Protein AF-A0A0C2G7F3-F1 (afdb_monomer_lite)

Foldseek 3Di:
DPDPPQLCVLQPDPDWDWACVPPQDRVNTDTDGDDDDPVSVCVSVVVCVVVDDPVRVVVVDDDWDWDWDDDPDDDTDIDTDDPCNPVDDPVPDDDDDDPPDDPQADEQQDFDPPQADDDDDDDPDPLDDDDDADDDDDDDVQVVQLVQAQDWWWFDPRNTFIWHWAWKDAPQWIWGADPVSDIDTDGHDPVRVVVLVVLVCVQQSCCSNPVVDHPRDFRMKIFIFTFDAWDFDDDQQKTATDTDTHDSVPTDIGGPSRIGPDHNYPPVDDGDIGGLCRVQPFQDWDQDCDPVDPRHRFIWTFHDADSRNDTDTDTDDDDDDDCVVCVVCVVVVDFDKDFLCVLCVLLVHDSVLVVDLQAWDWDFDDDPDPDPCNSPDRDTDTNHPHQDYLVVRDHHPPAWDADPVGGIIGTPVVSVVVNVVCVVPVPVVVVCVVVVVPDD

Radius of gyration: 34.37 Å; chains: 1; bounding box: 75×76×86 Å

InterPro domains:
  IPR027073 5'-3' exoribonuclease [PTHR12341] (1-162)
  IPR040992 5'-3' exoribonuclease 1, D1 domain [PF18332] (96-239)
  IPR041106 Exoribonuclease Xrn1, D2/D3 domain [PF18334] (275-426)
  IPR041412 Xrn1, helical domain [PF17846] (1-73)
  IPR047007 5'-3' exoribonuclease 1, D1 domain superfamily [G3DSA:2.170.260.40] (113-268)

Sequence (440 aa):
MCNKESPIADFYPTDFRTDLNGKKNDWEAVVLIPFIDEARLLSAVQSKMNLLTPEENARNSIGEILLFNFKAKGEHVRSTLAVDAFHLNPQQVIWGLLPNVKLDVFFPGFPTMKHLPHSGELKQVNVKVFQQESKRPSMDILDLARDFIGKEVCIDWPILKMGLVDSFWAEGNKYTSQDSGEVTAVALDAEEQEVMKSMLYAQKERMLSRYAIDVKNANTIVFVRRYVGVTYFVEQGVLRPQKQWAGPQVAAPVLLPLLVTNVNVDGGVSLRDIPVSEAYPKHSKVFAMLPSWEGFGYPALVDMVDPEGRVRLTVSIWPSVDLSTVRSDYDALSLQWMNSFDAGRKIGVDGRLLSRITGTVFLIIERNASDEEASRTQEKINIGLSLKLSKRNQEVADYTRRLENGYWQYSMLCVQLLNSYRNKCVEQLNFSSDKFTSLP

Structure (mmCIF, N/CA/C/O backbone):
data_AF-A0A0C2G7F3-F1
#
_entry.id   AF-A0A0C2G7F3-F1
#
loop_
_atom_site.group_PDB
_atom_site.id
_atom_site.type_symbol
_atom_site.label_atom_id
_atom_site.label_alt_id
_atom_site.label_comp_id
_atom_site.label_asym_id
_atom_site.label_entity_id
_atom_site.label_seq_id
_atom_site.pdbx_PDB_ins_code
_atom_site.Cartn_x
_atom_site.Cartn_y
_atom_site.Cartn_z
_atom_site.occupancy
_atom_site.B_iso_or_equiv
_atom_site.auth_seq_id
_atom_site.auth_comp_id
_atom_site.auth_asym_id
_atom_site.auth_atom_id
_atom_site.pdbx_PDB_model_num
ATOM 1 N N . MET A 1 1 ? 22.316 1.024 -41.184 1.00 64.06 1 MET A N 1
ATOM 2 C CA . MET A 1 1 ? 21.077 1.730 -40.805 1.00 64.06 1 MET A CA 1
ATOM 3 C C . MET A 1 1 ? 20.894 2.991 -41.645 1.00 64.06 1 MET A C 1
ATOM 5 O O . MET A 1 1 ? 20.130 2.928 -42.586 1.00 64.06 1 MET A O 1
ATOM 9 N N . CYS A 1 2 ? 21.634 4.086 -41.414 1.00 81.25 2 CYS A N 1
ATOM 10 C CA . CYS A 1 2 ? 21.395 5.362 -42.123 1.00 81.25 2 CYS A CA 1
ATOM 11 C C . CYS A 1 2 ? 22.042 5.488 -43.518 1.00 81.25 2 CYS A C 1
ATOM 13 O O . CYS A 1 2 ? 21.786 6.459 -44.226 1.00 81.25 2 CYS A O 1
ATOM 15 N N . ASN A 1 3 ? 22.899 4.541 -43.917 1.00 86.44 3 ASN A N 1
ATOM 16 C CA . ASN A 1 3 ? 23.431 4.502 -45.279 1.00 86.44 3 ASN A CA 1
ATOM 17 C C . ASN A 1 3 ? 22.370 3.908 -46.221 1.00 86.44 3 ASN A C 1
ATOM 19 O O . ASN A 1 3 ? 22.001 2.745 -46.059 1.00 86.44 3 ASN A O 1
ATOM 23 N N . LYS A 1 4 ? 21.924 4.694 -47.209 1.00 85.44 4 LYS A N 1
ATOM 24 C CA . LYS A 1 4 ? 20.917 4.296 -48.206 1.00 85.44 4 LYS A CA 1
ATOM 25 C C . LYS A 1 4 ? 21.365 3.133 -49.099 1.00 85.44 4 LYS A C 1
ATOM 27 O O . LYS A 1 4 ? 20.517 2.415 -49.607 1.00 85.44 4 LYS A O 1
ATOM 32 N N . GLU A 1 5 ? 22.671 2.918 -49.249 1.00 88.56 5 GLU A N 1
ATOM 33 C CA . GLU A 1 5 ? 23.252 1.800 -50.013 1.00 88.56 5 GLU A CA 1
ATOM 34 C C . GLU A 1 5 ? 23.393 0.519 -49.176 1.00 88.56 5 GLU A C 1
ATOM 36 O O . GLU A 1 5 ? 23.934 -0.487 -49.633 1.00 88.56 5 GLU A O 1
ATOM 41 N N . SER A 1 6 ? 22.952 0.542 -47.914 1.00 89.38 6 SER A N 1
ATOM 42 C CA . SER A 1 6 ? 23.034 -0.629 -47.051 1.00 89.38 6 SER A CA 1
ATOM 43 C C . SER A 1 6 ? 22.156 -1.762 -47.602 1.00 89.38 6 SER A C 1
ATOM 45 O O . SER A 1 6 ? 20.989 -1.526 -47.910 1.00 89.38 6 SER A O 1
ATOM 47 N N . PRO A 1 7 ? 22.650 -3.015 -47.630 1.00 90.06 7 PRO A N 1
ATOM 48 C CA . PRO A 1 7 ? 21.886 -4.173 -48.112 1.00 90.06 7 PRO A CA 1
ATOM 49 C C . PRO A 1 7 ? 20.672 -4.530 -47.238 1.00 90.06 7 PRO A C 1
ATOM 51 O O . PRO A 1 7 ? 19.961 -5.480 -47.548 1.00 90.06 7 PRO A O 1
ATOM 54 N N . ILE A 1 8 ? 20.464 -3.800 -46.140 1.00 92.62 8 ILE A N 1
ATOM 55 C CA . ILE A 1 8 ? 19.363 -3.940 -45.181 1.00 92.62 8 ILE A CA 1
ATOM 56 C C . ILE A 1 8 ? 18.644 -2.599 -44.935 1.00 92.62 8 ILE A C 1
ATOM 58 O O . ILE A 1 8 ? 17.992 -2.431 -43.908 1.00 92.62 8 ILE A O 1
ATOM 62 N N . ALA A 1 9 ? 18.821 -1.600 -45.813 1.00 91.12 9 ALA A N 1
ATOM 63 C CA . ALA A 1 9 ? 18.211 -0.274 -45.655 1.00 91.12 9 ALA A CA 1
ATOM 64 C C . ALA A 1 9 ? 16.673 -0.322 -45.696 1.00 91.12 9 ALA A C 1
ATOM 66 O O . ALA A 1 9 ? 16.015 0.456 -45.010 1.00 91.12 9 ALA A O 1
ATOM 67 N N . ASP A 1 10 ? 16.112 -1.269 -46.450 1.00 91.25 10 ASP A N 1
ATOM 68 C CA . ASP A 1 10 ? 14.679 -1.549 -46.543 1.00 91.25 10 ASP A CA 1
ATOM 69 C C . ASP A 1 10 ? 14.047 -1.896 -45.188 1.00 91.25 10 ASP A C 1
ATOM 71 O O . ASP A 1 10 ? 12.883 -1.573 -44.971 1.00 91.25 10 ASP A O 1
ATOM 75 N N . PHE A 1 11 ? 14.808 -2.465 -44.246 1.00 92.81 11 PHE A N 1
ATOM 76 C CA . PHE A 1 11 ? 14.321 -2.769 -42.894 1.00 92.81 11 PHE A CA 1
ATOM 77 C C . PHE A 1 11 ? 14.128 -1.537 -41.998 1.00 92.81 11 PHE A C 1
ATOM 79 O O . PHE A 1 11 ? 13.503 -1.645 -40.945 1.00 92.81 11 PHE A O 1
ATOM 86 N N . TYR A 1 12 ? 14.640 -0.370 -42.401 1.00 92.44 12 TYR A N 1
ATOM 87 C CA . TYR A 1 12 ? 14.631 0.854 -41.595 1.00 92.44 12 TYR A CA 1
ATOM 88 C C . TYR A 1 12 ? 14.009 2.027 -42.368 1.00 92.44 12 TYR A C 1
ATOM 90 O O . TYR A 1 12 ? 14.703 3.005 -42.668 1.00 92.44 12 TYR A O 1
ATOM 98 N N . PRO A 1 13 ? 12.713 1.945 -42.726 1.00 91.00 13 PRO A N 1
ATOM 99 C CA . PRO A 1 13 ? 12.040 3.020 -43.443 1.00 91.00 13 PRO A CA 1
ATOM 100 C C . PRO A 1 13 ? 11.998 4.299 -42.593 1.00 91.00 13 PRO A C 1
ATOM 102 O O . PRO A 1 13 ? 11.738 4.250 -41.392 1.00 91.00 13 PRO A O 1
ATOM 105 N N . THR A 1 14 ? 12.255 5.452 -43.217 1.00 89.50 14 THR A N 1
ATOM 106 C CA . THR A 1 14 ? 12.167 6.764 -42.543 1.00 89.50 14 THR A CA 1
ATOM 107 C C . THR A 1 14 ? 10.724 7.107 -42.186 1.00 89.50 14 THR A C 1
ATOM 109 O O . THR A 1 14 ? 10.470 7.608 -41.096 1.00 89.50 14 THR A O 1
ATOM 112 N N . ASP A 1 15 ? 9.796 6.751 -43.075 1.00 90.94 15 ASP A N 1
ATOM 113 C CA . ASP A 1 15 ? 8.359 6.884 -42.885 1.00 90.94 15 ASP A CA 1
ATOM 114 C C . ASP A 1 15 ? 7.715 5.502 -42.999 1.00 90.94 15 ASP A C 1
ATOM 116 O O . ASP A 1 15 ? 7.958 4.764 -43.956 1.00 90.94 15 ASP A O 1
ATOM 120 N N . PHE A 1 16 ? 6.870 5.149 -42.037 1.00 91.44 16 PHE A N 1
ATOM 121 C CA . PHE A 1 16 ? 6.110 3.904 -42.041 1.00 91.44 16 PHE A CA 1
ATOM 122 C C . PHE A 1 16 ? 4.635 4.195 -41.800 1.00 91.44 16 PHE A C 1
ATOM 124 O O . PHE A 1 16 ? 4.259 5.219 -41.229 1.00 91.44 16 PHE A O 1
ATOM 131 N N . ARG A 1 17 ? 3.782 3.286 -42.266 1.00 90.12 17 ARG A N 1
ATOM 132 C CA . ARG A 1 17 ? 2.335 3.412 -42.093 1.00 90.12 17 ARG A CA 1
ATOM 133 C C . ARG A 1 17 ? 1.912 2.732 -40.800 1.00 90.12 17 ARG A C 1
ATOM 135 O O . ARG A 1 17 ? 2.462 1.698 -40.422 1.00 90.12 17 ARG A O 1
ATOM 142 N N . THR A 1 18 ? 0.908 3.299 -40.154 1.00 89.44 18 THR A N 1
ATOM 143 C CA . THR A 1 18 ? 0.235 2.702 -39.005 1.00 89.44 18 THR A CA 1
ATOM 144 C C . THR A 1 18 ? -1.226 2.468 -39.360 1.00 89.44 18 THR A C 1
ATOM 146 O O . THR A 1 18 ? -1.862 3.313 -39.990 1.00 89.44 18 THR A O 1
ATOM 149 N N . ASP A 1 19 ? -1.751 1.302 -38.997 1.00 90.69 19 ASP A N 1
ATOM 150 C CA . ASP A 1 19 ? -3.167 0.973 -39.149 1.00 90.69 19 ASP A CA 1
ATOM 151 C C . ASP A 1 19 ? -3.815 0.871 -37.770 1.00 90.69 19 ASP A C 1
ATOM 153 O O . ASP A 1 19 ? -3.465 0.016 -36.956 1.00 90.69 19 ASP A O 1
ATOM 157 N N . LEU A 1 20 ? -4.764 1.764 -37.498 1.00 85.06 20 LEU A N 1
ATOM 158 C CA . LEU A 1 20 ? -5.484 1.802 -36.232 1.00 85.06 20 LEU A CA 1
ATOM 159 C C . LEU A 1 20 ? -6.486 0.647 -36.100 1.00 85.06 20 LEU A C 1
ATOM 161 O O . LEU A 1 20 ? -6.826 0.303 -34.976 1.00 85.06 20 LEU A O 1
ATOM 165 N N . ASN A 1 21 ? -6.969 0.039 -37.193 1.00 86.56 21 ASN A N 1
ATOM 166 C CA . ASN A 1 21 ? -7.942 -1.066 -37.185 1.00 86.56 21 ASN A CA 1
ATOM 167 C C . ASN A 1 21 ? -9.078 -0.895 -36.141 1.00 86.56 21 ASN A C 1
ATOM 169 O O . ASN A 1 21 ? -9.363 -1.775 -35.323 1.00 86.56 21 ASN A O 1
ATOM 173 N N . GLY A 1 22 ? -9.678 0.301 -36.096 1.00 84.06 22 GLY A N 1
ATOM 174 C CA . GLY A 1 22 ? -10.751 0.651 -35.155 1.00 84.06 22 GLY A CA 1
ATOM 175 C C . GLY A 1 22 ? -10.317 0.901 -33.701 1.00 84.06 22 GLY A C 1
ATOM 176 O O . GLY A 1 22 ? -11.169 1.150 -32.846 1.00 84.06 22 GLY A O 1
ATOM 177 N N . LYS A 1 23 ? -9.017 0.853 -33.391 1.00 85.44 23 LYS A N 1
ATOM 178 C CA . LYS A 1 23 ? -8.445 1.308 -32.118 1.00 85.44 23 LYS A CA 1
ATOM 179 C C . LYS A 1 23 ? -8.354 2.824 -32.087 1.00 85.44 23 LYS A C 1
ATOM 181 O O . LYS A 1 23 ? -8.236 3.490 -33.110 1.00 85.44 23 LYS A O 1
ATOM 186 N N . LYS A 1 24 ? -8.449 3.370 -30.877 1.00 83.19 24 LYS A N 1
ATOM 187 C CA . LYS A 1 24 ? -8.492 4.817 -30.657 1.00 83.19 24 LYS A CA 1
ATOM 188 C C . LYS A 1 24 ? -7.109 5.413 -30.411 1.00 83.19 24 LYS A C 1
ATOM 190 O O . LYS A 1 24 ? -6.923 6.599 -30.656 1.00 83.19 24 LYS A O 1
ATOM 195 N N . ASN A 1 25 ? -6.181 4.622 -29.877 1.00 83.31 25 ASN A N 1
ATOM 196 C CA . ASN A 1 25 ? -4.872 5.112 -29.479 1.00 83.31 25 ASN A CA 1
ATOM 197 C C . ASN A 1 25 ? -3.792 4.628 -30.445 1.00 83.31 25 ASN A C 1
ATOM 199 O O . ASN A 1 25 ? -3.732 3.441 -30.763 1.00 83.31 25 ASN A O 1
ATOM 203 N N . ASP A 1 26 ? -2.885 5.523 -30.826 1.00 83.88 26 ASP A N 1
ATOM 204 C CA . ASP A 1 26 ? -1.835 5.234 -31.808 1.00 83.88 26 ASP A CA 1
ATOM 205 C C . ASP A 1 26 ? -0.860 4.131 -31.355 1.00 83.88 26 ASP A C 1
ATOM 207 O O . ASP A 1 26 ? -0.326 3.406 -32.186 1.00 83.88 26 ASP A O 1
ATOM 211 N N . TRP A 1 27 ? -0.660 3.932 -30.044 1.00 85.62 27 TRP A N 1
ATOM 212 C CA . TRP A 1 27 ? 0.185 2.844 -29.514 1.00 85.62 27 TRP A CA 1
ATOM 213 C C . TRP A 1 27 ? -0.453 1.451 -29.616 1.00 85.62 27 TRP A C 1
ATOM 215 O O . TRP A 1 27 ? 0.216 0.451 -29.371 1.00 85.62 27 TRP A O 1
ATOM 225 N N . GLU A 1 28 ? -1.745 1.376 -29.940 1.00 84.19 28 GLU A N 1
ATOM 226 C CA . GLU A 1 28 ? -2.440 0.123 -30.256 1.00 84.19 28 GLU A CA 1
ATOM 227 C C . GLU A 1 28 ? -2.462 -0.147 -31.766 1.00 84.19 28 GLU A C 1
ATOM 229 O O . GLU A 1 28 ? -2.932 -1.206 -32.186 1.00 84.19 28 GLU A O 1
ATOM 234 N N . ALA A 1 29 ? -1.994 0.808 -32.579 1.00 91.12 29 ALA A N 1
ATOM 235 C CA . ALA A 1 29 ? -1.976 0.675 -34.023 1.00 91.12 29 ALA A CA 1
ATOM 236 C C . ALA A 1 29 ? -0.980 -0.401 -34.461 1.00 91.12 29 ALA A C 1
ATOM 238 O O . ALA A 1 29 ? 0.102 -0.574 -33.893 1.00 91.12 29 ALA A O 1
ATOM 239 N N . VAL A 1 30 ? -1.332 -1.099 -35.533 1.00 91.12 30 VAL A N 1
ATOM 240 C CA . VAL A 1 30 ? -0.434 -2.033 -36.199 1.00 91.12 30 VAL A CA 1
ATOM 241 C C . VAL A 1 30 ? 0.609 -1.222 -36.959 1.00 91.12 30 VAL A C 1
ATOM 243 O O . VAL A 1 30 ? 0.286 -0.473 -37.881 1.00 91.12 30 VAL A O 1
ATOM 246 N N . VAL A 1 31 ? 1.871 -1.372 -36.564 1.00 93.50 31 VAL A N 1
ATOM 247 C CA . VAL A 1 31 ? 3.012 -0.735 -37.226 1.00 93.50 31 VAL A CA 1
ATOM 248 C C . VAL A 1 31 ? 3.412 -1.572 -38.439 1.00 93.50 31 VAL A C 1
ATOM 250 O O . VAL A 1 31 ? 3.870 -2.705 -38.298 1.00 93.50 31 VAL A O 1
ATOM 253 N N . LEU A 1 32 ? 3.232 -1.019 -39.640 1.00 92.06 32 LEU A N 1
ATOM 254 C CA . LEU A 1 32 ? 3.509 -1.707 -40.900 1.00 92.06 32 LEU A CA 1
ATOM 255 C C . LEU A 1 32 ? 4.964 -1.474 -41.322 1.00 92.06 32 LEU A C 1
ATOM 257 O O . LEU A 1 32 ? 5.264 -0.580 -42.115 1.00 92.06 32 LEU A O 1
ATOM 261 N N . ILE A 1 33 ? 5.860 -2.296 -40.781 1.00 94.56 33 ILE A N 1
ATOM 262 C CA . ILE A 1 33 ? 7.276 -2.363 -41.159 1.00 94.56 33 ILE A CA 1
ATOM 263 C C . ILE A 1 33 ? 7.610 -3.748 -41.731 1.00 94.56 33 ILE A C 1
ATOM 265 O O . ILE A 1 33 ? 6.962 -4.733 -41.368 1.00 94.56 33 ILE A O 1
ATOM 269 N N . PRO A 1 34 ? 8.594 -3.852 -42.638 1.00 93.31 34 PRO A N 1
ATOM 270 C CA . PRO A 1 34 ? 9.009 -5.144 -43.170 1.00 93.31 34 PRO A CA 1
ATOM 271 C C . PRO A 1 34 ? 9.646 -6.015 -42.080 1.00 93.31 34 PRO A C 1
ATOM 273 O O . PRO A 1 34 ? 10.384 -5.528 -41.223 1.00 93.31 34 PRO A O 1
ATOM 276 N N . PHE A 1 35 ? 9.389 -7.322 -42.140 1.00 95.25 35 PHE A N 1
ATOM 277 C CA . PHE A 1 35 ? 10.077 -8.290 -41.291 1.00 95.25 35 PHE A CA 1
ATOM 278 C C . PHE A 1 35 ? 11.531 -8.449 -41.741 1.00 95.25 35 PHE A C 1
ATOM 280 O O . PHE A 1 35 ? 11.819 -8.557 -42.934 1.00 95.25 35 PHE A O 1
ATOM 287 N N . ILE A 1 36 ? 12.441 -8.465 -40.770 1.00 95.50 36 ILE A N 1
ATOM 288 C CA . ILE A 1 36 ? 13.872 -8.624 -41.018 1.00 95.50 36 ILE A CA 1
ATOM 289 C C . ILE A 1 36 ? 14.164 -10.063 -41.444 1.00 95.50 36 ILE A C 1
ATOM 291 O O . ILE A 1 36 ? 13.786 -11.014 -40.763 1.00 95.50 36 ILE A O 1
ATOM 295 N N . ASP A 1 37 ? 14.903 -10.204 -42.540 1.00 96.00 37 ASP A N 1
ATOM 296 C CA . ASP A 1 37 ? 15.528 -11.464 -42.936 1.00 96.00 37 ASP A CA 1
ATOM 297 C C . ASP A 1 37 ? 16.830 -11.662 -42.142 1.00 96.00 37 ASP A C 1
ATOM 299 O O . ASP A 1 37 ? 17.764 -10.856 -42.237 1.00 96.00 37 ASP A O 1
ATOM 303 N N . GLU A 1 38 ? 16.878 -12.729 -41.342 1.00 96.50 38 GLU A N 1
ATOM 304 C CA . GLU A 1 38 ? 17.998 -13.041 -40.451 1.00 96.50 38 GLU A CA 1
ATOM 305 C C . GLU A 1 38 ? 19.320 -13.208 -41.212 1.00 96.50 38 GLU A C 1
ATOM 307 O O . GLU A 1 38 ? 20.334 -12.625 -40.824 1.00 96.50 38 GLU A O 1
ATOM 312 N N . ALA A 1 39 ? 19.321 -13.946 -42.325 1.00 96.12 39 ALA A N 1
ATOM 313 C CA . ALA A 1 39 ? 20.536 -14.220 -43.087 1.00 96.12 39 ALA A CA 1
ATOM 314 C C . ALA A 1 39 ? 21.101 -12.937 -43.716 1.00 96.12 39 ALA A C 1
ATOM 316 O O . ALA A 1 39 ? 22.313 -12.695 -43.663 1.00 96.12 39 ALA A O 1
ATOM 317 N N . ARG A 1 40 ? 20.225 -12.074 -44.257 1.00 95.12 40 ARG A N 1
ATOM 318 C CA . ARG A 1 40 ? 20.614 -10.755 -44.789 1.00 95.12 40 ARG A CA 1
ATOM 319 C C . ARG A 1 40 ? 21.189 -9.855 -43.697 1.00 95.12 40 ARG A C 1
ATOM 321 O O . ARG A 1 40 ? 22.207 -9.198 -43.926 1.00 95.12 40 ARG A O 1
ATOM 328 N N . LEU A 1 41 ? 20.568 -9.836 -42.516 1.00 94.81 41 LEU A N 1
ATOM 329 C CA . LEU A 1 41 ? 21.047 -9.047 -41.384 1.00 94.81 41 LEU A CA 1
ATOM 330 C C . LEU A 1 41 ? 22.421 -9.530 -40.908 1.00 94.81 41 LEU A C 1
ATOM 332 O O . LEU A 1 41 ? 23.345 -8.723 -40.812 1.00 94.81 41 LEU A O 1
ATOM 336 N N . LEU A 1 42 ? 22.574 -10.832 -40.654 1.00 94.81 42 LEU A N 1
ATOM 337 C CA . LEU A 1 42 ? 23.826 -11.414 -40.167 1.00 94.81 42 LEU A CA 1
ATOM 338 C C . LEU A 1 42 ? 24.978 -11.181 -41.149 1.00 94.81 42 LEU A C 1
ATOM 340 O O . LEU A 1 42 ? 26.058 -10.773 -40.728 1.00 94.81 42 LEU A O 1
ATOM 344 N N . SER A 1 43 ? 24.745 -11.349 -42.455 1.00 94.62 43 SER A N 1
ATOM 345 C CA . SER A 1 43 ? 25.753 -11.074 -43.487 1.00 94.62 43 SER A CA 1
ATOM 346 C C . SER A 1 43 ? 26.210 -9.608 -43.476 1.00 94.62 43 SER A C 1
ATOM 348 O O . SER A 1 43 ? 27.411 -9.318 -43.481 1.00 94.62 43 SER A O 1
ATOM 350 N N . ALA A 1 44 ? 25.261 -8.668 -43.389 1.00 92.69 44 ALA A N 1
ATOM 351 C CA . ALA A 1 44 ? 25.562 -7.242 -43.334 1.00 92.69 44 ALA A CA 1
ATOM 352 C C . ALA A 1 44 ? 26.333 -6.859 -42.058 1.00 92.69 44 ALA A C 1
ATOM 354 O O . ALA A 1 44 ? 27.307 -6.107 -42.136 1.00 92.69 44 ALA A O 1
ATOM 355 N N . VAL A 1 45 ? 25.937 -7.396 -40.900 1.00 91.69 45 VAL A N 1
ATOM 356 C CA . VAL A 1 45 ? 26.599 -7.150 -39.608 1.00 91.69 45 VAL A CA 1
ATOM 357 C C . VAL A 1 45 ? 28.008 -7.746 -39.588 1.00 91.69 45 VAL A C 1
ATOM 359 O O . VAL A 1 45 ? 28.951 -7.055 -39.203 1.00 91.69 45 VAL A O 1
ATOM 362 N N . GLN A 1 46 ? 28.188 -8.977 -40.079 1.00 92.38 46 GLN A N 1
ATOM 363 C CA . GLN A 1 46 ? 29.487 -9.658 -40.115 1.00 92.38 46 GLN A CA 1
ATOM 364 C C . GLN A 1 46 ? 30.548 -8.845 -40.869 1.00 92.38 46 GLN A C 1
ATOM 366 O O . GLN A 1 46 ? 31.700 -8.798 -40.442 1.00 92.38 46 GLN A O 1
ATOM 371 N N . SER A 1 47 ? 30.157 -8.131 -41.934 1.00 91.25 47 SER A N 1
ATOM 372 C CA . SER A 1 47 ? 31.057 -7.251 -42.700 1.00 91.25 47 SER A CA 1
ATOM 373 C C . SER A 1 47 ? 31.645 -6.080 -41.895 1.00 91.25 47 SER A C 1
ATOM 375 O O . SER A 1 47 ? 32.590 -5.437 -42.354 1.00 91.25 47 SER A O 1
ATOM 377 N N . LYS A 1 48 ? 31.071 -5.772 -40.723 1.00 90.00 48 LYS A N 1
ATOM 378 C CA . LYS A 1 48 ? 31.460 -4.658 -39.846 1.00 90.00 48 LYS A CA 1
ATOM 379 C C . LYS A 1 48 ? 31.914 -5.097 -38.452 1.00 90.00 48 LYS A C 1
ATOM 381 O O . LYS A 1 48 ? 32.420 -4.255 -37.717 1.00 90.00 48 LYS A O 1
ATOM 386 N N . MET A 1 49 ? 31.782 -6.377 -38.090 1.00 89.00 49 MET A N 1
ATOM 387 C CA . MET A 1 49 ? 32.158 -6.893 -36.760 1.00 89.00 49 MET A CA 1
ATOM 388 C C . MET A 1 49 ? 33.627 -6.616 -36.402 1.00 89.00 49 MET A C 1
ATOM 390 O O . MET A 1 49 ? 33.949 -6.353 -35.250 1.00 89.00 49 MET A O 1
ATOM 394 N N . ASN A 1 50 ? 34.525 -6.613 -37.390 1.00 91.69 50 ASN A N 1
ATOM 395 C CA . ASN A 1 50 ? 35.949 -6.318 -37.204 1.00 91.69 50 ASN A CA 1
ATOM 396 C C . ASN A 1 50 ? 36.254 -4.851 -36.848 1.00 91.69 50 ASN A C 1
ATOM 398 O O . ASN A 1 50 ? 37.394 -4.542 -36.513 1.00 91.69 50 ASN A O 1
ATOM 402 N N . LEU A 1 51 ? 35.270 -3.952 -36.946 1.00 93.94 51 LEU A N 1
ATOM 403 C CA . LEU A 1 51 ? 35.409 -2.539 -36.584 1.00 93.94 51 LEU A CA 1
ATOM 404 C C . LEU A 1 51 ? 35.063 -2.265 -35.114 1.00 93.94 51 LEU A C 1
ATOM 406 O O . LEU A 1 51 ? 35.250 -1.140 -34.657 1.00 93.94 51 LEU A O 1
ATOM 410 N N . LEU A 1 52 ? 34.545 -3.262 -34.391 1.00 94.06 52 LEU A N 1
ATOM 411 C CA . LEU A 1 52 ? 34.177 -3.123 -32.987 1.00 94.06 52 LEU A CA 1
ATOM 412 C C . LEU A 1 52 ? 35.420 -2.987 -32.106 1.00 94.06 52 LEU A C 1
ATOM 414 O O . LEU A 1 52 ? 36.407 -3.712 -32.261 1.00 94.06 52 LEU A O 1
ATOM 418 N N . THR A 1 53 ? 35.348 -2.089 -31.131 1.00 95.81 53 THR A N 1
ATOM 419 C CA . THR A 1 53 ? 36.373 -1.948 -30.095 1.00 95.81 53 THR A CA 1
ATOM 420 C C . THR A 1 53 ? 36.413 -3.180 -29.175 1.00 95.81 53 THR A C 1
ATOM 422 O O . THR A 1 53 ? 35.451 -3.954 -29.112 1.00 95.81 53 THR A O 1
ATOM 425 N N . PRO A 1 54 ? 37.507 -3.400 -28.420 1.00 94.38 54 PRO A N 1
ATOM 426 C CA . PRO A 1 54 ? 37.585 -4.509 -27.465 1.00 94.38 54 PRO A CA 1
ATOM 427 C C . PRO A 1 54 ? 36.473 -4.488 -26.404 1.00 94.38 54 PRO A C 1
ATOM 429 O O . PRO A 1 54 ? 35.947 -5.539 -26.047 1.00 94.38 54 PRO A O 1
ATOM 432 N N . GLU A 1 55 ? 36.078 -3.301 -25.934 1.00 94.62 55 GLU A N 1
ATOM 433 C CA . GLU A 1 55 ? 34.981 -3.132 -24.973 1.00 94.62 55 GLU A CA 1
ATOM 434 C C . GLU A 1 55 ? 33.622 -3.506 -25.586 1.00 94.62 55 GLU A C 1
ATOM 436 O O . GLU A 1 55 ? 32.840 -4.237 -24.977 1.00 94.62 55 GLU A O 1
ATOM 441 N N . GLU A 1 56 ? 33.346 -3.058 -26.814 1.00 94.56 56 GLU A N 1
ATOM 442 C CA . GLU A 1 56 ? 32.111 -3.405 -27.525 1.00 94.56 56 GLU A CA 1
ATOM 443 C C . GLU A 1 56 ? 32.015 -4.904 -27.800 1.00 94.56 56 GLU A C 1
ATOM 445 O O . GLU A 1 56 ? 30.949 -5.488 -27.612 1.00 94.56 56 GLU A O 1
ATOM 450 N N . ASN A 1 57 ? 33.129 -5.537 -28.177 1.00 91.94 57 ASN A N 1
ATOM 451 C CA . ASN A 1 57 ? 33.199 -6.987 -28.338 1.00 91.94 57 ASN A CA 1
ATOM 452 C C . ASN A 1 57 ? 32.932 -7.723 -27.018 1.00 91.94 57 ASN A C 1
ATOM 454 O O . ASN A 1 57 ? 32.195 -8.706 -27.013 1.00 91.94 57 ASN A O 1
ATOM 458 N N . ALA A 1 58 ? 33.470 -7.235 -25.896 1.00 91.06 58 ALA A N 1
ATOM 459 C CA . ALA A 1 58 ? 33.203 -7.816 -24.582 1.00 91.06 58 ALA A CA 1
ATOM 460 C C . ALA A 1 58 ? 31.717 -7.701 -24.192 1.00 91.06 58 ALA A C 1
ATOM 462 O O . ALA A 1 58 ? 31.134 -8.666 -23.701 1.00 91.06 58 ALA A O 1
ATOM 463 N N . ARG A 1 59 ? 31.074 -6.555 -24.459 1.00 91.94 59 ARG A N 1
ATOM 464 C CA . ARG A 1 59 ? 29.634 -6.352 -24.207 1.00 91.94 59 ARG A CA 1
ATOM 465 C C . ARG A 1 59 ? 28.738 -7.161 -25.150 1.00 91.94 59 ARG A C 1
ATOM 467 O O . ARG A 1 59 ? 27.632 -7.520 -24.764 1.00 91.94 59 ARG A O 1
ATOM 474 N N . ASN A 1 60 ? 29.203 -7.454 -26.362 1.00 92.25 60 ASN A N 1
ATOM 475 C CA . ASN A 1 60 ? 28.493 -8.259 -27.360 1.00 92.25 60 ASN A CA 1
ATOM 476 C C . ASN A 1 60 ? 28.667 -9.781 -27.149 1.00 92.25 60 ASN A C 1
ATOM 478 O O . ASN A 1 60 ? 28.553 -10.564 -28.090 1.00 92.25 60 ASN A O 1
ATOM 482 N N . SER A 1 61 ? 28.976 -10.207 -25.923 1.00 89.06 61 SER A N 1
ATOM 483 C CA . SER A 1 61 ? 29.114 -11.613 -25.543 1.00 89.06 61 SER A CA 1
ATOM 484 C C . SER A 1 61 ? 27.994 -12.040 -24.589 1.00 89.06 61 SER A C 1
ATOM 486 O O . SER A 1 61 ? 27.306 -11.210 -23.993 1.00 89.06 61 SER A O 1
ATOM 488 N N . ILE A 1 62 ? 27.780 -13.351 -24.462 1.00 87.81 62 ILE A N 1
ATOM 489 C CA . ILE A 1 62 ? 26.788 -13.898 -23.532 1.00 87.81 62 ILE A CA 1
ATOM 490 C C . ILE A 1 62 ? 27.313 -13.709 -22.105 1.00 87.81 62 ILE A C 1
ATOM 492 O O . ILE A 1 62 ? 28.402 -14.171 -21.771 1.00 87.81 62 ILE A O 1
ATOM 496 N N . GLY A 1 63 ? 26.532 -13.020 -21.274 1.00 85.00 63 GLY A N 1
ATOM 497 C CA . GLY A 1 63 ? 26.878 -12.764 -19.880 1.00 85.00 63 GLY A CA 1
ATOM 498 C C . GLY A 1 63 ? 26.710 -13.979 -18.963 1.00 85.00 63 GLY A C 1
ATOM 499 O O . GLY A 1 63 ? 26.099 -14.988 -19.309 1.00 85.00 63 GLY A O 1
ATOM 500 N N . GLU A 1 64 ? 27.234 -13.842 -17.749 1.00 86.88 64 GLU A N 1
ATOM 501 C CA . GLU A 1 64 ? 27.146 -14.845 -16.687 1.00 86.88 64 GLU A CA 1
ATOM 502 C C . GLU A 1 64 ? 25.884 -14.668 -15.828 1.00 86.88 64 GLU A C 1
ATOM 504 O O . GLU A 1 64 ? 25.481 -13.542 -15.524 1.00 86.88 64 GLU A O 1
ATOM 509 N N . ILE A 1 65 ? 25.305 -15.772 -15.344 1.00 88.12 65 ILE A N 1
ATOM 510 C CA . ILE A 1 65 ? 24.287 -15.728 -14.285 1.00 88.12 65 ILE A CA 1
ATOM 511 C C . ILE A 1 65 ? 25.006 -15.625 -12.937 1.00 88.12 65 ILE A C 1
ATOM 513 O O . ILE A 1 65 ? 25.851 -16.457 -12.611 1.00 88.12 65 ILE A O 1
ATOM 517 N N . LEU A 1 66 ? 24.666 -14.619 -12.130 1.00 88.19 66 LEU A N 1
ATOM 518 C CA . LEU A 1 66 ? 25.316 -14.370 -10.842 1.00 88.19 66 LEU A CA 1
ATOM 519 C C . LEU A 1 66 ? 24.416 -14.779 -9.674 1.00 88.19 66 LEU A C 1
ATOM 521 O O . LEU A 1 66 ? 23.276 -14.327 -9.574 1.00 88.19 66 LEU A O 1
ATOM 525 N N . LEU A 1 67 ? 24.953 -15.588 -8.758 1.00 86.69 67 LEU A N 1
ATOM 526 C CA . LEU A 1 67 ? 24.319 -15.929 -7.486 1.00 86.69 67 LEU A CA 1
ATOM 527 C C . LEU A 1 67 ? 24.999 -15.174 -6.344 1.00 86.69 67 LEU A C 1
ATOM 529 O O . LEU A 1 67 ? 26.211 -15.287 -6.137 1.00 86.69 67 LEU A O 1
ATOM 533 N N . PHE A 1 68 ? 24.193 -14.441 -5.579 1.00 87.38 68 PHE A N 1
ATOM 534 C CA . PHE A 1 68 ? 24.636 -13.681 -4.417 1.00 87.38 68 PHE A CA 1
ATOM 535 C C . PHE A 1 68 ? 24.195 -14.386 -3.141 1.00 87.38 68 PHE A C 1
ATOM 537 O O . PHE A 1 68 ? 23.003 -14.478 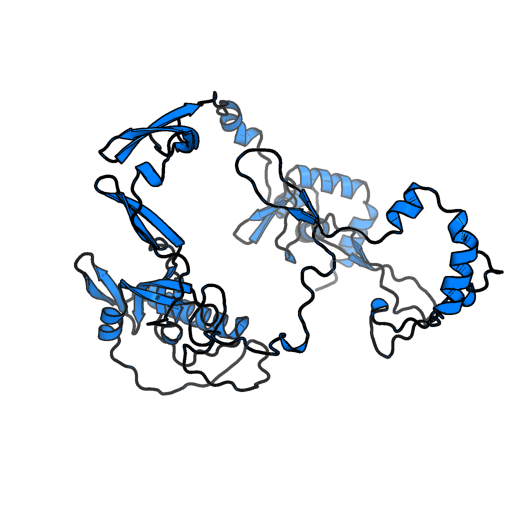-2.854 1.00 87.38 68 PHE A O 1
ATOM 544 N N . ASN A 1 69 ? 25.167 -14.855 -2.360 1.00 83.00 69 ASN A N 1
ATOM 545 C CA . ASN A 1 69 ? 24.908 -15.507 -1.082 1.00 83.00 69 ASN A CA 1
ATOM 546 C C . ASN A 1 69 ? 25.339 -14.607 0.075 1.00 83.00 69 ASN A C 1
ATOM 548 O O . ASN A 1 69 ? 26.472 -14.117 0.126 1.00 83.00 69 ASN A O 1
ATOM 552 N N . PHE A 1 70 ? 24.438 -14.414 1.036 1.00 84.06 70 PHE A N 1
ATOM 553 C CA . PHE A 1 70 ? 24.766 -13.704 2.264 1.00 84.06 70 PHE A CA 1
ATOM 554 C C . PHE A 1 70 ? 25.684 -14.562 3.146 1.00 84.06 70 PHE A C 1
ATOM 556 O O . PHE A 1 70 ? 25.369 -15.710 3.458 1.00 84.06 70 PHE A O 1
ATOM 563 N N . LYS A 1 71 ? 26.810 -13.987 3.583 1.00 83.12 71 LYS A N 1
ATOM 564 C CA . LYS A 1 71 ? 27.680 -14.553 4.618 1.00 83.12 71 LYS A CA 1
ATOM 565 C C . LYS A 1 71 ? 27.767 -13.566 5.776 1.00 83.12 71 LYS A C 1
ATOM 567 O O . LYS A 1 71 ? 28.084 -12.402 5.571 1.00 83.12 71 LYS A O 1
ATOM 572 N N . ALA A 1 72 ? 27.515 -14.043 6.994 1.00 73.81 72 ALA A N 1
ATOM 573 C CA . ALA A 1 72 ? 27.504 -13.201 8.193 1.00 73.81 72 ALA A CA 1
ATOM 574 C C . ALA A 1 72 ? 28.890 -12.639 8.574 1.00 73.81 72 ALA A C 1
ATOM 576 O O . ALA A 1 72 ? 28.973 -11.649 9.296 1.00 73.81 72 ALA A O 1
ATOM 577 N N . LYS A 1 73 ? 29.980 -13.273 8.116 1.00 72.50 73 LYS A N 1
ATOM 578 C CA . LYS A 1 73 ? 31.365 -12.812 8.294 1.00 72.50 73 LYS A CA 1
ATOM 579 C C . LYS A 1 73 ? 32.149 -13.025 6.996 1.00 72.50 73 LYS A C 1
ATOM 581 O O . LYS A 1 73 ? 32.129 -14.131 6.457 1.00 72.50 73 LYS A O 1
ATOM 586 N N . GLY A 1 74 ? 32.855 -11.989 6.543 1.00 70.38 74 GLY A N 1
ATOM 587 C CA . GLY A 1 74 ? 33.667 -11.991 5.319 1.00 70.38 74 GLY A CA 1
ATOM 588 C C . GLY A 1 74 ? 33.042 -11.196 4.169 1.00 70.38 74 GLY A C 1
ATOM 589 O O . GLY A 1 74 ? 31.951 -10.648 4.304 1.00 70.38 74 GLY A O 1
ATOM 590 N N . GLU A 1 75 ? 33.752 -11.124 3.044 1.00 71.62 75 GLU A N 1
ATOM 591 C CA . GLU A 1 75 ? 33.246 -10.482 1.828 1.00 71.62 75 GLU A CA 1
ATOM 592 C C . GLU A 1 75 ? 32.089 -11.288 1.223 1.00 71.62 75 GLU A C 1
ATOM 594 O O . GLU A 1 75 ? 32.057 -12.524 1.283 1.00 71.62 75 GLU A O 1
ATOM 599 N N . HIS A 1 76 ? 31.121 -10.580 0.635 1.00 70.38 76 HIS A N 1
ATOM 600 C CA . HIS A 1 76 ? 30.038 -11.204 -0.115 1.00 70.38 76 HIS A CA 1
ATOM 601 C C . HIS A 1 76 ? 30.623 -12.066 -1.235 1.00 70.38 76 HIS A C 1
ATOM 603 O O . HIS A 1 76 ? 31.315 -11.569 -2.121 1.00 70.38 76 HIS A O 1
ATOM 609 N N . VAL A 1 77 ? 30.333 -13.368 -1.205 1.00 74.75 77 VAL A N 1
ATOM 610 C CA . VAL A 1 77 ? 30.805 -14.277 -2.247 1.00 74.75 77 VAL A CA 1
ATOM 611 C C . VAL A 1 77 ? 29.854 -14.191 -3.429 1.00 74.75 77 VAL A C 1
ATOM 613 O O . VAL A 1 77 ? 28.717 -14.663 -3.362 1.00 74.75 77 VAL A O 1
ATOM 616 N N . ARG A 1 78 ? 30.345 -13.583 -4.509 1.00 81.38 78 ARG A N 1
ATOM 617 C CA . ARG A 1 78 ? 29.789 -13.721 -5.854 1.00 81.38 78 ARG A CA 1
ATOM 618 C C . ARG A 1 78 ? 30.231 -15.072 -6.406 1.00 81.38 78 ARG A C 1
ATOM 620 O O . ARG A 1 78 ? 31.428 -15.331 -6.499 1.00 81.38 78 ARG A O 1
ATOM 627 N N . SER A 1 79 ? 29.275 -15.904 -6.798 1.00 84.69 79 SER A N 1
ATOM 628 C CA . SER A 1 79 ? 29.541 -17.118 -7.574 1.00 84.69 79 SER A CA 1
ATOM 629 C C . SER A 1 79 ? 28.799 -17.068 -8.901 1.00 84.69 79 SER A C 1
ATOM 631 O O . SER A 1 79 ? 27.662 -16.596 -8.955 1.00 84.69 79 SER A O 1
ATOM 633 N N . THR A 1 80 ? 29.434 -17.575 -9.950 1.00 86.19 80 THR A N 1
ATOM 634 C CA . THR A 1 80 ? 28.824 -17.718 -11.273 1.00 86.19 80 THR A CA 1
ATOM 635 C C . THR A 1 80 ? 28.067 -19.042 -11.351 1.00 86.19 80 THR A C 1
ATOM 637 O O . THR A 1 80 ? 28.566 -20.076 -10.909 1.00 86.19 80 THR A O 1
ATOM 640 N N . LEU A 1 81 ? 26.854 -19.002 -11.896 1.00 85.75 81 LEU A N 1
ATOM 641 C CA . LEU A 1 81 ? 26.063 -20.176 -12.241 1.00 85.75 81 LEU A CA 1
ATOM 642 C C . LEU A 1 81 ? 26.194 -20.457 -13.737 1.00 85.75 81 LEU A C 1
ATOM 644 O O . LEU A 1 81 ? 26.249 -19.533 -14.551 1.00 85.75 81 LEU A O 1
ATOM 648 N N . ALA A 1 82 ? 26.215 -21.741 -14.091 1.00 84.56 82 ALA A N 1
ATOM 649 C CA . ALA A 1 82 ? 26.118 -22.153 -15.482 1.00 84.56 82 ALA A CA 1
ATOM 650 C C . ALA A 1 82 ? 24.756 -21.728 -16.060 1.00 84.56 82 ALA A C 1
ATOM 652 O O . ALA A 1 82 ? 23.746 -21.722 -15.353 1.00 84.56 82 ALA A O 1
ATOM 653 N N . VAL A 1 83 ? 24.725 -21.361 -17.342 1.00 79.81 83 VAL A N 1
ATOM 654 C CA . VAL A 1 83 ? 23.508 -20.868 -18.016 1.00 79.81 83 VAL A CA 1
ATOM 655 C C . VAL A 1 83 ? 22.397 -21.926 -18.016 1.00 79.81 83 VAL A C 1
ATOM 657 O O . VAL A 1 83 ? 21.219 -21.600 -17.922 1.00 79.81 83 VAL A O 1
ATOM 660 N N . ASP A 1 84 ? 22.779 -23.199 -18.049 1.00 83.50 84 ASP A N 1
ATOM 661 C CA . ASP A 1 84 ? 21.913 -24.373 -18.036 1.00 83.50 84 ASP A CA 1
ATOM 662 C C . ASP A 1 84 ? 21.636 -24.930 -16.629 1.00 83.50 84 ASP A C 1
ATOM 664 O O . ASP A 1 84 ? 20.985 -25.966 -16.502 1.00 83.50 84 ASP A O 1
ATOM 668 N N . ALA A 1 85 ? 22.057 -24.241 -15.560 1.00 81.94 85 ALA A N 1
ATOM 669 C CA . ALA A 1 85 ? 21.928 -24.726 -14.181 1.00 81.94 85 ALA A CA 1
ATOM 670 C C . ALA A 1 85 ? 20.479 -25.045 -13.754 1.00 81.94 85 ALA A C 1
ATOM 672 O O . ALA A 1 85 ? 20.272 -25.814 -12.816 1.00 81.94 85 ALA A O 1
ATOM 673 N N . PHE A 1 86 ? 19.481 -24.472 -14.436 1.00 80.06 86 PHE A N 1
ATOM 674 C CA . PHE A 1 86 ? 18.054 -24.707 -14.187 1.00 80.06 86 PHE A CA 1
ATOM 675 C C . PHE A 1 86 ? 17.323 -25.341 -15.379 1.00 80.06 86 PHE A C 1
ATOM 677 O O . PHE A 1 86 ? 16.091 -25.341 -15.414 1.00 80.06 86 PHE A O 1
ATOM 684 N N . HIS A 1 87 ? 18.045 -25.876 -16.368 1.00 84.44 87 HIS A N 1
ATOM 685 C CA . HIS A 1 87 ? 17.423 -26.620 -17.459 1.00 84.44 87 HIS A CA 1
ATOM 686 C C . HIS A 1 87 ? 16.866 -27.943 -16.930 1.00 84.44 87 HIS A C 1
ATOM 688 O O . HIS A 1 87 ? 17.584 -28.915 -16.707 1.00 84.44 87 HIS A O 1
ATOM 694 N N . LEU A 1 88 ? 15.553 -27.968 -16.723 1.00 82.81 88 LEU A N 1
ATOM 695 C CA . LEU A 1 88 ? 14.820 -29.175 -16.373 1.00 82.81 88 LEU A CA 1
ATOM 696 C C . LEU A 1 88 ? 14.495 -29.960 -17.643 1.00 82.81 88 LEU A C 1
ATOM 698 O O . LEU A 1 88 ? 14.156 -29.384 -18.678 1.00 82.81 88 LEU A O 1
ATOM 702 N N . ASN A 1 89 ? 14.547 -31.290 -17.559 1.00 87.38 89 ASN A N 1
ATOM 703 C CA . ASN A 1 89 ? 14.039 -32.131 -18.637 1.00 87.38 89 ASN A CA 1
ATOM 704 C C . ASN A 1 89 ? 12.524 -31.862 -18.783 1.00 87.38 89 ASN A C 1
ATOM 706 O O . ASN A 1 89 ? 11.815 -31.963 -17.779 1.00 87.38 89 ASN A O 1
ATOM 710 N N . PRO A 1 90 ? 11.994 -31.559 -19.985 1.00 85.94 90 PRO A N 1
ATOM 711 C CA . PRO A 1 90 ? 10.565 -31.299 -20.185 1.00 85.94 90 PRO A CA 1
ATOM 712 C C . PRO A 1 90 ? 9.637 -32.392 -19.636 1.00 85.94 90 PRO A C 1
ATOM 714 O O . PRO A 1 90 ? 8.515 -32.098 -19.236 1.00 85.94 90 PRO A O 1
ATOM 717 N N . GLN A 1 91 ? 10.107 -33.643 -19.566 1.00 87.31 91 GLN A N 1
ATOM 718 C CA . GLN A 1 91 ? 9.357 -34.765 -18.987 1.00 87.31 91 GLN A CA 1
ATOM 719 C C . GLN A 1 91 ? 9.214 -34.688 -17.456 1.00 87.31 91 GLN A C 1
ATOM 721 O O . GLN A 1 91 ? 8.319 -35.308 -16.892 1.00 87.31 91 GLN A O 1
ATOM 726 N N . GLN A 1 92 ? 10.093 -33.946 -16.779 1.00 85.69 92 GLN A N 1
ATOM 727 C CA . GLN A 1 92 ? 10.061 -33.724 -15.329 1.00 85.69 92 GLN A CA 1
ATOM 728 C C . GLN A 1 92 ? 9.198 -32.517 -14.942 1.00 85.69 92 GLN A C 1
ATOM 730 O O . GLN A 1 92 ? 8.911 -32.319 -13.761 1.00 85.69 92 GLN A O 1
ATOM 735 N N . VAL A 1 93 ? 8.785 -31.702 -15.917 1.00 86.75 93 VAL A N 1
ATOM 736 C CA . VAL A 1 93 ? 7.926 -30.544 -15.676 1.00 86.75 93 VAL A CA 1
ATOM 737 C C . VAL A 1 93 ? 6.503 -31.032 -15.427 1.00 86.75 93 VAL A C 1
ATOM 739 O O . VAL A 1 93 ? 5.856 -31.610 -16.300 1.00 86.75 93 VAL A O 1
ATOM 742 N N . ILE A 1 94 ? 6.005 -30.782 -14.220 1.00 84.44 94 ILE A N 1
ATOM 743 C CA . ILE A 1 94 ? 4.617 -31.062 -13.863 1.00 84.44 94 ILE A CA 1
ATOM 744 C C . ILE A 1 94 ? 3.762 -29.900 -14.366 1.00 84.44 94 ILE A C 1
ATOM 746 O O . ILE A 1 94 ? 3.864 -28.776 -13.876 1.00 84.44 94 ILE A O 1
ATOM 750 N N . TRP A 1 95 ? 2.909 -30.181 -15.344 1.00 84.75 95 TRP A N 1
ATOM 751 C CA . TRP A 1 95 ? 1.951 -29.217 -15.871 1.00 84.75 95 TRP A CA 1
ATOM 752 C C . TRP A 1 95 ? 0.690 -29.220 -15.002 1.00 84.75 95 TRP A C 1
ATOM 754 O O . TRP A 1 95 ? -0.022 -30.220 -14.933 1.00 84.75 95 TRP A O 1
ATOM 764 N N . GLY A 1 96 ? 0.408 -28.098 -14.336 1.00 87.06 96 GLY A N 1
ATOM 765 C CA . GLY A 1 96 ? -0.765 -27.935 -13.475 1.00 87.06 96 GLY A CA 1
ATOM 766 C C . GLY A 1 96 ? -0.428 -27.935 -11.984 1.00 87.06 96 GLY A C 1
ATOM 767 O O . GLY A 1 96 ? 0.594 -27.396 -11.565 1.00 87.06 96 GLY A O 1
ATOM 768 N N . LEU A 1 97 ? -1.328 -28.481 -11.164 1.00 87.94 97 LEU A N 1
ATOM 769 C CA . LEU A 1 97 ? -1.161 -28.511 -9.711 1.00 87.94 97 LEU A CA 1
ATOM 770 C C . LEU A 1 97 ? -0.103 -29.545 -9.313 1.00 87.94 97 LEU A C 1
ATOM 772 O O . LEU A 1 97 ? -0.181 -30.708 -9.705 1.00 87.94 97 LEU A O 1
ATOM 776 N N . LEU A 1 98 ? 0.860 -29.122 -8.495 1.00 87.88 98 LEU A N 1
ATOM 7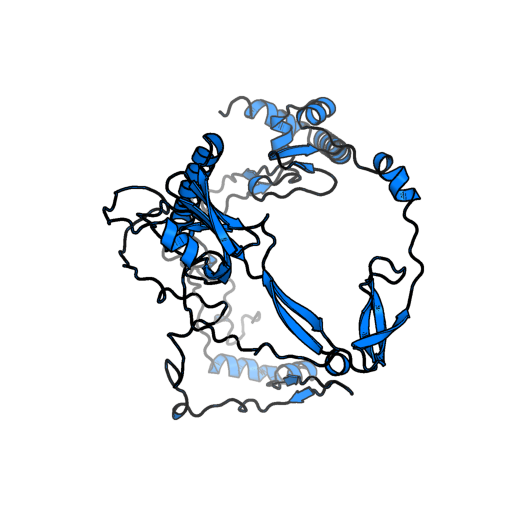77 C CA . LEU A 1 98 ? 1.868 -30.021 -7.943 1.00 87.88 98 LEU A CA 1
ATOM 778 C C . LEU A 1 98 ? 1.229 -31.044 -6.982 1.00 87.88 98 LEU A C 1
ATOM 780 O O . LEU A 1 98 ? 0.248 -30.729 -6.295 1.00 87.88 98 LEU A O 1
ATOM 784 N N . PRO A 1 99 ? 1.791 -32.261 -6.877 1.00 82.25 99 PRO A N 1
ATOM 785 C CA . PRO A 1 99 ? 1.378 -33.210 -5.853 1.00 82.25 99 PRO A CA 1
ATOM 786 C C . PRO A 1 99 ? 1.601 -32.593 -4.463 1.00 82.25 99 PRO A C 1
ATOM 788 O O . PRO A 1 99 ? 2.643 -31.993 -4.205 1.00 82.25 99 PRO A O 1
ATOM 791 N N . ASN A 1 100 ? 0.622 -32.751 -3.567 1.00 82.88 100 ASN A N 1
ATOM 792 C CA . ASN A 1 100 ? 0.580 -32.191 -2.203 1.00 82.88 100 ASN A CA 1
ATOM 793 C C . ASN A 1 100 ? 0.233 -30.695 -2.074 1.00 82.88 100 ASN A C 1
ATOM 795 O O . ASN A 1 100 ? 0.379 -30.132 -0.987 1.00 82.88 100 ASN A O 1
ATOM 799 N N . VAL A 1 101 ? -0.276 -30.041 -3.125 1.00 83.25 101 VAL A N 1
ATOM 800 C CA . VAL A 1 101 ? -0.857 -28.696 -2.968 1.00 83.25 101 VAL A CA 1
ATOM 801 C C . VAL A 1 101 ? -2.100 -28.772 -2.076 1.00 83.25 101 VAL A C 1
ATOM 803 O O . VAL A 1 101 ? -3.093 -29.420 -2.405 1.00 83.25 101 VAL A O 1
ATOM 806 N N . LYS A 1 102 ? -2.057 -28.076 -0.939 1.00 80.75 102 LYS A N 1
ATOM 807 C CA . LYS A 1 102 ? -3.163 -28.007 0.021 1.00 80.75 102 LYS A CA 1
ATOM 808 C C . LYS A 1 102 ? -4.172 -26.932 -0.403 1.00 80.75 102 LYS A C 1
ATOM 810 O O . LYS A 1 102 ? -4.067 -25.786 0.010 1.00 80.75 102 LYS A O 1
ATOM 815 N N . LEU A 1 103 ? -5.158 -27.281 -1.227 1.00 78.12 103 LEU A N 1
ATOM 816 C CA . LEU A 1 103 ? -6.163 -26.316 -1.712 1.00 78.12 103 LEU A CA 1
ATOM 817 C C . LEU A 1 103 ? -7.263 -25.967 -0.697 1.00 78.12 103 LEU A C 1
ATOM 819 O O . LEU A 1 103 ? -8.019 -25.021 -0.927 1.00 78.12 103 LEU A O 1
ATOM 823 N N . ASP A 1 104 ? -7.405 -26.759 0.365 1.00 72.56 104 ASP A N 1
ATOM 824 C CA . ASP A 1 104 ? -8.456 -26.605 1.386 1.00 72.56 104 ASP A CA 1
ATOM 825 C C . ASP A 1 104 ? -7.920 -26.047 2.711 1.00 72.56 104 ASP A C 1
ATOM 827 O O . ASP A 1 104 ? -8.672 -25.842 3.663 1.00 72.56 104 ASP A O 1
ATOM 831 N N . VAL A 1 105 ? -6.613 -25.782 2.767 1.00 78.19 105 VAL A N 1
ATOM 832 C CA . VAL A 1 105 ? -5.951 -25.152 3.908 1.00 78.19 105 VAL A CA 1
ATOM 833 C C . VAL A 1 105 ? -5.811 -23.666 3.626 1.00 78.19 105 VAL A C 1
ATOM 835 O O . VAL A 1 105 ? -5.439 -23.258 2.525 1.00 78.19 105 VAL A O 1
ATOM 838 N N . PHE A 1 106 ? -6.128 -22.848 4.624 1.00 76.62 106 PHE A N 1
ATOM 839 C CA . PHE A 1 106 ? -5.978 -21.410 4.501 1.00 76.62 106 PHE A CA 1
ATOM 840 C C . PHE A 1 106 ? -4.522 -21.015 4.742 1.00 76.62 106 PHE A C 1
ATOM 842 O O . PHE A 1 106 ? -3.960 -21.271 5.810 1.00 76.62 106 PHE A O 1
ATOM 849 N N . PHE A 1 107 ? -3.940 -20.335 3.758 1.00 79.38 107 PHE A N 1
ATOM 850 C CA . PHE A 1 107 ? -2.645 -19.683 3.888 1.00 79.38 107 PHE A CA 1
ATOM 851 C C . PHE A 1 107 ? -2.867 -18.185 4.114 1.00 79.38 107 PHE A C 1
ATOM 853 O O . PHE A 1 107 ? -3.469 -17.531 3.254 1.00 79.38 107 PHE A O 1
ATOM 860 N N . PRO A 1 108 ? -2.392 -17.613 5.236 1.00 78.88 108 PRO A N 1
ATOM 861 C CA . PRO A 1 108 ? -2.512 -16.184 5.494 1.00 78.88 108 PRO A CA 1
ATOM 862 C C . PRO A 1 108 ? -2.037 -15.338 4.307 1.00 78.88 108 PRO A C 1
ATOM 864 O O . PRO A 1 108 ? -0.924 -15.505 3.815 1.00 78.88 108 PRO A O 1
ATOM 867 N N . GLY A 1 109 ? -2.897 -14.427 3.847 1.00 76.81 109 GLY A N 1
ATOM 868 C CA . GLY A 1 109 ? -2.630 -13.550 2.702 1.00 76.81 109 GLY A CA 1
ATOM 869 C C . GLY A 1 109 ? -3.197 -14.036 1.364 1.00 76.81 109 GLY A C 1
ATOM 870 O O . GLY A 1 109 ? -3.335 -13.219 0.455 1.00 76.81 109 GLY A O 1
ATOM 871 N N . PHE A 1 110 ? -3.605 -15.303 1.249 1.00 82.75 110 PHE A N 1
ATOM 872 C CA . PHE A 1 110 ? -4.239 -15.832 0.040 1.00 82.75 110 PHE A CA 1
ATOM 873 C C . PHE A 1 110 ? -5.767 -15.870 0.194 1.00 82.75 110 PHE A C 1
ATOM 875 O O . PHE A 1 110 ? -6.270 -16.483 1.137 1.00 82.75 110 PHE A O 1
ATOM 882 N N . PRO A 1 111 ? -6.539 -15.223 -0.699 1.00 83.81 111 PRO A N 1
ATOM 883 C CA . PRO A 1 111 ? -7.993 -15.249 -0.618 1.00 83.81 111 PRO A CA 1
ATOM 884 C C . PRO A 1 111 ? -8.560 -16.638 -0.915 1.00 83.81 111 PRO A C 1
ATOM 886 O O . PRO A 1 111 ? -8.080 -17.344 -1.800 1.00 83.81 111 PRO A O 1
ATOM 889 N N . THR A 1 112 ? -9.645 -16.998 -0.233 1.00 81.38 112 THR A N 1
ATOM 890 C CA . THR A 1 112 ? -10.389 -18.236 -0.494 1.00 81.38 112 THR A CA 1
ATOM 891 C C . THR A 1 112 ? -11.875 -18.037 -0.231 1.00 81.38 112 THR A C 1
ATOM 893 O O . THR A 1 112 ? -12.288 -17.435 0.759 1.00 81.38 112 THR A O 1
ATOM 896 N N . MET A 1 113 ? -12.698 -18.568 -1.133 1.00 82.50 113 MET A N 1
ATOM 897 C CA . MET A 1 113 ? -14.156 -18.515 -1.018 1.00 82.50 113 MET A CA 1
ATOM 898 C C . MET A 1 113 ? -14.745 -19.768 -0.355 1.00 82.50 113 MET A C 1
ATOM 900 O O . MET A 1 113 ? -15.922 -19.780 -0.016 1.00 82.50 113 MET A O 1
ATOM 904 N N . LYS A 1 114 ? -13.941 -20.815 -0.126 1.00 81.00 114 LYS A N 1
ATOM 905 C CA . LYS A 1 114 ? -14.423 -22.154 0.260 1.00 81.00 114 LYS A CA 1
ATOM 906 C C . LYS A 1 114 ? -15.017 -22.249 1.667 1.00 81.00 114 LYS A C 1
ATOM 908 O O . LYS A 1 114 ? -15.812 -23.144 1.921 1.00 81.00 114 LYS A O 1
ATOM 913 N N . HIS A 1 115 ? -14.635 -21.356 2.580 1.00 78.25 115 HIS A N 1
ATOM 914 C CA . HIS A 1 115 ? -15.019 -21.474 3.991 1.00 78.25 115 HIS A CA 1
ATOM 915 C C . HIS A 1 115 ? -16.443 -21.004 4.311 1.00 78.25 115 HIS A C 1
ATOM 917 O O . HIS A 1 115 ? -16.915 -21.248 5.418 1.00 78.25 115 HIS A O 1
ATOM 923 N N . LEU A 1 116 ? -17.127 -20.342 3.371 1.00 80.38 116 LEU A N 1
ATOM 924 C CA . LEU A 1 116 ? -18.523 -19.941 3.533 1.00 80.38 116 LEU A CA 1
ATOM 925 C C . LEU A 1 116 ? -19.386 -20.576 2.438 1.00 80.38 116 LEU A C 1
ATOM 927 O O . LEU A 1 116 ? -18.997 -20.539 1.268 1.00 80.38 116 LEU A O 1
ATOM 931 N N . PRO A 1 117 ? -20.567 -21.124 2.773 1.00 76.88 117 PRO A N 1
ATOM 932 C CA . PRO A 1 117 ? -21.512 -21.593 1.770 1.00 76.88 117 PRO A CA 1
ATOM 933 C C . PRO A 1 117 ? -22.055 -20.395 0.981 1.00 76.88 117 PRO A C 1
ATOM 935 O O . PRO A 1 117 ? -22.671 -19.491 1.545 1.00 76.88 117 PRO A O 1
ATOM 938 N N . HIS A 1 118 ? -21.830 -20.387 -0.331 1.00 78.81 118 HIS A N 1
ATOM 939 C CA . HIS A 1 118 ? -22.236 -19.304 -1.224 1.00 78.81 118 HIS A CA 1
ATOM 940 C C . HIS A 1 118 ? -22.712 -19.857 -2.571 1.00 78.81 118 HIS A C 1
ATOM 942 O O . HIS A 1 118 ? -22.411 -20.990 -2.944 1.00 78.81 118 HIS A O 1
ATOM 948 N N . SER A 1 119 ? -23.462 -19.041 -3.306 1.00 76.94 119 SER A N 1
ATOM 949 C CA . SER A 1 119 ? -23.911 -19.318 -4.671 1.00 76.94 119 SER A CA 1
ATOM 950 C C . SER A 1 119 ? -23.471 -18.176 -5.581 1.00 76.94 119 SER A C 1
ATOM 952 O O . SER A 1 119 ? -23.628 -17.014 -5.207 1.00 76.94 119 SER A O 1
ATOM 954 N N . GLY A 1 120 ? -22.940 -18.494 -6.762 1.00 73.00 120 GLY A N 1
ATOM 955 C CA . GLY A 1 120 ? -22.584 -17.502 -7.777 1.00 73.00 120 GLY A CA 1
ATOM 956 C C . GLY A 1 120 ? -23.677 -17.371 -8.835 1.00 73.00 120 GLY A C 1
ATOM 957 O O . GLY A 1 120 ? -24.132 -18.375 -9.374 1.00 73.00 120 GLY A O 1
ATOM 958 N N . GLU A 1 121 ? -24.072 -16.142 -9.153 1.00 66.31 121 GLU A N 1
ATOM 959 C CA . GLU A 1 121 ? -24.968 -15.822 -10.267 1.00 66.31 121 GLU A CA 1
ATOM 960 C C . GLU A 1 121 ? -24.339 -14.686 -11.080 1.00 66.31 121 GLU A C 1
ATOM 962 O O . GLU A 1 121 ? -23.908 -13.677 -10.515 1.00 66.31 121 GLU A O 1
ATOM 967 N N . LEU A 1 122 ? -24.266 -14.840 -12.405 1.00 58.94 122 LEU A N 1
ATOM 968 C CA . LEU A 1 122 ? -23.804 -13.766 -13.278 1.00 58.94 122 LEU A CA 1
ATOM 969 C C . LEU A 1 122 ? -24.951 -12.775 -13.480 1.00 58.94 122 LEU A C 1
ATOM 971 O O . LEU A 1 122 ? -25.842 -12.991 -14.298 1.00 58.94 122 LEU A O 1
ATOM 975 N N . LYS A 1 123 ? -24.915 -11.675 -12.736 1.00 57.19 123 LYS A N 1
ATOM 976 C CA . LYS A 1 123 ? -25.879 -10.585 -12.856 1.00 57.19 123 LYS A CA 1
ATOM 977 C C . LYS A 1 123 ? -25.150 -9.313 -13.262 1.00 57.19 123 LYS A C 1
ATOM 979 O O . LYS A 1 123 ? -24.094 -8.999 -12.715 1.00 57.19 123 LYS A O 1
ATOM 984 N N . GLN A 1 124 ? -25.721 -8.562 -14.201 1.00 47.72 124 GLN A N 1
ATOM 985 C CA . GLN A 1 124 ? -25.213 -7.247 -14.586 1.00 47.72 124 GLN A CA 1
ATOM 986 C C . GLN A 1 124 ? -25.553 -6.237 -13.485 1.00 47.72 124 GLN A C 1
ATOM 988 O O . GLN A 1 124 ? -26.498 -5.457 -13.569 1.00 47.72 124 GLN A O 1
ATOM 993 N N . VAL A 1 125 ? -24.809 -6.318 -12.390 1.00 48.03 125 VAL A N 1
ATOM 994 C CA . VAL A 1 125 ? -24.887 -5.377 -11.284 1.00 48.03 125 VAL A CA 1
ATOM 995 C C . VAL A 1 125 ? -23.872 -4.285 -11.592 1.00 48.03 125 VAL A C 1
ATOM 997 O O . VAL A 1 125 ? -22.669 -4.494 -11.445 1.00 48.03 125 VAL A O 1
ATOM 1000 N N . ASN A 1 126 ? -24.346 -3.104 -12.008 1.00 46.50 126 ASN A N 1
ATOM 1001 C CA . ASN A 1 126 ? -23.578 -1.891 -11.738 1.00 46.50 126 ASN A CA 1
ATOM 1002 C C . ASN A 1 126 ? -23.420 -1.892 -10.235 1.00 46.50 126 ASN A C 1
ATOM 1004 O O . ASN A 1 126 ? -24.416 -1.898 -9.525 1.00 46.50 126 ASN A O 1
ATOM 1008 N N . VAL A 1 127 ? -22.200 -2.053 -9.762 1.00 50.38 127 VAL A N 1
ATOM 1009 C CA . VAL A 1 127 ? -21.903 -2.191 -8.350 1.00 50.38 127 VAL A CA 1
ATOM 1010 C C . VAL A 1 127 ? -22.639 -1.064 -7.585 1.00 50.38 127 VAL A C 1
ATOM 1012 O O . VAL A 1 127 ? -22.296 0.109 -7.729 1.00 50.38 127 VAL A O 1
ATOM 1015 N N . LYS A 1 128 ? -23.693 -1.507 -6.849 1.00 33.97 128 LYS A N 1
ATOM 1016 C CA . LYS A 1 128 ? -24.983 -0.889 -6.394 1.00 33.97 128 LYS A CA 1
ATOM 1017 C C . LYS A 1 128 ? -26.089 -0.724 -7.474 1.00 33.97 128 LYS A C 1
ATOM 1019 O O . LYS A 1 128 ? -25.958 0.123 -8.349 1.00 33.97 128 LYS A O 1
ATOM 1024 N N . VAL A 1 129 ? -27.242 -1.432 -7.421 1.00 33.94 129 VAL A N 1
ATOM 1025 C CA . VAL A 1 129 ? -28.416 -1.114 -6.554 1.00 33.94 129 VAL A CA 1
ATOM 1026 C C . VAL A 1 129 ? -29.611 -2.155 -6.674 1.00 33.94 129 VAL A C 1
ATOM 1028 O O . VAL A 1 129 ? -30.031 -2.444 -7.790 1.00 33.94 129 VAL A O 1
ATOM 1031 N N . PHE A 1 130 ? -30.191 -2.609 -5.526 1.00 44.47 130 PHE A N 1
ATOM 1032 C CA . PHE A 1 130 ? -31.547 -3.208 -5.187 1.00 44.47 130 PHE A CA 1
ATOM 1033 C C . PHE A 1 130 ? -32.027 -4.610 -5.687 1.00 44.47 130 PHE A C 1
ATOM 1035 O O . PHE A 1 130 ? -31.588 -5.081 -6.731 1.00 44.47 130 PHE A O 1
ATOM 1042 N N . GLN A 1 131 ? -32.988 -5.347 -5.069 1.00 44.47 131 GLN A N 1
ATOM 1043 C CA . GLN A 1 131 ? -33.636 -5.468 -3.724 1.00 44.47 131 GLN A CA 1
ATOM 1044 C C . GLN A 1 131 ? -34.401 -6.82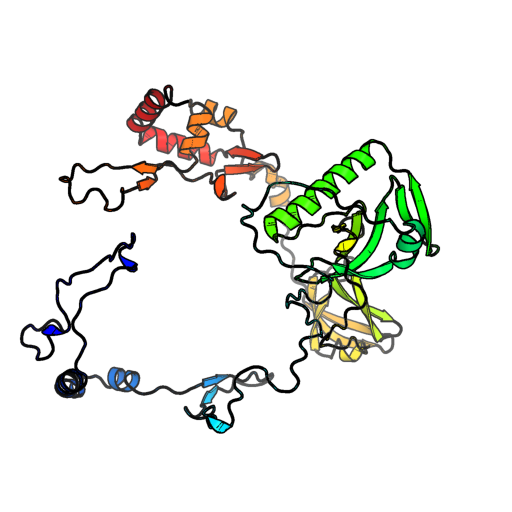3 -3.698 1.00 44.47 131 GLN A C 1
ATOM 1046 O O . GLN A 1 131 ? -35.108 -7.089 -4.666 1.00 44.47 131 GLN A O 1
ATOM 1051 N N . GLN A 1 132 ? -34.318 -7.634 -2.627 1.00 36.25 132 GLN A N 1
ATOM 1052 C CA . GLN A 1 132 ? -35.434 -8.454 -2.094 1.00 36.25 132 GLN A CA 1
ATOM 1053 C C . GLN A 1 132 ? -35.041 -9.237 -0.828 1.00 36.25 132 GLN A C 1
ATOM 1055 O O . GLN A 1 132 ? -33.909 -9.695 -0.676 1.00 36.25 132 GLN A O 1
ATOM 1060 N N . GLU A 1 133 ? -36.010 -9.382 0.074 1.00 28.97 133 GLU A N 1
ATOM 1061 C CA . GLU A 1 133 ? -35.867 -9.990 1.397 1.00 28.97 133 GLU A CA 1
ATOM 1062 C C . GLU A 1 133 ? -35.859 -11.522 1.347 1.00 28.97 133 GLU A C 1
ATOM 1064 O O . GLU A 1 133 ? -36.633 -12.149 0.623 1.00 28.97 133 GLU A O 1
ATOM 1069 N N . SER A 1 134 ? -35.017 -12.139 2.177 1.00 32.22 134 SER A N 1
ATOM 1070 C CA . SER A 1 134 ? -35.004 -13.585 2.398 1.00 32.22 134 SER A CA 1
ATOM 1071 C C . SER A 1 134 ? -35.557 -13.903 3.786 1.00 32.22 134 SER A C 1
ATOM 1073 O O . SER A 1 134 ? -35.158 -13.307 4.783 1.00 32.22 134 SER A O 1
ATOM 1075 N N . LYS A 1 135 ? -36.438 -14.900 3.870 1.00 28.75 135 LYS A N 1
ATOM 1076 C CA . LYS A 1 135 ? -37.028 -15.396 5.117 1.00 28.75 135 LYS A CA 1
ATOM 1077 C C . LYS A 1 135 ? -36.309 -16.682 5.525 1.00 28.75 135 LYS A C 1
ATOM 1079 O O . LYS A 1 135 ? -36.556 -17.736 4.945 1.00 28.75 135 LYS A O 1
ATOM 1084 N N . ARG A 1 136 ? -35.401 -16.600 6.501 1.00 30.81 136 ARG A N 1
ATOM 1085 C CA . ARG A 1 136 ? -34.883 -17.774 7.224 1.00 30.81 136 ARG A CA 1
ATOM 1086 C C . ARG A 1 136 ? -35.070 -17.557 8.728 1.00 30.81 136 ARG A C 1
ATOM 1088 O O . ARG A 1 136 ? -34.932 -16.416 9.162 1.00 30.81 136 ARG A O 1
ATOM 1095 N N . PRO A 1 137 ? -35.400 -18.611 9.490 1.00 29.59 137 PRO A N 1
ATOM 1096 C CA . PRO A 1 137 ? -35.623 -18.519 10.927 1.00 29.59 137 PRO A CA 1
ATOM 1097 C C . PRO A 1 137 ? -34.309 -18.236 11.668 1.00 29.59 137 PRO A C 1
ATOM 1099 O O . PRO A 1 137 ? -33.276 -18.833 11.363 1.00 29.59 137 PRO A O 1
ATOM 1102 N N . SER A 1 138 ? -34.363 -17.299 12.612 1.00 33.12 138 SER A N 1
ATOM 1103 C CA . SER A 1 138 ? -33.254 -16.898 13.481 1.00 33.12 138 SER A CA 1
ATOM 1104 C C . SER A 1 138 ? -33.041 -17.932 14.595 1.00 33.12 138 SER A C 1
ATOM 1106 O O . SER A 1 138 ? -34.014 -18.403 15.180 1.00 33.12 138 SER A O 1
ATOM 1108 N N . MET A 1 139 ? -31.782 -18.282 14.881 1.00 44.94 139 MET A N 1
ATOM 1109 C CA . MET A 1 139 ? -31.389 -18.960 16.128 1.00 44.94 139 MET A CA 1
ATOM 1110 C C . MET A 1 139 ? -31.355 -17.954 17.288 1.00 44.94 139 MET A C 1
ATOM 1112 O O . MET A 1 139 ? -31.208 -16.757 17.040 1.00 44.94 139 MET A O 1
ATOM 1116 N N . ASP A 1 140 ? -31.456 -18.445 18.526 1.00 56.88 140 ASP A N 1
ATOM 1117 C CA . ASP A 1 140 ? -31.348 -17.631 19.743 1.00 56.88 140 ASP A CA 1
ATOM 1118 C C . ASP A 1 140 ? -29.973 -16.938 19.818 1.00 56.88 140 ASP A C 1
ATOM 1120 O O . ASP A 1 140 ? -28.913 -17.570 19.774 1.00 56.88 140 ASP A O 1
ATOM 1124 N N . ILE A 1 141 ? -29.995 -15.608 19.863 1.00 64.50 141 ILE A N 1
ATOM 1125 C CA . ILE A 1 141 ? -28.817 -14.745 19.746 1.00 64.50 141 ILE A CA 1
ATOM 1126 C C . ILE A 1 141 ? -27.981 -14.748 21.027 1.00 64.50 141 ILE A C 1
ATOM 1128 O O . ILE A 1 141 ? -26.764 -14.548 20.967 1.00 64.50 141 ILE A O 1
ATOM 1132 N N . LEU A 1 142 ? -28.604 -14.996 22.181 1.00 67.69 142 LEU A N 1
ATOM 1133 C CA . LEU A 1 142 ? -27.912 -14.987 23.466 1.00 67.69 142 LEU A CA 1
ATOM 1134 C C . LEU A 1 142 ? -26.912 -16.145 23.571 1.00 67.69 142 LEU A C 1
ATOM 1136 O O . LEU A 1 142 ? -25.778 -15.948 24.013 1.00 67.69 142 LEU A O 1
ATOM 1140 N N . ASP A 1 143 ? -27.304 -17.333 23.117 1.00 69.12 143 ASP A N 1
ATOM 1141 C CA . ASP A 1 143 ? -26.424 -18.504 23.101 1.00 69.12 143 ASP A CA 1
ATOM 1142 C C . ASP A 1 143 ? -25.284 -18.327 22.097 1.00 69.12 143 ASP A C 1
ATOM 1144 O O . ASP A 1 143 ? -24.133 -18.646 22.390 1.00 69.12 143 ASP A O 1
ATOM 1148 N N . LEU A 1 144 ? -25.564 -17.683 20.961 1.00 72.38 144 LEU A N 1
ATOM 1149 C CA . LEU A 1 144 ? -24.537 -17.340 19.986 1.00 72.38 144 LEU A CA 1
ATOM 1150 C C . LEU A 1 144 ? -23.511 -16.340 20.544 1.00 72.38 144 LEU A C 1
ATOM 1152 O O . LEU A 1 144 ? -22.314 -16.473 20.293 1.00 72.38 144 LEU A O 1
ATOM 1156 N N . ALA A 1 145 ? -23.951 -15.345 21.318 1.00 73.00 145 ALA A N 1
ATOM 1157 C CA . ALA A 1 145 ? -23.046 -14.392 21.953 1.00 73.00 145 ALA A CA 1
ATOM 1158 C C . ALA A 1 145 ? -22.126 -15.086 22.973 1.00 73.00 145 ALA A C 1
ATOM 1160 O O . ALA A 1 145 ? -20.918 -14.847 22.963 1.00 73.00 145 ALA A O 1
ATOM 1161 N N . ARG A 1 146 ? -22.661 -16.000 23.796 1.00 76.81 146 ARG A N 1
ATOM 1162 C CA . ARG A 1 146 ? -21.858 -16.832 24.715 1.00 76.81 146 ARG A CA 1
ATOM 1163 C C . ARG A 1 146 ? -20.851 -17.701 23.976 1.00 76.81 146 ARG A C 1
ATOM 1165 O O . ARG A 1 146 ? -19.714 -17.838 24.418 1.00 76.81 146 ARG A O 1
ATOM 1172 N N . ASP A 1 147 ? -21.255 -18.251 22.839 1.00 78.31 147 ASP A N 1
ATOM 1173 C CA . ASP A 1 147 ? -20.399 -19.129 22.061 1.00 78.31 147 ASP A CA 1
ATOM 1174 C C . ASP A 1 147 ? -19.276 -18.398 21.339 1.00 78.31 147 ASP A C 1
ATOM 1176 O O . ASP A 1 147 ? -18.256 -19.022 21.073 1.00 78.31 147 ASP A O 1
ATOM 1180 N N . PHE A 1 148 ? -19.424 -17.126 20.979 1.00 80.50 148 PHE A N 1
ATOM 1181 C CA . PHE A 1 148 ? -18.433 -16.447 20.145 1.00 80.50 148 PHE A CA 1
ATOM 1182 C C . PHE A 1 148 ? -17.587 -15.410 20.882 1.00 80.50 148 PHE A C 1
ATOM 1184 O O . PHE A 1 148 ? -16.442 -15.214 20.472 1.00 80.50 148 PHE A O 1
ATOM 1191 N N . ILE A 1 149 ? -18.095 -14.737 21.924 1.00 83.94 149 ILE A N 1
ATOM 1192 C CA . ILE A 1 149 ? -17.307 -13.729 22.654 1.00 83.94 149 ILE A CA 1
ATOM 1193 C C . ILE A 1 149 ? -16.048 -14.385 23.233 1.00 83.94 149 ILE A C 1
ATOM 1195 O O . ILE A 1 149 ? -16.099 -15.455 23.832 1.00 83.94 149 ILE A O 1
ATOM 1199 N N . GLY A 1 150 ? -14.891 -13.760 23.005 1.00 82.25 150 GLY A N 1
ATOM 1200 C CA . GLY A 1 150 ? -13.599 -14.293 23.438 1.00 82.25 150 GLY A CA 1
ATOM 1201 C C . GLY A 1 150 ? -13.039 -15.429 22.572 1.00 82.25 150 GLY A C 1
ATOM 1202 O O . GLY A 1 150 ? -11.926 -15.879 22.840 1.00 82.25 150 GLY A O 1
ATOM 1203 N N . LYS A 1 151 ? -13.738 -15.872 21.514 1.00 85.00 151 LYS A N 1
ATOM 1204 C CA . LYS A 1 151 ? -13.195 -16.840 20.548 1.00 85.00 151 LYS A CA 1
ATOM 1205 C C . LYS A 1 151 ? -12.464 -16.159 19.396 1.00 85.00 151 LYS A C 1
ATOM 1207 O O . LYS A 1 151 ? -12.809 -15.063 18.945 1.00 85.00 151 LYS A O 1
ATOM 1212 N N . GLU A 1 152 ? -11.441 -16.851 18.904 1.00 86.69 152 GLU A N 1
ATOM 1213 C CA . GLU A 1 152 ? -10.715 -16.467 17.699 1.00 86.69 152 GLU A CA 1
ATOM 1214 C C . GLU A 1 152 ? -11.538 -16.813 16.453 1.00 86.69 152 GLU A C 1
ATOM 1216 O O . GLU A 1 152 ? -12.009 -17.939 16.281 1.00 86.69 152 GLU A O 1
ATOM 1221 N N . VAL A 1 153 ? -11.696 -15.836 15.568 1.00 87.81 153 VAL A N 1
ATOM 1222 C CA . VAL A 1 153 ? -12.456 -15.940 14.321 1.00 87.81 153 VAL A CA 1
ATOM 1223 C C . VAL A 1 153 ? -11.655 -15.354 13.164 1.00 87.81 153 VAL A C 1
ATOM 1225 O O . VAL A 1 153 ? -10.712 -14.586 13.352 1.00 87.81 153 VAL A O 1
ATOM 1228 N N . CYS A 1 154 ? -12.041 -15.691 11.941 1.00 84.75 154 CYS A N 1
ATOM 1229 C CA . CYS A 1 154 ? -11.538 -15.054 10.734 1.00 84.75 154 CYS A CA 1
ATOM 1230 C C . CYS A 1 154 ? -12.584 -14.084 10.166 1.00 84.75 154 CYS A C 1
ATOM 1232 O O . CYS A 1 154 ? -13.767 -14.410 10.072 1.00 84.75 154 CYS A O 1
ATOM 1234 N N . ILE A 1 155 ? -12.135 -12.890 9.779 1.00 88.56 155 ILE A N 1
ATOM 1235 C CA . ILE A 1 155 ? -12.949 -11.792 9.236 1.00 88.56 155 ILE A CA 1
ATOM 1236 C C . ILE A 1 155 ? -12.432 -11.345 7.863 1.00 88.56 155 ILE A C 1
ATOM 1238 O O . ILE A 1 155 ? -11.396 -11.822 7.417 1.00 88.56 155 ILE A O 1
ATOM 1242 N N . ASP A 1 156 ? -13.109 -10.391 7.214 1.00 85.44 156 ASP A N 1
ATOM 1243 C CA . ASP A 1 156 ? -12.733 -9.827 5.900 1.00 85.44 156 ASP A CA 1
ATOM 1244 C C . ASP A 1 156 ? -12.756 -10.859 4.737 1.00 85.44 156 ASP A C 1
ATOM 1246 O O . ASP A 1 156 ? -11.980 -10.758 3.784 1.00 85.44 156 ASP A O 1
ATOM 1250 N N . TRP A 1 157 ? -13.677 -11.836 4.768 1.00 84.75 157 TRP A N 1
ATOM 1251 C CA . TRP A 1 157 ? -13.888 -12.781 3.658 1.00 84.75 157 TRP A CA 1
ATOM 1252 C C . TRP A 1 157 ? -14.051 -12.051 2.304 1.00 84.75 157 TRP A C 1
ATOM 1254 O O . TRP A 1 157 ? -14.775 -11.052 2.242 1.00 84.75 157 TRP A O 1
ATOM 1264 N N . PRO A 1 158 ? -13.396 -12.514 1.216 1.00 82.50 158 PRO A N 1
ATOM 1265 C CA . PRO A 1 158 ? -12.628 -13.763 1.085 1.00 82.50 158 PRO A CA 1
ATOM 1266 C C . PRO A 1 158 ? -11.147 -13.669 1.491 1.00 82.50 158 PRO A C 1
ATOM 1268 O O . PRO A 1 158 ? -10.456 -14.687 1.503 1.00 82.50 158 PRO A O 1
ATOM 1271 N N . ILE A 1 159 ? -10.636 -12.478 1.822 1.00 85.94 159 ILE A N 1
ATOM 1272 C CA . ILE A 1 159 ? -9.251 -12.277 2.281 1.00 85.94 159 ILE A CA 1
ATOM 1273 C C . ILE A 1 159 ? -9.239 -12.390 3.805 1.00 85.94 159 ILE A C 1
ATOM 1275 O O . ILE A 1 159 ? -9.191 -11.388 4.522 1.00 85.94 159 ILE A O 1
ATOM 1279 N N . LEU A 1 160 ? -9.324 -13.629 4.289 1.00 86.44 160 LEU A N 1
ATOM 1280 C CA . LEU A 1 160 ? -9.490 -13.900 5.710 1.00 86.44 160 LEU A CA 1
ATOM 1281 C C . LEU A 1 160 ? -8.340 -13.330 6.549 1.00 86.44 160 LEU A C 1
ATOM 1283 O O . LEU A 1 160 ? -7.160 -13.457 6.219 1.00 86.44 160 LEU A O 1
ATOM 1287 N N . LYS A 1 161 ? -8.697 -12.700 7.664 1.00 87.44 161 LYS A N 1
ATOM 1288 C CA . LYS A 1 161 ? -7.768 -12.180 8.669 1.00 87.44 161 LYS A CA 1
ATOM 1289 C C . LYS A 1 161 ? -8.210 -12.623 10.046 1.00 87.44 161 LYS A C 1
ATOM 1291 O O . LYS A 1 161 ? -9.399 -12.591 10.343 1.00 87.44 161 LYS A O 1
ATOM 1296 N N . MET A 1 162 ? -7.255 -12.976 10.897 1.00 88.06 162 MET A N 1
ATOM 1297 C CA . MET A 1 162 ? -7.551 -13.347 12.278 1.00 88.06 162 MET A CA 1
ATOM 1298 C C . MET A 1 162 ? -8.092 -12.151 13.068 1.00 88.06 162 MET A C 1
ATOM 1300 O O . MET A 1 162 ? -7.623 -11.014 12.931 1.00 88.06 162 MET A O 1
ATOM 1304 N N . GLY A 1 163 ? -9.052 -12.429 13.936 1.00 89.12 163 GLY A N 1
ATOM 1305 C CA . GLY A 1 163 ? -9.625 -11.485 14.873 1.00 89.12 163 GLY A CA 1
ATOM 1306 C C . GLY A 1 163 ? -10.166 -12.190 16.112 1.00 89.12 163 GLY A C 1
ATOM 1307 O O . GLY A 1 163 ? -10.421 -13.390 16.098 1.00 89.12 163 GLY A O 1
ATOM 1308 N N . LEU A 1 164 ? -10.329 -11.433 17.186 1.00 90.25 164 LEU A N 1
ATOM 1309 C CA . LEU A 1 164 ? -10.908 -11.885 18.442 1.00 90.25 164 LEU A CA 1
ATOM 1310 C C . LEU A 1 164 ? -12.231 -11.162 18.654 1.00 90.25 164 LEU A C 1
ATOM 1312 O O . LEU A 1 164 ? -12.290 -9.934 18.546 1.00 90.25 164 LEU A O 1
ATOM 1316 N N . VAL A 1 165 ? -13.291 -11.912 18.928 1.00 89.31 165 VAL A N 1
ATOM 1317 C CA . VAL A 1 165 ? -14.615 -11.323 19.122 1.00 89.31 165 VAL A CA 1
ATOM 1318 C C . VAL A 1 165 ? -14.699 -10.638 20.481 1.00 89.31 165 VAL A C 1
ATOM 1320 O O . VAL A 1 165 ? -14.408 -11.247 21.509 1.00 89.31 165 VAL A O 1
ATOM 1323 N N . ASP A 1 166 ? -15.107 -9.372 20.469 1.00 88.88 166 ASP A N 1
ATOM 1324 C CA . ASP A 1 166 ? -15.166 -8.511 21.649 1.00 88.88 166 ASP A CA 1
ATOM 1325 C C . ASP A 1 166 ? -16.602 -8.338 22.159 1.00 88.88 166 ASP A C 1
ATOM 1327 O O . ASP A 1 166 ? -16.882 -8.562 23.334 1.00 88.88 166 ASP A O 1
ATOM 1331 N N . SER A 1 167 ? -17.531 -7.993 21.263 1.00 88.12 167 SER A N 1
ATOM 1332 C CA . SER A 1 167 ? -18.938 -7.761 21.610 1.00 88.12 167 SER A CA 1
ATOM 1333 C C . SER A 1 167 ? -19.889 -7.946 20.423 1.00 88.12 167 SER A C 1
ATOM 1335 O O . SER A 1 167 ? -19.469 -7.961 19.262 1.00 88.12 167 SER A O 1
ATOM 1337 N N . PHE A 1 168 ? -21.185 -8.082 20.720 1.00 87.25 168 PHE A N 1
ATOM 1338 C CA . PHE A 1 168 ? -22.262 -8.263 19.737 1.00 87.25 168 PHE A CA 1
ATOM 1339 C C . PHE A 1 168 ? -23.347 -7.220 19.908 1.00 87.25 168 PHE A C 1
ATOM 1341 O O . PHE A 1 168 ? -23.717 -6.898 21.031 1.00 87.25 168 PHE A O 1
ATOM 1348 N N . TRP A 1 169 ? -23.887 -6.725 18.801 1.00 88.00 169 TRP A N 1
ATOM 1349 C CA . TRP A 1 169 ? -25.080 -5.886 18.792 1.00 88.00 169 TRP A CA 1
ATOM 1350 C C . TRP A 1 169 ? -26.147 -6.577 17.949 1.00 88.00 169 TRP A C 1
ATOM 1352 O O . TRP A 1 169 ? -25.942 -6.828 16.754 1.00 88.00 169 TRP A O 1
ATOM 1362 N N . ALA A 1 170 ? -27.264 -6.929 18.580 1.00 84.50 170 ALA A N 1
ATOM 1363 C CA . ALA A 1 170 ? -28.337 -7.703 17.971 1.00 84.50 170 ALA A CA 1
ATOM 1364 C C . ALA A 1 170 ? -29.660 -7.510 18.719 1.00 84.50 170 ALA A C 1
ATOM 1366 O O . ALA A 1 170 ? -29.658 -7.346 19.932 1.00 84.50 170 ALA A O 1
ATOM 1367 N N . GLU A 1 171 ? -30.783 -7.535 17.994 1.00 78.81 171 GLU A N 1
ATOM 1368 C CA . GLU A 1 171 ? -32.140 -7.458 18.575 1.00 78.81 171 GLU A CA 1
ATOM 1369 C C . GLU A 1 171 ? -32.363 -6.283 19.548 1.00 78.81 171 GLU A C 1
ATOM 1371 O O . GLU A 1 171 ? -33.172 -6.359 20.464 1.00 78.81 171 GLU A O 1
ATOM 1376 N N . GLY A 1 172 ? -31.655 -5.167 19.344 1.00 77.12 172 GLY A N 1
ATOM 1377 C CA . GLY A 1 172 ? -31.760 -4.003 20.227 1.00 77.12 172 GLY A CA 1
ATOM 1378 C C . GLY A 1 172 ? -30.958 -4.126 21.526 1.00 77.12 172 GLY A C 1
ATOM 1379 O O . GLY A 1 172 ? -31.102 -3.267 22.384 1.00 77.12 172 GLY A O 1
ATOM 1380 N N . ASN A 1 173 ? -30.103 -5.142 21.664 1.00 84.31 173 ASN A N 1
ATOM 1381 C CA . ASN A 1 173 ? -29.223 -5.350 22.810 1.00 84.31 173 ASN A CA 1
ATOM 1382 C C . ASN A 1 173 ? -27.746 -5.379 22.393 1.00 84.31 173 ASN A C 1
ATOM 1384 O O . ASN A 1 173 ? -27.376 -5.846 21.311 1.00 84.31 173 ASN A O 1
ATOM 1388 N N . LYS A 1 174 ? -26.891 -4.925 23.305 1.00 86.31 174 LYS A N 1
ATOM 1389 C CA . LYS A 1 174 ? -25.443 -5.091 23.295 1.00 86.31 174 LYS A CA 1
ATOM 1390 C C . LYS A 1 174 ? -25.065 -6.227 24.236 1.00 86.31 174 LYS A C 1
ATOM 1392 O O . LYS A 1 174 ? -25.416 -6.201 25.412 1.00 86.31 174 LYS A O 1
ATOM 1397 N N . TYR A 1 175 ? -24.303 -7.184 23.726 1.00 85.31 175 TYR A N 1
ATOM 1398 C CA . TYR A 1 175 ? -23.759 -8.295 24.491 1.00 85.31 175 TYR A CA 1
ATOM 1399 C C . TYR A 1 175 ? -22.257 -8.107 24.678 1.00 85.31 175 TYR A C 1
ATOM 1401 O O . TYR A 1 175 ? -21.513 -7.968 23.701 1.00 85.31 175 TYR A O 1
ATOM 1409 N N . THR A 1 176 ? -21.813 -8.109 25.930 1.00 83.06 176 THR A N 1
ATOM 1410 C CA . THR A 1 176 ? -20.407 -7.940 26.327 1.00 83.06 176 THR A CA 1
ATOM 1411 C C . THR A 1 176 ? -20.041 -8.946 27.408 1.00 83.06 176 THR A C 1
ATOM 1413 O O . THR A 1 176 ? -20.871 -9.247 28.262 1.00 83.06 176 THR A O 1
ATOM 1416 N N . SER A 1 177 ? -18.800 -9.436 27.406 1.00 81.12 177 SER A N 1
ATOM 1417 C CA . SER A 1 177 ? -18.268 -10.195 28.545 1.00 81.12 177 SER A CA 1
ATOM 1418 C C . SER A 1 177 ? -17.779 -9.232 29.620 1.00 81.12 177 SER A C 1
ATOM 1420 O O . SER A 1 177 ? -17.034 -8.302 29.314 1.00 81.12 177 SER A O 1
ATOM 1422 N N . GLN A 1 178 ? -18.163 -9.471 30.872 1.00 72.38 178 GLN A N 1
ATOM 1423 C CA . GLN A 1 178 ? -17.497 -8.857 32.025 1.00 72.38 178 GLN A CA 1
ATOM 1424 C C . GLN A 1 178 ? -16.219 -9.638 32.385 1.00 72.38 178 GLN A C 1
ATOM 1426 O O . GLN A 1 178 ? -15.998 -10.738 31.872 1.00 72.38 178 GLN A O 1
ATOM 1431 N N . ASP A 1 179 ? -15.388 -9.090 33.279 1.00 60.25 179 ASP A N 1
ATOM 1432 C CA . ASP A 1 179 ? -14.124 -9.702 33.733 1.00 60.25 179 ASP A CA 1
ATOM 1433 C C . ASP A 1 179 ? -14.308 -11.096 34.376 1.00 60.25 179 ASP A C 1
ATOM 1435 O O . ASP A 1 179 ? -13.359 -11.871 34.472 1.00 60.25 179 ASP A O 1
ATOM 1439 N N . SER A 1 180 ? -15.535 -11.441 34.784 1.00 55.88 180 SER A N 1
ATOM 1440 C CA . SER A 1 180 ? -15.931 -12.755 35.310 1.00 55.88 180 SER A CA 1
ATOM 1441 C C . SER A 1 180 ? -16.157 -13.831 34.236 1.00 55.88 180 SER A C 1
ATOM 1443 O O . SER A 1 180 ? -16.384 -14.989 34.582 1.00 55.88 180 SER A O 1
ATOM 1445 N N . GLY A 1 181 ? -16.122 -13.473 32.945 1.00 62.53 181 GLY A N 1
ATOM 1446 C CA . GLY A 1 181 ? -16.447 -14.369 31.827 1.00 62.53 181 GLY A CA 1
ATOM 1447 C C . GLY A 1 181 ? -17.949 -14.553 31.579 1.00 62.53 181 GLY A C 1
ATOM 1448 O O . GLY A 1 181 ? -18.337 -15.323 30.702 1.00 62.53 181 GLY A O 1
ATOM 1449 N N . GLU A 1 182 ? -18.805 -13.854 32.330 1.00 71.31 182 GLU A N 1
ATOM 1450 C CA . GLU A 1 182 ? -20.254 -13.884 32.140 1.00 71.31 182 GLU A CA 1
ATOM 1451 C C . GLU A 1 182 ? -20.681 -12.855 31.080 1.00 71.31 182 GLU A C 1
ATOM 1453 O O . GLU A 1 182 ? -20.295 -11.681 31.125 1.00 71.31 182 GLU A O 1
ATOM 1458 N N . VAL A 1 183 ? -21.469 -13.307 30.099 1.00 77.12 183 VAL A N 1
ATOM 1459 C CA . VAL A 1 183 ? -21.992 -12.456 29.023 1.00 77.12 183 VAL A CA 1
ATOM 1460 C C . VAL A 1 183 ? -23.265 -11.772 29.495 1.00 77.12 183 VAL A C 1
ATOM 1462 O O . VAL A 1 183 ? -24.270 -12.431 29.763 1.00 77.12 183 VAL A O 1
ATOM 1465 N N . THR A 1 184 ? -23.235 -10.445 29.547 1.00 80.38 184 THR A N 1
ATOM 1466 C CA . THR A 1 184 ? -24.387 -9.618 29.909 1.00 80.38 184 THR A CA 1
ATOM 1467 C C . THR A 1 184 ? -25.018 -9.004 28.669 1.00 80.38 184 THR A C 1
ATOM 1469 O O . THR A 1 184 ? -24.322 -8.661 27.713 1.00 80.38 184 THR A O 1
ATOM 1472 N N . ALA A 1 185 ? -26.345 -8.879 28.687 1.00 82.38 185 ALA A N 1
ATOM 1473 C CA . ALA A 1 185 ? -27.118 -8.186 27.665 1.00 82.38 185 ALA A CA 1
ATOM 1474 C C . ALA A 1 185 ? -27.600 -6.846 28.229 1.00 82.38 185 ALA A C 1
ATOM 1476 O O . ALA A 1 185 ? -28.279 -6.809 29.256 1.00 82.38 185 ALA A O 1
ATOM 1477 N N . VAL A 1 186 ? -27.245 -5.754 27.561 1.00 85.06 186 VAL A N 1
ATOM 1478 C CA . VAL A 1 186 ? -27.673 -4.394 27.901 1.00 85.06 186 VAL A CA 1
ATOM 1479 C C . VAL A 1 186 ? -28.495 -3.855 26.738 1.00 85.06 186 VAL A C 1
ATOM 1481 O O . VAL A 1 186 ? -28.049 -3.928 25.596 1.00 85.06 186 VAL A O 1
ATOM 1484 N N . ALA A 1 187 ? -29.691 -3.333 27.007 1.00 84.88 187 ALA A N 1
ATOM 1485 C CA . ALA A 1 187 ? -30.528 -2.738 25.968 1.00 84.88 187 ALA A CA 1
ATOM 1486 C C . ALA A 1 187 ? -29.854 -1.493 25.374 1.00 84.88 187 ALA A C 1
ATOM 1488 O O . ALA A 1 187 ? -29.362 -0.646 26.117 1.00 84.88 187 ALA A O 1
ATOM 1489 N N . LEU A 1 188 ? -29.845 -1.401 24.044 1.00 84.19 188 LEU A N 1
ATOM 1490 C CA . LEU A 1 188 ? -29.338 -0.251 23.300 1.00 84.19 188 LEU A CA 1
ATOM 1491 C C . LEU A 1 188 ? -30.292 0.929 23.471 1.00 84.19 188 LEU A C 1
ATOM 1493 O O . LEU A 1 188 ? -31.514 0.769 23.332 1.00 84.19 188 LEU A O 1
ATOM 1497 N N . ASP A 1 189 ? -29.736 2.113 23.702 1.00 88.75 189 ASP A N 1
ATOM 1498 C CA . ASP A 1 189 ? -30.519 3.347 23.705 1.00 88.75 189 ASP A CA 1
ATOM 1499 C C . ASP A 1 189 ? -30.945 3.773 22.281 1.00 88.75 189 ASP A C 1
ATOM 1501 O O . ASP A 1 189 ? -30.602 3.146 21.274 1.00 88.75 189 ASP A O 1
ATOM 1505 N N . ALA A 1 190 ? -31.751 4.834 22.177 1.00 86.50 190 ALA A N 1
ATOM 1506 C CA . ALA A 1 190 ? -32.284 5.290 20.893 1.00 86.50 190 ALA A CA 1
ATOM 1507 C C . ALA A 1 190 ? -31.196 5.788 19.920 1.00 86.50 190 ALA A C 1
ATOM 1509 O O . ALA A 1 190 ? -31.343 5.623 18.707 1.00 86.50 190 ALA A O 1
ATOM 1510 N N . GLU A 1 191 ? -30.109 6.376 20.425 1.00 88.50 191 GLU A N 1
ATOM 1511 C CA . GLU A 1 191 ? -28.998 6.852 19.597 1.00 88.50 191 GLU A CA 1
ATOM 1512 C C . GLU A 1 191 ? -28.166 5.666 19.098 1.00 88.50 191 GLU A C 1
ATOM 1514 O O . GLU A 1 191 ? -27.886 5.553 17.903 1.00 88.50 191 GLU A O 1
ATOM 1519 N N . GLU A 1 192 ? -27.843 4.726 19.985 1.00 87.69 192 GLU A N 1
ATOM 1520 C CA . GLU A 1 192 ? -27.117 3.499 19.671 1.00 87.69 192 GLU A CA 1
ATOM 1521 C C . GLU A 1 192 ? -27.877 2.620 18.667 1.00 87.69 192 GLU A C 1
ATOM 1523 O O . GLU A 1 192 ? -27.268 2.028 17.772 1.00 87.69 192 GLU A O 1
ATOM 1528 N N . GLN A 1 193 ? -29.209 2.568 18.748 1.00 85.75 193 GLN A N 1
ATOM 1529 C CA . GLN A 1 193 ? -30.041 1.871 17.765 1.00 85.75 193 GLN A CA 1
ATOM 1530 C C . GLN A 1 193 ? -29.931 2.485 16.362 1.00 85.75 193 GLN A C 1
ATOM 1532 O O . GLN A 1 193 ? -29.835 1.750 15.372 1.00 85.75 193 GLN A O 1
ATOM 1537 N N . GLU A 1 194 ? -29.913 3.813 16.244 1.00 87.81 194 GLU A N 1
ATOM 1538 C CA . GLU A 1 194 ? -29.713 4.487 14.955 1.00 87.81 194 GLU A CA 1
ATOM 1539 C C . GLU A 1 194 ? -28.285 4.296 14.429 1.00 87.81 194 GLU A C 1
ATOM 1541 O O . GLU A 1 194 ? -28.083 4.010 13.242 1.00 87.81 194 GLU A O 1
ATOM 1546 N N . VAL A 1 195 ? -27.286 4.337 15.316 1.00 89.44 195 VAL A N 1
ATOM 1547 C CA . VAL A 1 195 ? -25.895 4.011 14.976 1.00 89.44 195 VAL A CA 1
ATOM 1548 C C . VAL A 1 195 ? -25.788 2.577 14.454 1.00 89.44 195 VAL A C 1
ATOM 1550 O O . VAL A 1 195 ? -25.170 2.351 13.412 1.00 89.44 195 VAL A O 1
ATOM 1553 N N . MET A 1 196 ? -26.441 1.611 15.103 1.00 87.25 196 MET A N 1
ATOM 1554 C CA . MET A 1 196 ? -26.466 0.213 14.670 1.00 87.25 196 MET A CA 1
ATOM 1555 C C . MET A 1 196 ? -27.056 0.065 13.263 1.00 87.25 196 MET A C 1
ATOM 1557 O O . MET A 1 196 ? -26.468 -0.614 12.415 1.00 87.25 196 MET A O 1
ATOM 1561 N N . LYS A 1 197 ? -28.195 0.716 12.985 1.00 86.81 197 LYS A N 1
ATOM 1562 C CA . LYS A 1 197 ? -28.826 0.705 11.654 1.00 86.81 197 LYS A CA 1
ATOM 1563 C C . LYS A 1 197 ? -27.898 1.294 10.593 1.00 86.81 197 LYS A C 1
ATOM 1565 O O . LYS A 1 197 ? -27.714 0.687 9.536 1.00 86.81 197 LYS A O 1
ATOM 1570 N N . SER A 1 198 ? -27.276 2.435 10.894 1.00 89.31 198 SER A N 1
ATOM 1571 C CA . SER A 1 198 ? -26.311 3.097 10.013 1.00 89.31 198 SER A CA 1
ATOM 1572 C C . SER A 1 198 ? -25.097 2.205 9.725 1.00 89.31 198 SER A C 1
ATOM 1574 O O . SER A 1 198 ? -24.717 2.016 8.568 1.00 89.31 198 SER A O 1
ATOM 1576 N N . MET A 1 199 ? -24.535 1.558 10.751 1.00 89.62 199 MET A N 1
ATOM 1577 C CA . MET A 1 199 ? -23.413 0.630 10.596 1.00 89.62 199 MET A CA 1
ATOM 1578 C C . MET A 1 199 ? -23.786 -0.615 9.781 1.00 89.62 199 MET A C 1
ATOM 1580 O O . MET A 1 199 ? -23.002 -1.039 8.927 1.00 89.62 199 MET A O 1
ATOM 1584 N N . LEU A 1 200 ? -24.973 -1.195 10.002 1.00 88.44 200 LEU A N 1
ATOM 1585 C CA . LEU A 1 200 ? -25.465 -2.347 9.239 1.00 88.44 200 LEU A CA 1
ATOM 1586 C C . LEU A 1 200 ? -25.583 -1.995 7.757 1.00 88.44 200 LEU A C 1
ATOM 1588 O O . LEU A 1 200 ? -25.117 -2.757 6.903 1.00 88.44 200 LEU A O 1
ATOM 1592 N N . TYR A 1 201 ? -26.171 -0.833 7.459 1.00 87.38 201 TYR A N 1
ATOM 1593 C CA . TYR A 1 201 ? -26.275 -0.326 6.098 1.00 87.38 201 TYR A CA 1
ATOM 1594 C C . TYR A 1 201 ? -24.884 -0.130 5.490 1.00 87.38 201 TYR A C 1
ATOM 1596 O O . TYR A 1 201 ? -24.592 -0.730 4.459 1.00 87.38 201 TYR A O 1
ATOM 1604 N N . ALA A 1 202 ? -23.988 0.594 6.167 1.00 88.12 202 ALA A N 1
ATOM 1605 C CA . ALA A 1 202 ? -22.642 0.879 5.676 1.00 88.12 202 ALA A CA 1
ATOM 1606 C C . ALA A 1 202 ? -21.816 -0.393 5.404 1.00 88.12 202 ALA A C 1
ATOM 1608 O O . ALA A 1 202 ? -21.111 -0.467 4.396 1.00 88.12 202 ALA A O 1
ATOM 1609 N N . GLN A 1 203 ? -21.899 -1.420 6.261 1.00 88.81 203 GLN A N 1
ATOM 1610 C CA . GLN A 1 203 ? -21.173 -2.676 6.036 1.00 88.81 203 GLN A CA 1
ATOM 1611 C C . GLN A 1 203 ? -21.756 -3.490 4.881 1.00 88.81 203 GLN A C 1
ATOM 1613 O O . GLN A 1 203 ? -20.989 -3.939 4.027 1.00 88.81 203 GLN A O 1
ATOM 1618 N N . LYS A 1 204 ? -23.086 -3.647 4.799 1.00 86.19 204 LYS A N 1
ATOM 1619 C CA . LYS A 1 204 ? -23.738 -4.309 3.651 1.00 86.19 204 LYS A CA 1
ATOM 1620 C C . LYS A 1 204 ? -23.392 -3.596 2.350 1.00 86.19 204 LYS A C 1
ATOM 1622 O O . LYS A 1 204 ? -23.017 -4.220 1.360 1.00 86.19 204 LYS A O 1
ATOM 1627 N N . GLU A 1 205 ? -23.452 -2.273 2.391 1.00 83.69 205 GLU A N 1
ATOM 1628 C CA . GLU A 1 205 ? -23.154 -1.400 1.276 1.00 83.69 205 GLU A CA 1
ATOM 1629 C C . GLU A 1 205 ? -21.700 -1.542 0.818 1.00 83.69 205 GLU A C 1
ATOM 1631 O O . GLU A 1 205 ? -21.456 -1.705 -0.374 1.00 83.69 205 GLU A O 1
ATOM 1636 N N . ARG A 1 206 ? -20.741 -1.561 1.751 1.00 84.75 206 ARG A N 1
ATOM 1637 C CA . ARG A 1 206 ? -19.317 -1.792 1.469 1.00 84.75 206 ARG A CA 1
ATOM 1638 C C . ARG A 1 206 ? -19.070 -3.162 0.838 1.00 84.75 206 ARG A C 1
ATOM 1640 O O . ARG A 1 206 ? -18.276 -3.263 -0.097 1.00 84.75 206 ARG A O 1
ATOM 1647 N N . MET A 1 207 ? -19.714 -4.212 1.350 1.00 83.38 207 MET A N 1
ATOM 1648 C CA . MET A 1 207 ? -19.566 -5.578 0.830 1.00 83.38 207 MET A CA 1
ATOM 1649 C C . MET A 1 207 ? -20.090 -5.693 -0.599 1.00 83.38 207 MET A C 1
ATOM 1651 O O . MET A 1 207 ? -19.384 -6.180 -1.485 1.00 83.38 207 MET A O 1
ATOM 1655 N N . LEU A 1 208 ? -21.267 -5.130 -0.854 1.00 78.81 208 LEU A N 1
ATOM 1656 C CA . LEU A 1 208 ? -21.853 -5.111 -2.184 1.00 78.81 208 LEU A CA 1
ATOM 1657 C C . LEU A 1 208 ? -21.053 -4.219 -3.143 1.00 78.81 208 LEU A C 1
ATOM 1659 O O . LEU A 1 208 ? -20.764 -4.624 -4.265 1.00 78.81 208 LEU A O 1
ATOM 1663 N N . SER A 1 209 ? -20.662 -3.017 -2.707 1.00 75.44 209 SER A N 1
ATOM 1664 C CA . SER A 1 209 ? -20.074 -1.999 -3.583 1.00 75.44 209 SER A CA 1
ATOM 1665 C C . SER A 1 209 ? -18.593 -2.190 -3.887 1.00 75.44 209 SER A C 1
ATOM 1667 O O . SER A 1 209 ? -18.048 -1.513 -4.751 1.00 75.44 209 SER A O 1
ATOM 1669 N N . ARG A 1 210 ? -17.891 -3.001 -3.100 1.00 77.75 210 ARG A N 1
ATOM 1670 C CA . ARG A 1 210 ? -16.449 -3.207 -3.270 1.00 77.75 210 ARG A CA 1
ATOM 1671 C C . ARG A 1 210 ? -16.112 -4.636 -3.650 1.00 77.75 210 ARG A C 1
ATOM 1673 O O . ARG A 1 210 ? -15.140 -4.842 -4.366 1.00 77.75 210 ARG A O 1
ATOM 1680 N N . TYR A 1 211 ? -16.903 -5.594 -3.173 1.00 77.75 211 TYR A N 1
ATOM 1681 C CA . TYR A 1 211 ? -16.620 -7.017 -3.332 1.00 77.75 211 TYR A CA 1
ATOM 1682 C C . TYR A 1 211 ? -17.716 -7.774 -4.089 1.00 77.75 211 TYR A C 1
ATOM 1684 O O . TYR A 1 211 ? -17.537 -8.958 -4.348 1.00 77.75 211 TYR A O 1
ATOM 1692 N N . ALA A 1 212 ? -18.824 -7.116 -4.457 1.00 75.44 212 ALA A N 1
ATOM 1693 C CA . ALA A 1 212 ? -19.992 -7.751 -5.073 1.00 75.44 212 ALA A CA 1
ATOM 1694 C C . ALA A 1 212 ? -20.576 -8.905 -4.229 1.00 75.44 212 ALA A C 1
ATOM 1696 O O . ALA A 1 212 ? -21.134 -9.861 -4.762 1.00 75.44 212 ALA A O 1
ATOM 1697 N N . ILE A 1 213 ? -20.462 -8.803 -2.900 1.00 81.44 213 ILE A N 1
ATOM 1698 C CA . ILE A 1 213 ? -20.982 -9.794 -1.953 1.00 81.44 213 ILE A CA 1
ATOM 1699 C C . ILE A 1 213 ? -22.295 -9.269 -1.382 1.00 81.44 213 ILE A C 1
ATOM 1701 O O . ILE A 1 213 ? -22.307 -8.287 -0.639 1.00 81.44 213 ILE A O 1
ATOM 1705 N N . ASP A 1 214 ? -23.396 -9.935 -1.718 1.00 77.81 214 ASP A N 1
ATOM 1706 C CA . ASP A 1 214 ? -24.716 -9.619 -1.177 1.00 77.81 214 ASP A CA 1
ATOM 1707 C C . ASP A 1 214 ? -24.993 -10.421 0.104 1.00 77.81 214 ASP A C 1
ATOM 1709 O O . ASP A 1 214 ? -25.177 -11.640 0.078 1.00 77.81 214 ASP A O 1
ATOM 1713 N N . VAL A 1 215 ? -25.035 -9.723 1.241 1.00 77.44 215 VAL A N 1
ATOM 1714 C CA . VAL A 1 215 ? -25.337 -10.311 2.553 1.00 77.44 215 VAL A CA 1
ATOM 1715 C C . VAL A 1 215 ? -26.792 -10.013 2.913 1.00 77.44 215 VAL A C 1
ATOM 1717 O O . VAL A 1 215 ? -27.092 -9.070 3.649 1.00 77.44 215 VAL A O 1
ATOM 1720 N N . LYS A 1 216 ? -27.699 -10.842 2.385 1.00 69.56 216 LYS A N 1
ATOM 1721 C CA . LYS A 1 216 ? -29.158 -10.641 2.462 1.00 69.56 216 LYS A CA 1
ATOM 1722 C C . LYS A 1 216 ? -29.673 -10.462 3.899 1.00 69.56 216 LYS A C 1
ATOM 1724 O O . LYS A 1 216 ? -30.298 -9.452 4.214 1.00 69.56 216 LYS A O 1
ATOM 1729 N N . ASN A 1 217 ? -29.343 -11.400 4.793 1.00 68.62 217 ASN A N 1
ATOM 1730 C CA . ASN A 1 217 ? -29.898 -11.474 6.152 1.00 68.62 217 ASN A CA 1
ATOM 1731 C C . ASN A 1 217 ? -28.829 -11.256 7.229 1.00 68.62 217 ASN A C 1
ATOM 1733 O O . ASN A 1 217 ? -28.496 -12.170 7.979 1.00 68.62 217 ASN A O 1
ATOM 1737 N N . ALA A 1 218 ? -28.281 -10.044 7.310 1.00 75.38 218 ALA A N 1
ATOM 1738 C CA . ALA A 1 218 ? -27.463 -9.642 8.453 1.00 75.38 218 ALA A CA 1
ATOM 1739 C C . ALA A 1 218 ? -28.181 -8.566 9.274 1.00 75.38 218 ALA A C 1
ATOM 1741 O O . ALA A 1 218 ? -28.282 -7.421 8.831 1.00 75.38 218 ALA A O 1
ATOM 1742 N N . ASN A 1 219 ? -28.666 -8.953 10.454 1.00 80.62 219 ASN A N 1
ATOM 1743 C CA . ASN A 1 219 ? -29.281 -8.055 11.442 1.00 80.62 219 ASN A CA 1
ATOM 1744 C C . ASN A 1 219 ? -28.400 -7.886 12.691 1.00 80.62 219 ASN A C 1
ATOM 1746 O O . ASN A 1 219 ? -28.766 -7.176 13.620 1.00 80.62 219 ASN A O 1
ATOM 1750 N N . THR A 1 220 ? -27.233 -8.531 12.691 1.00 84.06 220 THR A N 1
ATOM 1751 C CA . THR A 1 220 ? -26.300 -8.590 13.813 1.00 84.06 220 THR A CA 1
ATOM 1752 C C . THR A 1 220 ? -24.948 -8.052 13.379 1.00 84.06 220 THR A C 1
ATOM 1754 O O . THR A 1 220 ? -24.402 -8.478 12.352 1.00 84.06 220 THR A O 1
ATOM 1757 N N . ILE A 1 221 ? -24.405 -7.141 14.183 1.00 89.38 221 ILE A N 1
ATOM 1758 C CA . ILE A 1 221 ? -23.031 -6.657 14.063 1.00 89.38 221 ILE A CA 1
ATOM 1759 C C . ILE A 1 221 ? -22.200 -7.308 15.157 1.00 89.38 221 ILE A C 1
ATOM 1761 O O . ILE A 1 221 ? -22.598 -7.343 16.319 1.00 89.38 221 ILE A O 1
ATOM 1765 N N . VAL A 1 222 ? -21.027 -7.792 14.772 1.00 90.12 222 VAL A N 1
ATOM 1766 C CA . VAL A 1 222 ? -20.014 -8.307 15.684 1.00 90.12 222 VAL A CA 1
ATOM 1767 C C . VAL A 1 222 ? -18.820 -7.371 15.655 1.00 90.12 222 VAL A C 1
ATOM 1769 O O . VAL A 1 222 ? -18.301 -7.054 14.583 1.00 90.12 222 VAL A O 1
ATOM 1772 N N . PHE A 1 223 ? -18.378 -6.931 16.825 1.00 91.75 223 PHE A N 1
ATOM 1773 C CA . PHE A 1 223 ? -17.174 -6.129 16.975 1.00 91.75 223 PHE A CA 1
ATOM 1774 C C . PHE A 1 223 ? -15.988 -7.054 17.198 1.00 91.75 223 PHE A C 1
ATOM 1776 O O . PHE A 1 223 ? -15.951 -7.836 18.149 1.00 91.75 223 PHE A O 1
ATOM 1783 N N . VAL A 1 224 ? -15.020 -6.979 16.288 1.00 92.19 224 VAL A N 1
ATOM 1784 C CA . VAL A 1 224 ? -13.872 -7.885 16.270 1.00 92.19 224 VAL A CA 1
ATOM 1785 C C . VAL A 1 224 ? -12.574 -7.094 16.370 1.00 92.19 224 VAL A C 1
ATOM 1787 O O . VAL A 1 224 ? -12.310 -6.182 15.581 1.00 92.19 224 VAL A O 1
ATOM 1790 N N . ARG A 1 225 ? -11.724 -7.472 17.326 1.00 92.94 225 ARG A N 1
ATOM 1791 C CA . ARG A 1 225 ? -10.373 -6.930 17.496 1.00 92.94 225 ARG A CA 1
ATOM 1792 C C . ARG A 1 225 ? -9.429 -7.674 16.568 1.00 92.94 225 ARG A C 1
ATOM 1794 O O . ARG A 1 225 ? -9.209 -8.873 16.707 1.00 92.94 225 ARG A O 1
ATOM 1801 N N . ARG A 1 226 ? -8.886 -6.965 15.581 1.00 91.62 226 ARG A N 1
ATOM 1802 C CA . ARG A 1 226 ? -7.969 -7.545 14.591 1.00 91.62 226 ARG A CA 1
ATOM 1803 C C . ARG A 1 226 ? -6.689 -8.043 15.251 1.00 91.62 226 ARG A C 1
ATOM 1805 O O . ARG A 1 226 ? -6.183 -7.413 16.177 1.00 91.62 226 ARG A O 1
ATOM 1812 N N . TYR A 1 227 ? -6.155 -9.142 14.736 1.00 90.06 227 TYR A N 1
ATOM 1813 C CA . TYR A 1 227 ? -4.815 -9.595 15.084 1.00 90.06 227 TYR A CA 1
ATOM 1814 C C . TYR A 1 227 ? -3.770 -8.568 14.631 1.00 90.06 227 TYR A C 1
ATOM 1816 O O . TYR A 1 227 ? -3.788 -8.137 13.477 1.00 90.06 227 TYR A O 1
ATOM 1824 N N . VAL A 1 228 ? -2.874 -8.177 15.537 1.00 89.62 228 VAL A N 1
ATOM 1825 C CA . VAL A 1 228 ? -1.790 -7.217 15.266 1.00 89.62 228 VAL A CA 1
ATOM 1826 C C . VAL A 1 228 ? -0.469 -7.952 15.067 1.00 89.62 228 VAL A C 1
ATOM 1828 O O . VAL A 1 228 ? 0.291 -7.625 14.159 1.00 89.62 228 VAL A O 1
ATOM 1831 N N . GLY A 1 229 ? -0.207 -8.966 15.889 1.00 87.19 229 GLY A N 1
ATOM 1832 C CA . GLY A 1 229 ? 1.053 -9.693 15.875 1.00 87.19 229 GLY A CA 1
ATOM 1833 C C . GLY A 1 229 ? 1.217 -10.579 17.101 1.00 87.19 229 GLY A C 1
ATOM 1834 O O . GLY A 1 229 ? 0.250 -10.905 17.787 1.00 87.19 229 GLY A O 1
ATOM 1835 N N . VAL A 1 230 ? 2.459 -10.958 17.381 1.00 88.06 230 VAL A N 1
ATOM 1836 C CA . VAL A 1 230 ? 2.834 -11.723 18.573 1.00 88.06 230 VAL A CA 1
ATOM 1837 C C . VAL A 1 230 ? 3.676 -10.826 19.462 1.00 88.06 230 VAL A C 1
ATOM 1839 O O . VAL A 1 230 ? 4.650 -10.236 18.998 1.00 88.06 230 VAL A O 1
ATOM 1842 N N . THR A 1 231 ? 3.334 -10.765 20.740 1.00 88.81 231 THR A N 1
ATOM 1843 C CA . THR A 1 231 ? 4.169 -10.168 21.782 1.00 88.81 231 THR A CA 1
ATOM 1844 C C . THR A 1 231 ? 4.729 -11.268 22.659 1.00 88.81 231 THR A C 1
ATOM 1846 O O . THR A 1 231 ? 4.025 -12.227 22.962 1.00 88.81 231 THR A O 1
ATOM 1849 N N . TYR A 1 232 ? 5.974 -11.128 23.094 1.00 88.25 232 TYR A N 1
ATOM 1850 C CA . TYR A 1 232 ? 6.548 -12.027 24.086 1.00 88.25 232 TYR A CA 1
ATOM 1851 C C . TYR A 1 232 ? 6.512 -11.365 25.458 1.00 88.25 232 TYR A C 1
ATOM 1853 O O . TYR A 1 232 ? 6.892 -10.200 25.586 1.00 88.25 232 TYR A O 1
ATOM 1861 N N . PHE A 1 233 ? 6.084 -12.106 26.474 1.00 86.75 233 PHE A N 1
ATOM 1862 C CA . PHE A 1 233 ? 6.229 -11.700 27.868 1.00 86.75 233 PHE A CA 1
ATOM 1863 C C . PHE A 1 233 ? 7.293 -12.563 28.543 1.00 86.75 233 PHE A C 1
ATOM 1865 O O . PHE A 1 233 ? 7.483 -13.725 28.184 1.00 86.75 233 PHE A O 1
ATOM 1872 N N . VAL A 1 234 ? 8.023 -11.976 29.488 1.00 85.00 234 VAL A N 1
ATOM 1873 C CA . VAL A 1 234 ? 9.060 -12.688 30.240 1.00 85.00 234 VAL A CA 1
ATOM 1874 C C . VAL A 1 234 ? 8.420 -13.304 31.475 1.00 85.00 234 VAL A C 1
ATOM 1876 O O . VAL A 1 234 ? 7.904 -12.586 32.329 1.00 85.00 234 VAL A O 1
ATOM 1879 N N . GLU A 1 235 ? 8.500 -14.622 31.597 1.00 84.75 235 GLU A N 1
ATOM 1880 C CA . GLU A 1 235 ? 8.099 -15.361 32.789 1.00 84.75 235 GLU A CA 1
ATOM 1881 C C . GLU A 1 235 ? 9.232 -16.319 33.165 1.00 84.75 235 GLU A C 1
ATOM 1883 O O . GLU A 1 235 ? 9.649 -17.142 32.354 1.00 84.75 235 GLU A O 1
ATOM 1888 N N . GLN A 1 236 ? 9.786 -16.174 34.375 1.00 83.12 236 GLN A N 1
ATOM 1889 C CA . GLN A 1 236 ? 10.872 -17.029 34.886 1.00 83.12 236 GLN A CA 1
ATOM 1890 C C . GLN A 1 236 ? 12.081 -17.162 33.927 1.00 83.12 236 GLN A C 1
ATOM 1892 O O . GLN A 1 236 ? 12.654 -18.237 33.774 1.00 83.12 236 GLN A O 1
ATOM 1897 N N . GLY A 1 237 ? 12.472 -16.073 33.254 1.00 82.06 237 GLY A N 1
ATOM 1898 C CA . GLY A 1 237 ? 13.613 -16.070 32.325 1.00 82.06 237 GLY A CA 1
ATOM 1899 C C . GLY A 1 237 ? 13.341 -16.694 30.949 1.00 82.06 237 GLY A C 1
ATOM 1900 O O . GLY A 1 237 ? 14.276 -16.881 30.165 1.00 82.06 237 GLY A O 1
ATOM 1901 N N . VAL A 1 238 ? 12.076 -16.971 30.625 1.00 87.44 238 VAL A N 1
ATOM 1902 C CA . VAL A 1 238 ? 11.632 -17.488 29.326 1.00 87.44 238 VAL A CA 1
ATOM 1903 C C . VAL A 1 238 ? 10.661 -16.500 28.682 1.00 87.44 238 VAL A C 1
ATOM 1905 O O . VAL A 1 238 ? 9.742 -15.997 29.326 1.00 87.44 238 VAL A O 1
ATOM 1908 N N . LEU A 1 239 ? 10.873 -16.207 27.400 1.00 87.56 239 LEU A N 1
ATOM 1909 C CA . LEU A 1 239 ? 9.960 -15.432 26.571 1.00 87.56 239 LEU A CA 1
ATOM 1910 C C . LEU A 1 239 ? 8.846 -16.346 26.072 1.00 87.56 239 LEU A C 1
ATOM 1912 O O . LEU A 1 239 ? 9.084 -17.228 25.243 1.00 87.56 239 LEU A O 1
ATOM 1916 N N . ARG A 1 240 ? 7.629 -16.101 26.554 1.00 88.88 240 ARG A N 1
ATOM 1917 C CA . ARG A 1 240 ? 6.427 -16.826 26.145 1.00 88.88 240 ARG A CA 1
ATOM 1918 C C . ARG A 1 240 ? 5.640 -16.019 25.115 1.00 88.88 240 ARG A C 1
ATOM 1920 O O . ARG A 1 240 ? 5.339 -14.849 25.369 1.00 88.88 240 ARG A O 1
ATOM 1927 N N . PRO A 1 241 ? 5.324 -16.596 23.946 1.00 88.94 241 PRO A N 1
ATOM 1928 C CA . PRO A 1 241 ? 4.570 -15.905 22.913 1.00 88.94 241 PRO A CA 1
ATOM 1929 C C . PRO A 1 241 ? 3.097 -15.774 23.307 1.00 88.94 241 PRO A C 1
ATOM 1931 O O . PRO A 1 241 ? 2.438 -16.745 23.671 1.00 88.94 241 PRO A O 1
ATOM 1934 N N . GLN A 1 242 ? 2.549 -14.577 23.146 1.00 88.25 242 GLN A N 1
ATOM 1935 C CA . GLN A 1 242 ? 1.133 -14.282 23.307 1.00 88.25 242 GLN A CA 1
ATOM 1936 C C . GLN A 1 242 ? 0.634 -13.521 22.079 1.00 88.25 242 GLN A C 1
ATOM 1938 O O . GLN A 1 242 ? 1.273 -12.581 21.603 1.00 88.25 242 GLN A O 1
ATOM 1943 N N . LYS A 1 243 ? -0.523 -13.924 21.544 1.00 87.62 243 LYS A N 1
ATOM 1944 C CA . LYS A 1 243 ? -1.158 -13.203 20.437 1.00 87.62 243 LYS A CA 1
ATOM 1945 C C . LYS A 1 243 ? -1.598 -11.822 20.913 1.00 87.62 243 LYS A C 1
ATOM 1947 O O . LYS A 1 243 ? -2.319 -11.698 21.901 1.00 87.62 243 LYS A O 1
ATOM 1952 N N . GLN A 1 244 ? -1.190 -10.801 20.175 1.00 89.94 244 GLN A N 1
ATOM 1953 C CA . GLN A 1 244 ? -1.579 -9.424 20.407 1.00 89.94 244 GLN A CA 1
ATOM 1954 C C . GLN A 1 244 ? -2.746 -9.053 19.496 1.00 89.94 244 GLN A C 1
ATOM 1956 O O . GLN A 1 244 ? -2.691 -9.184 18.268 1.00 89.94 244 GLN A O 1
ATOM 1961 N N . TRP A 1 245 ? -3.795 -8.531 20.117 1.00 90.69 245 TRP A N 1
ATOM 1962 C CA . TRP A 1 245 ? -4.995 -8.045 19.451 1.00 90.69 245 TRP A CA 1
ATOM 1963 C C . TRP A 1 245 ? -5.037 -6.522 19.506 1.00 90.69 245 TRP A C 1
ATOM 1965 O O . TRP A 1 245 ? -4.466 -5.906 20.408 1.00 90.69 245 TRP A O 1
ATOM 1975 N N . ALA A 1 246 ? -5.740 -5.909 18.558 1.00 91.12 246 ALA A N 1
ATOM 1976 C CA . ALA A 1 246 ? -6.024 -4.483 18.603 1.00 91.12 246 ALA A CA 1
ATOM 1977 C C . ALA A 1 246 ? -6.732 -4.111 19.920 1.00 91.12 246 ALA A C 1
ATOM 1979 O O . ALA A 1 246 ? -7.423 -4.936 20.530 1.00 91.12 246 ALA A O 1
ATOM 1980 N N . GLY A 1 247 ? -6.560 -2.863 20.357 1.00 87.25 247 GLY A N 1
ATOM 1981 C CA . GLY A 1 247 ? -7.260 -2.349 21.533 1.00 87.25 247 GLY A CA 1
ATOM 1982 C C . GLY A 1 247 ? -8.785 -2.343 21.335 1.00 87.25 247 GLY A C 1
ATOM 1983 O O . GLY A 1 247 ? -9.248 -2.248 20.195 1.00 87.25 247 GLY A O 1
ATOM 1984 N N . PRO A 1 248 ? -9.577 -2.407 22.421 1.00 83.62 248 PRO A N 1
ATOM 1985 C CA . PRO A 1 248 ? -11.043 -2.459 22.350 1.00 83.62 248 PRO A CA 1
ATOM 1986 C C . PRO A 1 248 ? -11.663 -1.245 21.642 1.00 83.62 248 PRO A C 1
ATOM 1988 O O . PRO A 1 248 ? -12.649 -1.385 20.930 1.00 83.62 248 PRO A O 1
ATOM 1991 N N . GLN A 1 249 ? -11.016 -0.079 21.721 1.00 84.25 249 GLN A N 1
ATOM 1992 C CA . GLN A 1 249 ? -11.459 1.154 21.052 1.00 84.25 249 GLN A CA 1
ATOM 1993 C C . GLN A 1 249 ? -11.400 1.092 19.515 1.00 84.25 249 GLN A C 1
ATOM 1995 O O . GLN A 1 249 ? -11.983 1.931 18.836 1.00 84.25 249 GLN A O 1
ATOM 2000 N N . VAL A 1 250 ? -10.672 0.122 18.951 1.00 87.12 250 VAL A N 1
ATOM 2001 C CA . VAL A 1 250 ? -10.449 -0.024 17.501 1.00 87.12 250 VAL A CA 1
ATOM 2002 C C . VAL A 1 250 ? -11.109 -1.306 16.973 1.00 87.12 250 VAL A C 1
ATOM 2004 O O . VAL A 1 250 ? -10.729 -1.832 15.924 1.00 87.12 250 VAL A O 1
ATOM 2007 N N . ALA A 1 251 ? -12.084 -1.855 17.705 1.00 89.06 251 ALA A N 1
ATOM 2008 C CA . ALA A 1 251 ? -12.825 -3.026 17.261 1.00 89.06 251 ALA A CA 1
ATOM 2009 C C . ALA A 1 251 ? -13.585 -2.720 15.958 1.00 89.06 251 ALA A C 1
ATOM 2011 O O . ALA A 1 251 ? -14.295 -1.722 15.838 1.00 89.06 251 ALA A O 1
ATOM 2012 N N . ALA A 1 252 ? -13.414 -3.579 14.953 1.00 89.75 252 ALA A N 1
ATOM 2013 C CA . ALA A 1 252 ? -14.022 -3.386 13.645 1.00 89.75 252 ALA A CA 1
ATOM 2014 C C . ALA A 1 252 ? -15.424 -4.017 13.610 1.00 89.75 252 ALA A C 1
ATOM 2016 O O . ALA A 1 252 ? -15.556 -5.178 14.007 1.00 89.75 252 ALA A O 1
ATOM 2017 N N . PRO A 1 253 ? -16.450 -3.315 13.094 1.00 91.81 253 PRO A N 1
ATOM 2018 C CA . PRO A 1 253 ? -17.775 -3.895 12.912 1.00 91.81 253 PRO A CA 1
ATOM 2019 C C . PRO A 1 253 ? -17.780 -4.850 11.712 1.00 91.81 253 PRO A C 1
ATOM 2021 O O . PRO A 1 253 ? -17.404 -4.477 10.596 1.00 91.81 253 PRO A O 1
ATOM 2024 N N . VAL A 1 254 ? -18.230 -6.082 11.935 1.00 90.06 254 VAL A N 1
ATOM 2025 C CA . VAL A 1 254 ? -18.327 -7.148 10.932 1.00 90.06 254 VAL A CA 1
ATOM 2026 C C . VAL A 1 254 ? -19.726 -7.757 10.977 1.00 90.06 254 VAL A C 1
ATOM 2028 O O . VAL A 1 254 ? -20.317 -7.913 12.042 1.00 90.06 254 VAL A O 1
ATOM 2031 N N . LEU A 1 255 ? -20.281 -8.097 9.814 1.00 88.31 255 LEU A N 1
ATOM 2032 C CA . LEU A 1 255 ? -21.569 -8.787 9.744 1.00 88.31 255 LEU A CA 1
ATOM 2033 C C . LEU A 1 255 ? -21.389 -10.239 10.193 1.00 88.31 255 LEU A C 1
ATOM 2035 O O . LEU A 1 255 ? -20.532 -10.939 9.657 1.00 88.31 255 LEU A O 1
ATOM 2039 N N . LEU A 1 256 ? -22.232 -10.701 11.117 1.00 84.31 256 LEU A N 1
ATOM 2040 C CA . LEU A 1 256 ? -22.175 -12.062 11.660 1.00 84.31 256 LEU A CA 1
ATOM 2041 C C . LEU A 1 256 ? -22.068 -13.173 10.586 1.00 84.31 256 LEU A C 1
ATOM 2043 O O . LEU A 1 256 ? -21.209 -14.038 10.741 1.00 84.31 256 LEU A O 1
ATOM 2047 N N . PRO A 1 257 ? -22.826 -13.152 9.465 1.00 83.81 257 PRO A N 1
ATOM 2048 C CA . PRO A 1 257 ? -22.723 -14.192 8.433 1.00 83.81 257 PRO A CA 1
ATOM 2049 C C . PRO A 1 257 ? -21.371 -14.263 7.705 1.00 83.81 257 PRO A C 1
ATOM 2051 O O . PRO A 1 257 ? -21.127 -15.219 6.978 1.00 83.81 257 PRO A O 1
ATOM 2054 N N . LEU A 1 258 ? -20.519 -13.241 7.847 1.00 83.75 258 LEU A N 1
ATOM 2055 C CA . LEU A 1 258 ? -19.185 -13.188 7.243 1.00 83.75 258 LEU A CA 1
ATOM 2056 C C . LEU A 1 258 ? -18.078 -13.652 8.197 1.00 83.75 258 LEU A C 1
ATOM 2058 O O . LEU A 1 258 ? -16.910 -13.661 7.804 1.00 83.75 258 LEU A O 1
ATOM 2062 N N . LEU A 1 259 ? -18.419 -14.006 9.440 1.00 82.94 259 LEU A N 1
ATOM 2063 C CA . 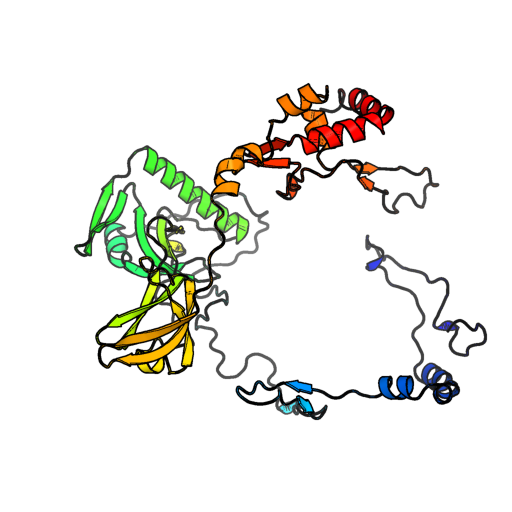LEU A 1 259 ? -17.468 -14.607 10.364 1.00 82.94 259 LEU A CA 1
ATOM 2064 C C . LEU A 1 259 ? -17.204 -16.052 9.965 1.00 82.94 259 LEU A C 1
ATOM 2066 O O . LEU A 1 259 ? -18.125 -16.850 9.803 1.00 82.94 259 LEU A O 1
ATOM 2070 N N . VAL A 1 260 ? -15.926 -16.389 9.849 1.00 80.81 260 VAL A N 1
ATOM 2071 C CA . VAL A 1 260 ? -15.481 -17.750 9.574 1.00 80.81 260 VAL A CA 1
ATOM 2072 C C . VAL A 1 260 ? -14.817 -18.307 10.825 1.00 80.81 260 VAL A C 1
ATOM 2074 O O . VAL A 1 260 ? -13.855 -17.735 11.335 1.00 80.81 260 VAL A O 1
ATOM 2077 N N . THR A 1 261 ? -15.322 -19.430 11.320 1.00 79.12 261 THR A N 1
ATOM 2078 C CA . THR A 1 261 ? -14.759 -20.162 12.461 1.00 79.12 261 THR A CA 1
ATOM 2079 C C . THR A 1 261 ? -13.992 -21.397 11.993 1.00 79.12 261 THR A C 1
ATOM 2081 O O . THR A 1 261 ? -14.166 -21.857 10.866 1.00 79.12 261 THR A O 1
ATOM 2084 N N . ASN A 1 262 ? -13.141 -21.944 12.868 1.00 66.69 262 ASN A N 1
ATOM 2085 C CA . ASN A 1 262 ? -12.484 -23.247 12.688 1.00 66.69 262 ASN A CA 1
ATOM 2086 C C . ASN A 1 262 ? -11.679 -23.390 11.382 1.00 66.69 262 ASN A C 1
ATOM 2088 O O . ASN A 1 262 ? -11.709 -24.429 10.722 1.00 66.69 262 ASN A O 1
ATOM 2092 N N . VAL A 1 263 ? -10.949 -22.343 10.996 1.00 68.25 263 VAL A N 1
ATOM 2093 C CA . VAL A 1 263 ? -10.059 -22.395 9.833 1.00 68.25 263 VAL A CA 1
ATOM 2094 C C . VAL A 1 263 ? -8.759 -23.096 10.223 1.00 68.25 263 VAL A C 1
ATOM 2096 O O . VAL A 1 263 ? -8.054 -22.640 11.121 1.00 68.25 263 VAL A O 1
ATOM 2099 N N . ASN A 1 264 ? -8.405 -24.171 9.516 1.00 64.94 264 ASN A N 1
ATOM 2100 C CA . ASN A 1 264 ? -7.071 -24.763 9.609 1.00 64.94 264 ASN A CA 1
ATOM 2101 C C . ASN A 1 264 ? -6.070 -23.819 8.933 1.00 64.94 264 ASN A C 1
ATOM 2103 O O . ASN A 1 264 ? -5.987 -23.768 7.704 1.00 64.94 264 ASN A O 1
ATOM 2107 N N . VAL A 1 265 ? -5.355 -23.039 9.744 1.00 66.94 265 VAL A N 1
ATOM 2108 C CA . VAL A 1 265 ? -4.338 -22.088 9.287 1.00 66.94 265 VAL A CA 1
ATOM 2109 C C . VAL A 1 265 ? -2.970 -22.762 9.316 1.00 66.94 265 VAL A C 1
ATOM 2111 O O . VAL A 1 265 ? -2.513 -23.178 10.380 1.00 66.94 265 VAL A O 1
ATOM 2114 N N . ASP A 1 266 ? -2.287 -22.828 8.171 1.00 63.81 266 ASP A N 1
ATOM 2115 C CA . ASP A 1 266 ? -0.872 -23.225 8.124 1.00 63.81 266 ASP A CA 1
ATOM 2116 C C . ASP A 1 266 ? -0.010 -21.998 8.467 1.00 63.81 266 ASP A C 1
ATOM 2118 O O . ASP A 1 266 ? 0.447 -21.241 7.606 1.00 63.81 266 ASP A O 1
ATOM 2122 N N . GLY A 1 267 ? 0.104 -21.712 9.764 1.00 58.16 267 GLY A N 1
ATOM 2123 C CA . GLY A 1 267 ? 0.968 -20.659 10.283 1.00 58.16 267 GLY A CA 1
ATOM 2124 C C . GLY A 1 267 ? 2.405 -21.159 10.306 1.00 58.16 267 GLY A C 1
ATOM 2125 O O . GLY A 1 267 ? 2.824 -21.740 11.298 1.00 58.16 267 GLY A O 1
ATOM 2126 N N . GLY A 1 268 ? 3.156 -20.952 9.221 1.00 58.31 268 GLY A N 1
ATOM 2127 C CA . GLY A 1 268 ? 4.477 -21.563 9.002 1.00 58.31 268 GLY A CA 1
ATOM 2128 C C . GLY A 1 268 ? 5.540 -21.379 10.102 1.00 58.31 268 GLY A C 1
ATOM 2129 O O . GLY A 1 268 ? 6.554 -22.070 10.069 1.00 58.31 268 GLY A O 1
ATOM 2130 N N . VAL A 1 269 ? 5.333 -20.495 11.086 1.00 58.62 269 VAL A N 1
ATOM 2131 C CA . VAL A 1 269 ? 6.203 -20.359 12.264 1.00 58.62 269 VAL A CA 1
ATOM 2132 C C . VAL A 1 269 ? 5.431 -20.782 13.509 1.00 58.62 269 VAL A C 1
ATOM 2134 O O . VAL A 1 269 ? 4.542 -20.066 13.972 1.00 58.62 269 VAL A O 1
ATOM 2137 N N . SER A 1 270 ? 5.799 -21.933 14.075 1.00 61.66 270 SER A N 1
ATOM 2138 C CA . SER A 1 270 ? 5.305 -22.343 15.389 1.00 61.66 270 SER A CA 1
ATOM 2139 C C . SER A 1 270 ? 5.758 -21.329 16.435 1.00 61.66 270 SER A C 1
ATOM 2141 O O . SER A 1 270 ? 6.953 -21.050 16.564 1.00 61.66 270 SER A O 1
ATOM 2143 N N . LEU A 1 271 ? 4.806 -20.795 17.198 1.00 75.69 271 LEU A N 1
ATOM 2144 C CA . LEU A 1 271 ? 5.104 -20.013 18.391 1.00 75.69 271 LEU A CA 1
ATOM 2145 C C . LEU A 1 271 ? 5.798 -20.950 19.384 1.00 75.69 271 LEU A C 1
ATOM 2147 O O . LEU A 1 271 ? 5.225 -21.972 19.760 1.00 75.69 271 LEU A O 1
ATOM 2151 N N . ARG A 1 272 ? 7.046 -20.646 19.744 1.00 83.62 272 ARG A N 1
ATOM 2152 C CA . ARG A 1 272 ? 7.820 -21.427 20.712 1.00 83.62 272 ARG A CA 1
ATOM 2153 C C . ARG A 1 272 ? 8.283 -20.541 21.852 1.00 83.62 272 ARG A C 1
ATOM 2155 O O . ARG A 1 272 ? 8.524 -19.352 21.653 1.00 83.62 272 ARG A O 1
ATOM 2162 N N . ASP A 1 273 ? 8.448 -21.158 23.007 1.00 86.94 273 ASP A N 1
ATOM 2163 C CA . ASP A 1 273 ? 9.098 -20.546 24.154 1.00 86.94 273 ASP A CA 1
ATOM 2164 C C . ASP A 1 273 ? 10.590 -20.363 23.845 1.00 86.94 273 ASP A C 1
ATOM 2166 O O . ASP A 1 273 ? 11.245 -21.277 23.335 1.00 86.94 273 ASP A O 1
ATOM 2170 N N . ILE A 1 274 ? 11.120 -19.170 24.121 1.00 88.25 274 ILE A N 1
ATOM 2171 C CA . ILE A 1 274 ? 12.516 -18.820 23.830 1.00 88.25 274 ILE A CA 1
ATOM 2172 C C . ILE A 1 274 ? 13.194 -18.392 25.136 1.00 88.25 274 ILE A C 1
ATOM 2174 O O . ILE A 1 274 ? 12.758 -17.419 25.751 1.00 88.25 274 ILE A O 1
ATOM 2178 N N . PRO A 1 275 ? 14.266 -19.060 25.589 1.00 89.81 275 PRO A N 1
ATOM 2179 C CA . PRO A 1 275 ? 15.052 -18.579 26.720 1.00 89.81 275 PRO A CA 1
ATOM 2180 C C . PRO A 1 275 ? 15.573 -17.158 26.465 1.00 89.81 275 PRO A C 1
ATOM 2182 O O . PRO A 1 275 ? 16.038 -16.854 25.364 1.00 89.81 275 PRO A O 1
ATOM 2185 N N . VAL A 1 276 ? 15.561 -16.285 27.478 1.00 89.25 276 VAL A N 1
ATOM 2186 C CA . VAL A 1 276 ? 16.048 -14.895 27.325 1.00 89.25 276 VAL A CA 1
ATOM 2187 C C . VAL A 1 276 ? 17.506 -14.863 26.836 1.00 89.25 276 VAL A C 1
ATOM 2189 O O . VAL A 1 276 ? 17.871 -13.999 26.043 1.00 89.25 276 VAL A O 1
ATOM 2192 N N . SER A 1 277 ? 18.325 -15.842 27.228 1.00 88.88 277 SER A N 1
ATOM 2193 C CA . SER A 1 277 ? 19.710 -16.001 26.763 1.00 88.88 277 SER A CA 1
ATOM 2194 C C . SER A 1 277 ? 19.844 -16.327 25.268 1.00 88.88 277 SER A C 1
ATOM 2196 O O . SER A 1 277 ? 20.841 -15.946 24.658 1.00 88.88 277 SER A O 1
ATOM 2198 N N . GLU A 1 278 ? 18.859 -17.007 24.671 1.00 89.94 278 GLU A N 1
ATOM 2199 C CA . GLU A 1 278 ? 18.814 -17.303 23.231 1.00 89.94 278 GLU A CA 1
ATOM 2200 C C . GLU A 1 278 ? 18.301 -16.096 22.438 1.00 89.94 278 GLU A C 1
ATOM 2202 O O . GLU A 1 278 ? 18.837 -15.782 21.377 1.00 89.94 278 GLU A O 1
ATOM 2207 N N . ALA A 1 279 ? 17.290 -15.395 22.960 1.00 88.31 279 ALA A N 1
ATOM 2208 C CA . ALA A 1 279 ? 16.728 -14.212 22.311 1.00 88.31 279 ALA A CA 1
ATOM 2209 C C . ALA A 1 279 ? 17.683 -13.009 22.320 1.00 88.31 279 ALA A C 1
ATOM 2211 O O . ALA A 1 279 ? 17.702 -12.227 21.369 1.00 88.31 279 ALA A O 1
ATOM 2212 N N . TYR A 1 280 ? 18.489 -12.879 23.376 1.00 91.50 280 TYR A N 1
ATOM 2213 C CA . TYR A 1 280 ? 19.447 -11.793 23.565 1.00 91.50 280 TYR A CA 1
ATOM 2214 C C . TYR A 1 280 ? 20.869 -12.349 23.708 1.00 91.50 280 TYR A C 1
ATOM 2216 O O . TYR A 1 280 ? 21.447 -12.319 24.799 1.00 91.50 280 TYR A O 1
ATOM 2224 N N . PRO A 1 281 ? 21.466 -12.869 22.620 1.00 91.69 281 PRO A N 1
ATOM 2225 C CA . PRO A 1 281 ? 22.818 -13.392 22.677 1.00 91.69 281 PRO A CA 1
ATOM 2226 C C . PRO A 1 281 ? 23.814 -12.258 22.931 1.00 91.69 281 PRO A C 1
ATOM 2228 O O . PRO A 1 281 ? 23.596 -11.102 22.548 1.00 91.69 281 PRO A O 1
ATOM 2231 N N . LYS A 1 282 ? 24.944 -12.595 23.556 1.00 91.75 282 LYS A N 1
ATOM 2232 C CA . LYS A 1 282 ? 26.017 -11.639 23.845 1.00 91.75 282 LYS A CA 1
ATOM 2233 C C . LYS A 1 282 ? 26.457 -10.904 22.571 1.00 91.75 282 LYS A C 1
ATOM 2235 O O . LYS A 1 282 ? 26.651 -11.522 21.527 1.00 91.75 282 LYS A O 1
ATOM 2240 N N . HIS A 1 283 ? 26.634 -9.590 22.678 1.00 91.12 283 HIS A N 1
ATOM 2241 C CA . HIS A 1 283 ? 26.961 -8.654 21.597 1.00 91.12 283 HIS A CA 1
ATOM 2242 C C . HIS A 1 283 ? 25.877 -8.467 20.523 1.00 91.12 283 HIS A C 1
ATOM 2244 O O . HIS A 1 283 ? 26.147 -7.858 19.484 1.00 91.12 283 HIS A O 1
ATOM 2250 N N . SER A 1 284 ? 24.646 -8.937 20.753 1.00 92.81 284 SER A N 1
ATOM 2251 C CA . SER A 1 284 ? 23.513 -8.547 19.910 1.00 92.81 284 SER A CA 1
ATOM 2252 C C . SER A 1 284 ? 23.182 -7.064 20.078 1.00 92.81 284 SER A C 1
ATOM 2254 O O . SER A 1 284 ? 23.371 -6.480 21.148 1.00 92.81 284 SER A O 1
ATOM 2256 N N . LYS A 1 285 ? 22.710 -6.451 18.988 1.00 93.12 285 LYS A N 1
ATOM 2257 C CA . LYS A 1 285 ? 22.263 -5.056 18.955 1.00 93.12 285 LYS A CA 1
ATOM 2258 C C . LYS A 1 285 ? 20.793 -5.000 19.350 1.00 93.12 285 LYS A C 1
ATOM 2260 O O . LYS A 1 285 ? 19.969 -5.648 18.710 1.00 93.12 285 LYS A O 1
ATOM 2265 N N . VAL A 1 286 ? 20.476 -4.211 20.366 1.00 93.38 286 VAL A N 1
ATOM 2266 C CA . VAL A 1 286 ? 19.116 -4.009 20.878 1.00 93.38 286 VAL A CA 1
ATOM 2267 C C . VAL A 1 286 ? 18.842 -2.519 21.070 1.00 93.38 286 VAL A C 1
ATOM 2269 O O . VAL A 1 286 ? 19.752 -1.702 20.962 1.00 93.38 286 VAL A O 1
ATOM 2272 N N . PHE A 1 287 ? 17.595 -2.158 21.356 1.00 93.81 287 PHE A N 1
ATOM 2273 C CA . PHE A 1 287 ? 17.221 -0.802 21.757 1.00 93.81 287 PHE A CA 1
ATOM 2274 C C . PHE A 1 287 ? 16.747 -0.815 23.205 1.00 93.81 287 PHE A C 1
ATOM 2276 O O . PHE A 1 287 ? 15.985 -1.699 23.604 1.00 93.81 287 PHE A O 1
ATOM 2283 N N . ALA A 1 288 ? 17.192 0.157 23.995 1.00 91.44 288 ALA A N 1
ATOM 2284 C CA . ALA A 1 288 ? 16.703 0.322 25.355 1.00 91.44 288 ALA A CA 1
ATOM 2285 C C . ALA A 1 288 ? 15.301 0.947 25.323 1.00 91.44 288 ALA A C 1
ATOM 2287 O O . ALA A 1 288 ? 15.116 2.055 24.836 1.00 91.44 288 ALA A O 1
ATOM 2288 N N . MET A 1 289 ? 14.303 0.233 25.845 1.00 90.25 289 MET A N 1
ATOM 2289 C CA . MET A 1 289 ? 12.889 0.637 25.769 1.00 90.25 289 MET A CA 1
ATOM 2290 C C . MET A 1 289 ? 12.287 0.998 27.132 1.00 90.25 289 MET A C 1
ATOM 2292 O O . MET A 1 289 ? 11.069 1.086 27.249 1.00 90.25 289 MET A O 1
ATOM 2296 N N . LEU A 1 290 ? 13.111 1.210 28.165 1.00 88.81 290 LEU A N 1
ATOM 2297 C CA . LEU A 1 290 ? 12.643 1.611 29.494 1.00 88.81 290 LEU A CA 1
ATOM 2298 C C . LEU A 1 290 ? 12.302 3.116 29.505 1.00 88.81 290 LEU A C 1
ATOM 2300 O O . LEU A 1 290 ? 13.234 3.918 29.476 1.00 88.81 290 LEU A O 1
ATOM 2304 N N . PRO A 1 291 ? 11.018 3.529 29.566 1.00 89.31 291 PRO A N 1
ATOM 2305 C CA . PRO A 1 291 ? 10.633 4.931 29.347 1.00 89.31 291 PRO A CA 1
ATOM 2306 C C . PRO A 1 291 ? 11.116 5.891 30.436 1.00 89.31 291 PRO A C 1
ATOM 2308 O O . PRO A 1 291 ? 11.270 7.081 30.192 1.00 89.31 291 PRO A O 1
ATOM 2311 N N . SER A 1 292 ? 11.339 5.382 31.649 1.00 89.06 292 SER A N 1
ATOM 2312 C CA . SER A 1 292 ? 11.799 6.165 32.797 1.00 89.06 292 SER A CA 1
ATOM 2313 C C . SER A 1 292 ? 13.309 6.409 32.810 1.00 89.06 292 SER A C 1
ATOM 2315 O O . SER A 1 292 ? 13.802 7.069 33.720 1.00 89.06 292 SER A O 1
ATOM 2317 N N . TRP A 1 293 ? 14.058 5.828 31.870 1.00 88.25 293 TRP A N 1
ATOM 2318 C CA . TRP A 1 293 ? 15.514 5.900 31.839 1.00 88.25 293 TRP A CA 1
ATOM 2319 C C . TRP A 1 293 ? 15.998 6.776 30.682 1.00 88.25 293 TRP A C 1
ATOM 2321 O O . TRP A 1 293 ? 15.454 6.718 29.583 1.00 88.25 293 TRP A O 1
ATOM 2331 N N . GLU A 1 294 ? 17.052 7.561 30.914 1.00 84.75 294 GLU A N 1
ATOM 2332 C CA . GLU A 1 294 ? 17.583 8.546 29.954 1.00 84.75 294 GLU A CA 1
ATOM 2333 C C . GLU A 1 294 ? 18.016 7.930 28.614 1.00 84.75 294 GLU A C 1
ATOM 2335 O O . GLU A 1 294 ? 18.011 8.599 27.584 1.00 84.75 294 GLU A O 1
ATOM 2340 N N . GLY A 1 295 ? 18.353 6.638 28.607 1.00 84.75 295 GLY A N 1
ATOM 2341 C CA . GLY A 1 295 ? 18.709 5.899 27.400 1.00 84.75 295 GLY A CA 1
ATOM 2342 C C . GLY A 1 295 ? 17.522 5.339 26.604 1.00 84.75 295 GLY A C 1
ATOM 2343 O O . GLY A 1 295 ? 17.747 4.502 25.731 1.00 84.75 295 GLY A O 1
ATOM 2344 N N . PHE A 1 296 ? 16.275 5.746 26.863 1.00 90.81 296 PHE A N 1
ATOM 2345 C CA . PHE A 1 296 ? 15.118 5.312 26.069 1.00 90.81 296 PHE A CA 1
ATOM 2346 C C . PHE A 1 296 ? 15.301 5.612 24.569 1.00 90.81 296 PHE A C 1
ATOM 2348 O O . PHE A 1 296 ? 15.595 6.736 24.171 1.00 90.81 296 PHE A O 1
ATOM 2355 N N . GLY A 1 297 ? 15.120 4.595 23.727 1.00 90.38 297 GLY A N 1
ATOM 2356 C CA . GLY A 1 297 ? 15.289 4.674 22.276 1.00 90.38 297 GLY A CA 1
ATOM 2357 C C . GLY A 1 297 ? 16.740 4.600 21.788 1.00 90.38 297 GLY A C 1
ATOM 2358 O O . GLY A 1 297 ? 16.955 4.557 20.576 1.00 90.38 297 GLY A O 1
ATOM 2359 N N . TYR A 1 298 ? 17.738 4.541 22.679 1.00 91.69 298 TYR A N 1
ATOM 2360 C CA . TYR A 1 298 ? 19.140 4.431 22.270 1.00 91.69 298 TYR A CA 1
ATOM 2361 C C . TYR A 1 298 ? 19.526 2.993 21.896 1.00 91.69 298 TYR A C 1
ATOM 2363 O O . TYR A 1 298 ? 19.054 2.033 22.521 1.00 91.69 298 TYR A O 1
ATOM 2371 N N . PRO A 1 299 ? 20.410 2.823 20.892 1.00 93.25 299 PRO A N 1
ATOM 2372 C CA . PRO A 1 299 ? 20.983 1.528 20.572 1.00 93.25 299 PRO A CA 1
ATOM 2373 C C . PRO A 1 299 ? 21.924 1.064 21.690 1.00 93.25 299 PRO A C 1
ATOM 2375 O O . PRO A 1 299 ? 22.682 1.841 22.276 1.00 93.25 299 PRO A O 1
ATOM 2378 N N . ALA A 1 300 ? 21.894 -0.234 21.950 1.00 93.25 300 ALA A N 1
ATOM 2379 C CA . ALA A 1 300 ? 22.645 -0.886 23.002 1.00 93.25 300 ALA A CA 1
ATOM 2380 C C . ALA A 1 300 ? 23.197 -2.237 22.538 1.00 93.25 300 ALA A C 1
ATOM 2382 O O . ALA A 1 300 ? 22.692 -2.852 21.594 1.00 93.25 300 ALA A O 1
ATOM 2383 N N . LEU A 1 301 ? 24.233 -2.703 23.226 1.00 94.25 301 LEU A N 1
ATOM 2384 C CA . LEU A 1 301 ? 24.806 -4.031 23.062 1.00 94.25 301 LEU A CA 1
ATOM 2385 C C . LEU A 1 301 ? 24.521 -4.878 24.295 1.00 94.25 301 LEU A C 1
ATOM 2387 O O . LEU A 1 301 ? 24.642 -4.401 25.421 1.00 94.25 301 LEU A O 1
ATOM 2391 N N . VAL A 1 302 ? 24.158 -6.140 24.078 1.00 93.94 302 VAL A N 1
ATOM 2392 C CA . VAL A 1 302 ? 23.952 -7.094 25.172 1.00 93.94 302 VAL A CA 1
ATOM 2393 C C . VAL A 1 302 ? 25.296 -7.565 25.720 1.00 93.94 302 VAL A C 1
ATOM 2395 O O . VAL A 1 302 ? 26.085 -8.173 24.994 1.00 93.94 302 VAL A O 1
ATOM 2398 N N . ASP A 1 303 ? 25.539 -7.349 27.010 1.00 92.50 303 ASP A N 1
ATOM 2399 C CA . ASP A 1 303 ? 26.765 -7.800 27.677 1.00 92.50 303 ASP A CA 1
ATOM 2400 C C . ASP A 1 303 ? 26.600 -9.185 28.297 1.00 92.50 303 ASP A C 1
ATOM 2402 O O . ASP A 1 303 ? 27.457 -10.061 28.141 1.00 92.50 303 ASP A O 1
ATOM 2406 N N . MET A 1 304 ? 25.497 -9.374 29.024 1.00 91.00 304 MET A N 1
ATOM 2407 C CA . MET A 1 304 ? 25.198 -10.587 29.778 1.00 91.00 304 MET A CA 1
ATOM 2408 C C . MET A 1 304 ? 23.694 -10.707 30.027 1.00 91.00 304 MET A C 1
ATOM 2410 O O . MET A 1 304 ? 22.995 -9.702 30.149 1.00 91.00 304 MET A O 1
ATOM 2414 N N . VAL A 1 305 ? 23.218 -11.944 30.147 1.00 89.06 305 VAL A N 1
ATOM 2415 C CA . VAL A 1 305 ? 21.880 -12.268 30.645 1.00 89.06 305 VAL A CA 1
ATOM 2416 C C . VAL A 1 305 ? 22.044 -12.986 31.982 1.00 89.06 305 VAL A C 1
ATOM 2418 O O . VAL A 1 305 ? 22.725 -14.009 32.050 1.00 89.06 305 VAL A O 1
ATOM 2421 N N . ASP A 1 306 ? 21.454 -12.432 33.036 1.00 85.12 306 ASP A N 1
ATOM 2422 C CA . ASP A 1 306 ? 21.437 -13.031 34.369 1.00 85.12 306 ASP A CA 1
ATOM 2423 C C . ASP A 1 306 ? 20.469 -14.240 34.402 1.00 85.12 306 ASP A C 1
ATOM 2425 O O . ASP A 1 306 ? 19.493 -14.258 33.644 1.00 85.12 306 ASP A O 1
ATOM 2429 N N . PRO A 1 307 ? 20.666 -15.232 35.297 1.00 77.06 307 PRO A N 1
ATOM 2430 C CA . PRO A 1 307 ? 19.819 -16.435 35.382 1.00 77.06 307 PRO A CA 1
ATOM 2431 C C . PRO A 1 307 ? 18.327 -16.159 35.617 1.00 77.06 307 PRO A C 1
ATOM 2433 O O . PRO A 1 307 ? 17.476 -16.977 35.290 1.00 77.06 307 PRO A O 1
ATOM 2436 N N . GLU A 1 308 ? 18.007 -14.991 36.168 1.00 78.25 308 GLU A N 1
ATOM 2437 C CA . GLU A 1 308 ? 16.645 -14.526 36.447 1.00 78.25 308 GLU A CA 1
ATOM 2438 C C . GLU A 1 308 ? 15.976 -13.864 35.224 1.00 78.25 308 GLU A C 1
ATOM 2440 O O . GLU A 1 308 ? 14.858 -13.362 35.323 1.00 78.25 308 GLU A O 1
ATOM 2445 N N . GLY A 1 309 ? 16.656 -13.818 34.071 1.00 79.81 309 GLY A N 1
ATOM 2446 C CA . GLY A 1 309 ? 16.146 -13.219 32.834 1.00 79.81 309 GLY A CA 1
ATOM 2447 C C . GLY A 1 309 ? 16.386 -11.714 32.699 1.00 79.81 309 GLY A C 1
ATOM 2448 O O . GLY A 1 309 ? 15.800 -11.079 31.823 1.00 79.81 309 GLY A O 1
ATOM 2449 N N . ARG A 1 310 ? 17.238 -11.121 33.544 1.00 87.50 310 ARG A N 1
ATOM 2450 C CA . ARG A 1 310 ? 17.627 -9.706 33.432 1.00 87.50 310 ARG A CA 1
ATOM 2451 C C . ARG A 1 310 ? 18.767 -9.555 32.426 1.00 87.50 310 ARG A C 1
ATOM 2453 O O . ARG A 1 310 ? 19.776 -10.242 32.528 1.00 87.50 310 ARG A O 1
ATOM 2460 N N . VAL A 1 311 ? 18.618 -8.653 31.458 1.00 89.50 311 VAL A N 1
ATOM 2461 C CA . VAL A 1 311 ? 19.628 -8.402 30.417 1.00 89.50 311 VAL A CA 1
ATOM 2462 C C . VAL A 1 311 ? 20.429 -7.154 30.779 1.00 89.50 311 VAL A C 1
ATOM 2464 O O . VAL A 1 311 ? 19.857 -6.081 30.964 1.00 89.50 311 VAL A O 1
ATOM 2467 N N . ARG A 1 312 ? 21.754 -7.282 30.869 1.00 91.06 312 ARG A N 1
ATOM 2468 C CA . ARG A 1 312 ? 22.674 -6.154 31.054 1.00 91.06 312 ARG A CA 1
ATOM 2469 C C . ARG A 1 312 ? 23.106 -5.612 29.704 1.00 91.06 312 ARG A C 1
ATOM 2471 O O . ARG A 1 312 ? 23.478 -6.378 28.812 1.00 91.06 312 ARG A O 1
ATOM 2478 N N . LEU A 1 313 ? 23.048 -4.292 29.581 1.00 92.69 313 LEU A N 1
ATOM 2479 C CA . LEU A 1 313 ? 23.255 -3.575 28.334 1.00 92.69 313 LEU A CA 1
ATOM 2480 C C . LEU A 1 313 ? 24.374 -2.546 28.484 1.00 92.69 313 LEU A C 1
ATOM 2482 O O . LEU A 1 313 ? 24.360 -1.755 29.426 1.00 92.69 313 LEU A O 1
ATOM 2486 N N . THR A 1 314 ? 25.258 -2.484 27.494 1.00 92.19 314 THR A N 1
ATOM 2487 C CA . THR A 1 314 ? 26.130 -1.332 27.265 1.00 92.19 314 THR A CA 1
ATOM 2488 C C . THR A 1 314 ? 25.443 -0.414 26.263 1.00 92.19 314 THR A C 1
ATOM 2490 O O . THR A 1 314 ? 25.193 -0.803 25.121 1.00 92.19 314 THR A O 1
ATOM 2493 N N . VAL A 1 315 ? 25.113 0.807 26.686 1.00 91.19 315 VAL A N 1
ATOM 2494 C CA . VAL A 1 315 ? 24.337 1.768 25.889 1.00 91.19 315 VAL A CA 1
ATOM 2495 C C . VAL A 1 315 ? 25.214 2.949 25.502 1.00 91.19 315 VAL A C 1
ATOM 2497 O O . VAL A 1 315 ? 25.922 3.506 26.337 1.00 91.19 315 VAL A O 1
ATOM 2500 N N . SER A 1 316 ? 25.160 3.343 24.233 1.00 87.38 316 SER A N 1
ATOM 2501 C CA . SER A 1 316 ? 25.861 4.528 23.737 1.00 87.38 316 SER A CA 1
ATOM 2502 C C . SER A 1 316 ? 24.890 5.704 23.683 1.00 87.38 316 SER A C 1
ATOM 2504 O O . SER A 1 316 ? 24.103 5.815 22.743 1.00 87.38 316 SER A O 1
ATOM 2506 N N . ILE A 1 317 ? 24.935 6.558 24.707 1.00 86.38 317 ILE A N 1
ATOM 2507 C CA . ILE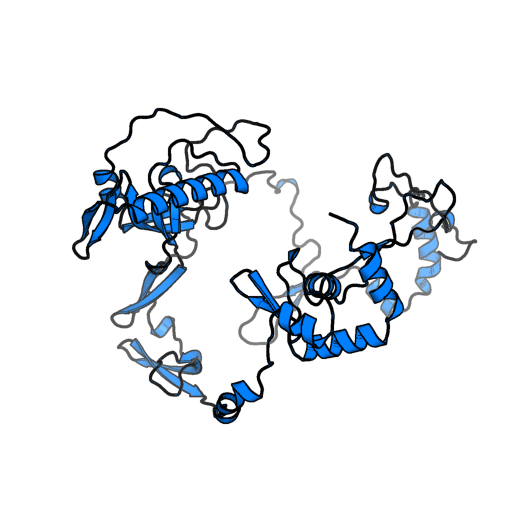 A 1 317 ? 24.108 7.766 24.805 1.00 86.38 317 ILE A CA 1
ATOM 2508 C C . ILE A 1 317 ? 24.818 8.913 24.083 1.00 86.38 317 ILE A C 1
ATOM 2510 O O . ILE A 1 317 ? 26.017 9.126 24.259 1.00 86.38 317 ILE A O 1
ATOM 2514 N N . TRP A 1 318 ? 24.063 9.651 23.277 1.00 83.31 318 TRP A N 1
ATOM 2515 C CA . TRP A 1 318 ? 24.531 10.831 22.556 1.00 83.31 318 TRP A CA 1
ATOM 2516 C C . TRP A 1 318 ? 23.858 12.064 23.168 1.00 83.31 318 TRP A C 1
ATOM 2518 O O . TRP A 1 318 ? 22.723 11.959 23.630 1.00 83.31 318 TRP A O 1
ATOM 2528 N N . PRO A 1 319 ? 24.512 13.233 23.198 1.00 81.75 319 PRO A N 1
ATOM 2529 C CA . PRO A 1 319 ? 23.866 14.446 23.681 1.00 81.75 319 PRO A CA 1
ATOM 2530 C C . PRO A 1 319 ? 22.664 14.793 22.791 1.00 81.75 319 PRO A C 1
ATOM 2532 O O . PRO A 1 319 ? 22.790 14.900 21.570 1.00 81.75 319 PRO A O 1
ATOM 2535 N N . SER A 1 320 ? 21.491 14.967 23.402 1.00 80.94 320 SER A N 1
ATOM 2536 C CA . SER A 1 320 ? 20.295 15.442 22.707 1.00 80.94 320 SER A CA 1
ATOM 2537 C C . SER A 1 320 ? 20.407 16.938 22.420 1.00 80.94 320 SER A C 1
ATOM 2539 O O . SER A 1 320 ? 20.831 17.706 23.282 1.00 80.94 320 SER A O 1
ATOM 2541 N N . VAL A 1 321 ? 19.979 17.363 21.232 1.00 85.25 321 VAL A N 1
ATOM 2542 C CA . VAL A 1 321 ? 19.858 18.787 20.899 1.00 85.25 321 VAL A CA 1
ATOM 2543 C C . VAL A 1 321 ? 18.664 19.369 21.651 1.00 85.25 321 VAL A C 1
ATOM 2545 O O . VAL A 1 321 ? 17.553 18.852 21.532 1.00 85.25 321 VAL A O 1
ATOM 2548 N N . ASP A 1 322 ? 18.883 20.446 22.405 1.00 83.94 322 ASP A N 1
ATOM 2549 C CA . ASP A 1 322 ? 17.786 21.185 23.022 1.00 83.94 322 ASP A CA 1
ATOM 2550 C C . ASP A 1 322 ? 17.027 21.993 21.957 1.00 83.94 322 ASP A C 1
ATOM 2552 O O . ASP A 1 322 ? 17.576 22.895 21.325 1.00 83.94 322 ASP A O 1
ATOM 2556 N N . LEU A 1 323 ? 15.756 21.647 21.751 1.00 87.19 323 LEU A N 1
ATOM 2557 C CA . LEU A 1 323 ? 14.841 22.324 20.827 1.00 87.19 323 LEU A CA 1
ATOM 2558 C C . LEU A 1 323 ? 13.856 23.251 21.564 1.00 87.19 323 LEU A C 1
ATOM 2560 O O . LEU A 1 323 ? 12.874 23.699 20.969 1.00 87.19 323 LEU A O 1
ATOM 2564 N N . SER A 1 324 ? 14.083 23.537 22.852 1.00 88.69 324 SER A N 1
ATOM 2565 C CA . SER A 1 324 ? 13.227 24.402 23.675 1.00 88.69 324 SER A CA 1
ATOM 2566 C C . SER A 1 324 ? 13.060 25.811 23.093 1.00 88.69 324 SER A C 1
ATOM 2568 O O . SER A 1 324 ? 11.951 26.350 23.104 1.00 88.69 324 SER A O 1
ATOM 2570 N N . THR A 1 325 ? 14.124 26.377 22.516 1.00 85.88 325 THR A N 1
ATOM 2571 C CA . THR A 1 325 ? 14.123 27.694 21.857 1.00 85.88 325 THR A CA 1
ATOM 2572 C C . THR A 1 325 ? 13.221 27.697 20.625 1.00 85.88 325 THR A C 1
ATOM 2574 O O . THR A 1 325 ? 12.286 28.486 20.546 1.00 85.88 325 THR A O 1
ATOM 2577 N N . VAL A 1 326 ? 13.408 26.729 19.721 1.00 86.56 326 VAL A N 1
ATOM 2578 C CA . VAL A 1 326 ? 12.573 26.551 18.519 1.00 86.56 326 VAL A CA 1
ATOM 2579 C C . VAL A 1 326 ? 11.112 26.298 18.889 1.00 86.56 326 VAL A C 1
ATOM 2581 O O . VAL A 1 326 ? 10.209 26.782 18.213 1.00 86.56 326 VAL A O 1
ATOM 2584 N N . ARG A 1 327 ? 10.860 25.556 19.974 1.00 86.00 327 ARG A N 1
ATOM 2585 C CA . ARG A 1 327 ? 9.505 25.305 20.474 1.00 86.00 327 ARG A CA 1
ATOM 2586 C C . ARG A 1 327 ? 8.853 26.564 21.047 1.00 86.00 327 ARG A C 1
ATOM 2588 O O . ARG A 1 327 ? 7.659 26.748 20.841 1.00 86.00 327 ARG A O 1
ATOM 2595 N N . SER A 1 328 ? 9.612 27.404 21.749 1.00 87.25 328 SER A N 1
ATOM 2596 C CA . SER A 1 328 ? 9.112 28.672 22.303 1.00 87.25 328 SER A CA 1
ATOM 2597 C C . SER A 1 328 ? 8.769 29.667 21.194 1.00 87.25 328 SER A C 1
ATOM 2599 O O . SER A 1 328 ? 7.741 30.334 21.266 1.00 87.25 328 SER A O 1
ATOM 2601 N N . ASP A 1 329 ? 9.569 29.686 20.128 1.00 86.19 329 ASP A N 1
ATOM 2602 C CA . ASP A 1 329 ? 9.355 30.552 18.966 1.00 86.19 329 ASP A CA 1
ATOM 2603 C C . ASP A 1 329 ? 8.471 29.908 17.885 1.00 86.19 329 ASP A C 1
ATOM 2605 O O . ASP A 1 329 ? 8.281 30.490 16.816 1.00 86.19 329 ASP A O 1
ATOM 2609 N N . TYR A 1 330 ? 7.913 28.716 18.134 1.00 84.25 330 TYR A N 1
ATOM 2610 C CA . TYR A 1 330 ? 7.187 27.942 17.124 1.00 84.25 330 TYR A CA 1
ATOM 2611 C C . TYR A 1 330 ? 6.050 28.746 16.499 1.00 84.25 330 TYR A C 1
ATOM 2613 O O . TYR A 1 330 ? 5.954 28.806 15.278 1.00 84.25 330 TYR A O 1
ATOM 2621 N N . ASP A 1 331 ? 5.232 29.416 17.313 1.00 81.25 331 ASP A N 1
ATOM 2622 C CA . ASP A 1 331 ? 4.095 30.193 16.814 1.00 81.25 331 ASP A CA 1
ATOM 2623 C C . ASP A 1 331 ? 4.548 31.386 15.958 1.00 81.25 331 ASP A C 1
ATOM 2625 O O . ASP A 1 331 ? 3.915 31.690 14.946 1.00 81.25 331 ASP A O 1
ATOM 2629 N N . ALA A 1 332 ? 5.674 32.018 16.309 1.00 80.88 332 ALA A N 1
ATOM 2630 C CA . ALA A 1 332 ? 6.251 33.135 15.559 1.00 80.88 332 ALA A CA 1
ATOM 2631 C C . ALA A 1 332 ? 6.908 32.688 14.240 1.00 80.88 332 ALA A C 1
ATOM 2633 O O . ALA A 1 332 ? 6.857 33.414 13.248 1.00 80.88 332 ALA A O 1
ATOM 2634 N N . LEU A 1 333 ? 7.505 31.494 14.225 1.00 78.31 333 LEU A N 1
ATOM 2635 C CA . LEU A 1 333 ? 8.102 30.868 13.042 1.00 78.31 333 LEU A CA 1
ATOM 2636 C C . LEU A 1 333 ? 7.059 30.161 12.161 1.00 78.31 333 LEU A C 1
ATOM 2638 O O . LEU A 1 333 ? 7.320 29.889 10.988 1.00 78.31 333 LEU A O 1
ATOM 2642 N N . SER A 1 334 ? 5.886 29.845 12.715 1.00 84.50 334 SER A N 1
ATOM 2643 C CA . SER A 1 334 ? 4.830 29.129 12.012 1.00 84.50 334 SER A CA 1
ATOM 2644 C C . SER A 1 334 ? 4.188 29.990 10.927 1.00 84.50 334 SER A C 1
ATOM 2646 O O . SER A 1 334 ? 3.994 31.202 11.056 1.00 84.50 334 SER A O 1
ATOM 2648 N N . LEU A 1 335 ? 3.815 29.343 9.824 1.00 85.62 335 LEU A N 1
ATOM 2649 C CA . LEU A 1 335 ? 3.078 30.016 8.767 1.00 85.62 335 LEU A CA 1
ATOM 2650 C C . LEU A 1 335 ? 1.676 30.379 9.249 1.00 85.62 335 LEU A C 1
ATOM 2652 O O . LEU A 1 335 ? 0.911 29.531 9.706 1.00 85.62 335 LEU A O 1
ATOM 2656 N N . GLN A 1 336 ? 1.313 31.643 9.055 1.00 86.69 336 GLN A N 1
ATOM 2657 C CA . GLN A 1 336 ? -0.050 32.100 9.274 1.00 86.69 336 GLN A CA 1
ATOM 2658 C C . GLN A 1 336 ? -0.962 31.614 8.148 1.00 86.69 336 GLN A C 1
ATOM 2660 O O . GLN A 1 336 ? -0.739 31.908 6.968 1.00 86.69 336 GLN A O 1
ATOM 2665 N N . TRP A 1 337 ? -2.021 30.914 8.541 1.00 90.81 337 TRP A N 1
ATOM 2666 C CA . TRP A 1 337 ? -3.035 30.360 7.653 1.00 90.81 337 TRP A CA 1
ATOM 2667 C C . TRP A 1 337 ? -4.293 31.223 7.668 1.00 90.81 337 TRP A C 1
ATOM 2669 O O . TRP A 1 337 ? -4.725 31.694 8.717 1.00 90.81 337 TRP A O 1
ATOM 2679 N N . MET A 1 338 ? -4.914 31.402 6.507 1.00 90.62 338 MET A N 1
ATOM 2680 C CA . MET A 1 338 ? -6.168 32.137 6.363 1.00 90.62 338 MET A CA 1
ATOM 2681 C C . MET A 1 338 ? -7.173 31.344 5.527 1.00 90.62 338 MET A C 1
ATOM 2683 O O . MET A 1 338 ? -6.791 30.503 4.713 1.00 90.62 338 MET A O 1
ATOM 2687 N N . ASN A 1 339 ? -8.467 31.584 5.726 1.00 90.56 339 ASN A N 1
ATOM 2688 C CA . ASN A 1 339 ? -9.506 30.935 4.925 1.00 90.56 339 ASN A CA 1
ATOM 2689 C C . ASN A 1 339 ? -9.571 31.541 3.502 1.00 90.56 339 ASN A C 1
ATOM 2691 O O . ASN A 1 339 ? -8.931 32.549 3.195 1.00 90.56 339 ASN A O 1
ATOM 2695 N N . SER A 1 340 ? -10.363 30.933 2.614 1.00 86.00 340 SER A N 1
ATOM 2696 C CA . SER A 1 340 ? -10.537 31.418 1.235 1.00 86.00 340 SER A CA 1
ATOM 2697 C C . SER A 1 340 ? -11.098 32.838 1.137 1.00 86.00 340 SER A C 1
ATOM 2699 O O . SER A 1 340 ? -10.803 33.536 0.171 1.00 86.00 340 SER A O 1
ATOM 2701 N N . PHE A 1 341 ? -11.918 33.257 2.101 1.00 86.06 341 PHE A N 1
ATOM 2702 C CA . PHE A 1 341 ? -12.541 34.578 2.104 1.00 86.06 341 PHE A CA 1
ATOM 2703 C C . PHE A 1 341 ? -11.517 35.668 2.445 1.00 86.06 341 PHE A C 1
ATOM 2705 O O . PHE A 1 341 ? -11.378 36.639 1.705 1.00 86.06 341 PHE A O 1
ATOM 2712 N N . ASP A 1 342 ? -10.729 35.462 3.497 1.00 88.12 342 ASP A N 1
ATOM 2713 C CA . ASP A 1 342 ? -9.685 36.389 3.936 1.00 88.12 342 ASP A CA 1
ATOM 2714 C C . ASP A 1 342 ? -8.542 36.479 2.917 1.00 88.12 342 ASP A C 1
ATOM 2716 O O . ASP A 1 342 ? -8.067 37.577 2.611 1.00 88.12 342 ASP A O 1
ATOM 2720 N N . ALA A 1 343 ? -8.147 35.346 2.321 1.00 86.56 343 ALA A N 1
ATOM 2721 C CA . ALA A 1 343 ? -7.185 35.321 1.219 1.00 86.56 343 ALA A CA 1
ATOM 2722 C C . ALA A 1 343 ? -7.708 36.093 -0.002 1.00 86.56 343 ALA A C 1
ATOM 2724 O O . ALA A 1 343 ? -6.988 36.919 -0.567 1.00 86.56 343 ALA A O 1
ATOM 2725 N N . GLY A 1 344 ? -8.973 35.870 -0.378 1.00 84.94 344 GLY A N 1
ATOM 2726 C CA . GLY A 1 344 ? -9.630 36.587 -1.471 1.00 84.94 344 GLY A CA 1
ATOM 2727 C C . GLY A 1 344 ? -9.676 38.095 -1.225 1.00 84.94 344 GLY A C 1
ATOM 2728 O O . GLY A 1 344 ? -9.294 38.876 -2.096 1.00 84.94 344 GLY A O 1
ATOM 2729 N N . ARG A 1 345 ? -10.019 38.518 0.000 1.00 87.06 345 ARG A N 1
ATOM 2730 C CA . ARG A 1 345 ? -10.044 39.931 0.404 1.00 87.06 345 ARG A CA 1
ATOM 2731 C C . ARG A 1 345 ? -8.670 40.597 0.309 1.00 87.06 345 ARG A C 1
ATOM 2733 O O . ARG A 1 345 ? -8.593 41.734 -0.146 1.00 87.06 345 ARG A O 1
ATOM 2740 N N . LYS A 1 346 ? -7.590 39.910 0.698 1.00 84.88 346 LYS A N 1
ATOM 2741 C CA . LYS A 1 346 ? -6.216 40.443 0.596 1.00 84.88 346 LYS A CA 1
ATOM 2742 C C . LYS A 1 346 ? -5.736 40.616 -0.845 1.00 84.88 346 LYS A C 1
ATOM 2744 O O . LYS A 1 346 ? -4.946 41.515 -1.113 1.00 84.88 346 LYS A O 1
ATOM 2749 N N . ILE A 1 347 ? -6.193 39.757 -1.752 1.00 83.12 347 ILE A N 1
ATOM 2750 C CA . ILE A 1 347 ? -5.816 39.792 -3.173 1.00 83.12 347 ILE A CA 1
ATOM 2751 C C . ILE A 1 347 ? -6.782 40.679 -3.974 1.00 83.12 347 ILE A C 1
ATOM 2753 O O . ILE A 1 347 ? -6.443 41.120 -5.068 1.00 83.12 347 ILE A O 1
ATOM 2757 N N . GLY A 1 348 ? -7.972 40.974 -3.441 1.00 81.31 348 GLY A N 1
ATOM 2758 C CA . GLY A 1 348 ? -9.040 41.688 -4.144 1.00 81.31 348 GLY A CA 1
ATOM 2759 C C . GLY A 1 348 ? -9.736 40.822 -5.198 1.00 81.31 348 GLY A C 1
ATOM 2760 O O . GLY A 1 348 ? -10.072 41.321 -6.267 1.00 81.31 348 GLY A O 1
ATOM 2761 N N . VAL A 1 349 ? -9.891 39.522 -4.927 1.00 81.00 349 VAL A N 1
ATOM 2762 C CA . VAL A 1 349 ? -10.461 38.517 -5.841 1.00 81.00 349 VAL A CA 1
ATOM 2763 C C . VAL A 1 349 ? -11.533 37.696 -5.118 1.00 81.00 349 VAL A C 1
ATOM 2765 O O . VAL A 1 349 ? -11.392 37.394 -3.934 1.00 81.00 349 VAL A O 1
ATOM 2768 N N . ASP A 1 350 ? -12.596 37.306 -5.830 1.00 82.75 350 ASP A N 1
ATOM 2769 C CA . ASP A 1 350 ? -13.639 36.431 -5.284 1.00 82.75 350 ASP A CA 1
ATOM 2770 C C . ASP A 1 350 ? -13.091 35.055 -4.853 1.00 82.75 350 ASP A C 1
ATOM 2772 O O . ASP A 1 350 ? -12.222 34.463 -5.504 1.00 82.75 350 ASP A O 1
ATOM 2776 N N . GLY A 1 351 ? -13.648 34.503 -3.772 1.00 78.31 351 GLY A N 1
ATOM 2777 C CA . GLY A 1 351 ? -13.217 33.226 -3.202 1.00 78.31 351 GLY A CA 1
ATOM 2778 C C . GLY A 1 351 ? -13.355 32.037 -4.165 1.00 78.31 351 GLY A C 1
ATOM 2779 O O . GLY A 1 351 ? -12.561 31.092 -4.091 1.00 78.31 351 GLY A O 1
ATOM 2780 N N . ARG A 1 352 ? -14.310 32.071 -5.109 1.00 81.56 352 ARG A N 1
ATOM 2781 C CA . ARG A 1 352 ? -14.457 31.016 -6.129 1.00 81.56 352 ARG A CA 1
ATOM 2782 C C . ARG A 1 352 ? -13.347 31.093 -7.169 1.00 81.56 352 ARG A C 1
ATOM 2784 O O . ARG A 1 352 ? -12.790 30.055 -7.533 1.00 81.56 352 ARG A O 1
ATOM 2791 N N . LEU A 1 353 ? -13.001 32.303 -7.612 1.00 81.25 353 LEU A N 1
ATOM 2792 C CA . LEU A 1 353 ? -11.907 32.518 -8.558 1.00 81.25 353 LEU A CA 1
ATOM 2793 C C . LEU A 1 353 ? -10.567 32.121 -7.924 1.00 81.25 353 LEU A C 1
ATOM 2795 O O . LEU A 1 353 ? -9.800 31.378 -8.536 1.00 81.25 353 LEU A O 1
ATOM 2799 N N . LEU A 1 354 ? -10.350 32.485 -6.655 1.00 84.62 354 LEU A N 1
ATOM 2800 C CA . LEU A 1 354 ? -9.205 32.032 -5.864 1.00 84.62 354 LEU A CA 1
ATOM 2801 C C . LEU A 1 354 ? -9.103 30.499 -5.840 1.00 84.62 354 LEU A C 1
ATOM 2803 O O . LEU A 1 354 ? -8.049 29.947 -6.154 1.00 84.62 354 LEU A O 1
ATOM 2807 N N . SER A 1 355 ? -10.194 29.793 -5.520 1.00 83.69 355 SER A N 1
ATOM 2808 C CA . SER A 1 355 ? -10.184 28.325 -5.466 1.00 83.69 355 SER A CA 1
ATOM 2809 C C . SER A 1 355 ? -9.965 27.660 -6.831 1.00 83.69 355 SER A C 1
ATOM 2811 O O . SER A 1 355 ? -9.564 26.495 -6.859 1.00 83.69 355 SER A O 1
ATOM 2813 N N . ARG A 1 356 ? -10.264 28.338 -7.947 1.00 83.38 356 ARG A N 1
ATOM 2814 C CA . ARG A 1 356 ? -10.000 27.825 -9.300 1.00 83.38 356 ARG A CA 1
ATOM 2815 C C . ARG A 1 356 ? -8.555 28.070 -9.723 1.00 83.38 356 ARG A C 1
ATOM 2817 O O . ARG A 1 356 ? -7.904 27.122 -10.143 1.00 83.38 356 ARG A O 1
ATOM 2824 N N . ILE A 1 357 ? -8.034 29.285 -9.539 1.00 86.81 357 ILE A N 1
ATOM 2825 C CA . ILE A 1 357 ? -6.648 29.649 -9.896 1.00 86.81 357 ILE A CA 1
ATOM 2826 C C . ILE A 1 357 ? -5.640 28.843 -9.079 1.00 86.81 357 ILE A C 1
ATOM 2828 O O . ILE A 1 357 ? -4.645 28.366 -9.616 1.00 86.81 357 ILE A O 1
ATOM 2832 N N . THR A 1 358 ? -5.906 28.659 -7.785 1.00 87.62 358 THR A N 1
ATOM 2833 C CA . THR A 1 358 ? -5.075 27.810 -6.918 1.00 87.62 358 THR A CA 1
ATOM 2834 C C . THR A 1 358 ? -5.214 26.322 -7.243 1.00 87.62 358 THR A C 1
ATOM 2836 O O . THR A 1 358 ? -4.398 25.530 -6.788 1.00 87.62 358 THR A O 1
ATOM 2839 N N . GLY A 1 359 ? -6.212 25.930 -8.040 1.00 87.81 359 GLY A N 1
ATOM 2840 C CA . GLY A 1 359 ? -6.414 24.571 -8.525 1.00 87.81 359 GLY A CA 1
ATOM 2841 C C . GLY A 1 359 ? -5.740 24.291 -9.869 1.00 87.81 359 GLY A C 1
ATOM 2842 O O . GLY A 1 359 ? -4.725 24.887 -10.223 1.00 87.81 359 GLY A O 1
ATOM 2843 N N . THR A 1 360 ? -6.322 23.361 -10.628 1.00 85.88 360 THR A N 1
ATOM 2844 C CA . THR A 1 360 ? -5.916 23.052 -12.008 1.00 85.88 360 THR A CA 1
ATOM 2845 C C . THR A 1 360 ? -6.933 23.645 -12.972 1.00 85.88 360 THR A C 1
ATOM 2847 O O . THR A 1 360 ? -8.136 23.416 -12.832 1.00 85.88 360 THR A O 1
ATOM 2850 N N . VAL A 1 361 ? -6.451 24.413 -13.946 1.00 85.19 361 VAL A N 1
ATOM 2851 C CA . VAL A 1 361 ? -7.284 25.052 -14.969 1.00 85.19 361 VAL A CA 1
ATOM 2852 C C . VAL A 1 361 ? -6.654 24.734 -16.310 1.00 85.19 361 VAL A C 1
ATOM 2854 O O . VAL A 1 361 ? -5.551 25.187 -16.592 1.00 85.19 361 VAL A O 1
ATOM 2857 N N . PHE A 1 362 ? -7.332 23.929 -17.122 1.00 83.50 362 PHE A N 1
ATOM 2858 C CA . PHE A 1 362 ? -6.842 23.558 -18.445 1.00 83.50 362 PHE A CA 1
ATOM 2859 C C . PHE A 1 362 ? -7.403 24.510 -19.494 1.00 83.50 362 PHE A C 1
ATOM 2861 O O . PHE A 1 362 ? -8.619 24.641 -19.625 1.00 83.50 362 PHE A O 1
ATOM 2868 N N . LEU A 1 363 ? -6.511 25.139 -20.246 1.00 82.44 363 LEU A N 1
ATOM 2869 C CA . LEU A 1 363 ? -6.828 25.881 -21.452 1.00 82.44 363 LEU A CA 1
ATOM 2870 C C . LEU A 1 363 ? -6.685 24.918 -22.634 1.00 82.44 363 LEU A C 1
ATOM 2872 O O . LEU A 1 363 ? -5.655 24.258 -22.779 1.00 82.44 363 LEU A O 1
ATOM 2876 N N . ILE A 1 364 ? -7.748 24.789 -23.425 1.00 79.94 364 ILE A N 1
ATOM 2877 C CA . ILE A 1 364 ? -7.751 23.992 -24.653 1.00 79.94 364 ILE A CA 1
ATOM 2878 C C . ILE A 1 364 ? -7.421 24.947 -25.793 1.00 79.94 364 ILE A C 1
ATOM 2880 O O . ILE A 1 364 ? -8.176 25.885 -26.040 1.00 79.94 364 ILE A O 1
ATOM 2884 N N . ILE A 1 365 ? -6.285 24.732 -26.454 1.00 74.75 365 ILE A N 1
ATOM 2885 C CA . ILE A 1 365 ? -5.925 25.504 -27.643 1.00 74.75 365 ILE A CA 1
ATOM 2886 C C . ILE A 1 365 ? -6.511 24.783 -28.855 1.00 74.75 365 ILE A C 1
ATOM 2888 O O . ILE A 1 365 ? -5.988 23.760 -29.296 1.00 74.75 365 ILE A O 1
ATOM 2892 N N . GLU A 1 366 ? -7.611 25.311 -29.383 1.00 66.00 366 GLU A N 1
ATOM 2893 C CA . GLU A 1 366 ? -8.148 24.885 -30.675 1.00 66.00 366 GLU A CA 1
ATOM 2894 C C . GLU A 1 366 ? -7.275 25.494 -31.777 1.00 66.00 366 GLU A C 1
ATOM 2896 O O . GLU A 1 366 ? -7.273 26.706 -31.998 1.00 66.00 366 GLU A O 1
ATOM 2901 N N . ARG A 1 367 ? -6.471 24.662 -32.443 1.00 61.22 367 ARG A N 1
ATOM 2902 C CA . ARG A 1 367 ? -5.797 25.069 -33.678 1.00 61.22 367 ARG A CA 1
ATOM 2903 C C . ARG A 1 367 ? -6.781 24.852 -34.824 1.00 61.22 367 ARG A C 1
ATOM 2905 O O . ARG A 1 367 ? -7.251 23.733 -35.004 1.00 61.22 367 ARG A O 1
ATOM 2912 N N . ASN A 1 368 ? -7.054 25.895 -35.609 1.00 51.59 368 ASN A N 1
ATOM 2913 C CA . ASN A 1 368 ? -7.749 25.770 -36.893 1.00 51.59 368 ASN A CA 1
ATOM 2914 C C . ASN A 1 368 ? -6.824 25.045 -37.885 1.00 51.59 368 ASN A C 1
ATOM 2916 O O . ASN A 1 368 ? -6.147 25.682 -38.689 1.00 51.59 368 ASN A O 1
ATOM 2920 N N . ALA A 1 369 ? -6.737 23.723 -37.779 1.00 48.34 369 ALA A N 1
ATOM 2921 C CA . ALA A 1 369 ? -6.195 22.867 -38.822 1.00 48.34 369 ALA A CA 1
ATOM 2922 C C . ALA A 1 369 ? -7.373 22.296 -39.620 1.00 48.34 369 ALA A C 1
ATOM 2924 O O . ALA A 1 369 ? -8.388 21.921 -39.039 1.00 48.34 369 ALA A O 1
ATOM 2925 N N . SER A 1 370 ? -7.234 22.280 -40.945 1.00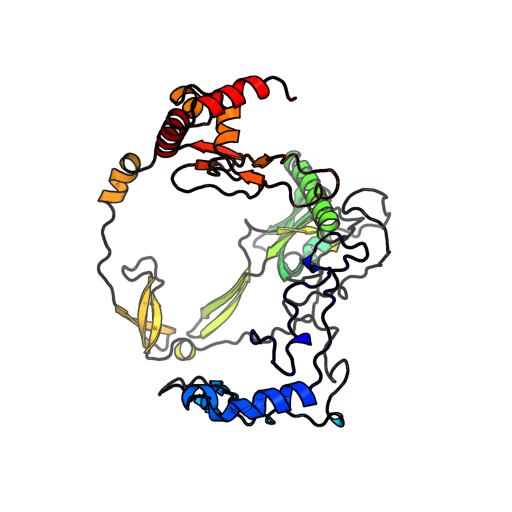 50.56 370 SER A N 1
ATOM 2926 C CA . SER A 1 370 ? -8.179 21.706 -41.907 1.00 50.56 370 SER A CA 1
ATOM 2927 C C . SER A 1 370 ? -8.707 20.330 -41.475 1.00 50.56 370 SER A C 1
ATOM 2929 O O . SER A 1 370 ? -7.961 19.533 -40.905 1.00 50.56 370 SER A O 1
ATOM 2931 N N . ASP A 1 371 ? -9.979 20.082 -41.795 1.00 51.91 371 ASP A N 1
ATOM 2932 C CA . ASP A 1 371 ? -10.929 19.085 -41.260 1.00 51.91 371 ASP A CA 1
ATOM 2933 C C . ASP A 1 371 ? -10.535 17.583 -41.230 1.00 51.91 371 ASP A C 1
ATOM 2935 O O . ASP A 1 371 ? -11.392 16.737 -40.991 1.00 51.91 371 ASP A O 1
ATOM 2939 N N . GLU A 1 372 ? -9.265 17.200 -41.380 1.00 51.34 372 GLU A N 1
ATOM 2940 C CA . GLU A 1 372 ? -8.827 15.791 -41.303 1.00 51.34 372 GLU A CA 1
ATOM 2941 C C . GLU A 1 372 ? -7.863 15.479 -40.140 1.00 51.34 372 GLU A C 1
ATOM 2943 O O . GLU A 1 372 ? -7.640 14.312 -39.819 1.00 51.34 372 GLU A O 1
ATOM 2948 N N . GLU A 1 373 ? -7.344 16.485 -39.423 1.00 48.59 373 GLU A N 1
ATOM 2949 C CA . GLU A 1 373 ? -6.424 16.280 -38.282 1.00 48.59 373 GLU A CA 1
ATOM 2950 C C . GLU A 1 373 ? -7.039 16.605 -36.907 1.00 48.59 373 GLU A C 1
ATOM 2952 O O . GLU A 1 373 ? -6.375 16.480 -35.876 1.00 48.59 373 GLU A O 1
ATOM 2957 N N . ALA A 1 374 ? -8.329 16.956 -36.863 1.00 45.44 374 ALA A N 1
ATOM 2958 C CA . ALA A 1 374 ? -9.035 17.446 -35.672 1.00 45.44 374 ALA A CA 1
ATOM 2959 C C . ALA A 1 374 ? -9.173 16.431 -34.515 1.00 45.44 374 ALA A C 1
ATOM 2961 O O . ALA A 1 374 ? -9.582 16.800 -33.413 1.00 45.44 374 ALA A O 1
ATOM 2962 N N . SER A 1 375 ? -8.811 15.159 -34.721 1.00 47.19 375 SER A N 1
ATOM 2963 C CA . SER A 1 375 ? -8.785 14.158 -33.645 1.00 47.19 375 SER A CA 1
ATOM 2964 C C . SER A 1 375 ? -7.420 14.038 -32.950 1.00 47.19 375 SER A C 1
ATOM 2966 O O . SER A 1 375 ? -7.299 13.290 -31.974 1.00 47.19 375 SER A O 1
ATOM 2968 N N . ARG A 1 376 ? -6.393 14.770 -33.411 1.00 53.81 376 ARG A N 1
ATOM 2969 C CA . ARG A 1 376 ? -5.068 14.794 -32.780 1.00 53.81 376 ARG A CA 1
ATOM 2970 C C . ARG A 1 376 ? -5.116 15.673 -31.537 1.00 53.81 376 ARG A C 1
ATOM 2972 O O . ARG A 1 376 ? -5.187 16.890 -31.630 1.00 53.81 376 ARG A O 1
ATOM 2979 N N . THR A 1 377 ? -5.127 15.014 -30.378 1.00 51.97 377 THR A N 1
ATOM 2980 C CA . THR A 1 377 ? -4.797 15.546 -29.044 1.00 51.97 377 THR A CA 1
ATOM 2981 C C . THR A 1 377 ? -4.999 17.053 -28.887 1.00 51.97 377 THR A C 1
ATOM 2983 O O . THR A 1 377 ? -4.064 17.827 -29.079 1.00 51.97 377 THR A O 1
ATOM 2986 N N . GLN A 1 378 ? -6.205 17.462 -28.476 1.00 59.59 378 GLN A N 1
ATOM 2987 C CA . GLN A 1 378 ? -6.439 18.801 -27.932 1.00 59.59 378 GLN A CA 1
ATOM 2988 C C . GLN A 1 378 ? -5.337 19.123 -26.915 1.00 59.59 378 GLN A C 1
ATOM 2990 O O . GLN A 1 378 ? -5.272 18.502 -25.848 1.00 59.59 378 GLN A O 1
ATOM 2995 N N . GLU A 1 379 ? -4.450 20.051 -27.264 1.00 65.75 379 GLU A N 1
ATOM 2996 C CA . GLU A 1 379 ? -3.325 20.435 -26.422 1.00 65.75 379 GLU A CA 1
ATOM 2997 C C . GLU A 1 379 ? -3.896 21.172 -25.205 1.00 65.75 379 GLU A C 1
ATOM 2999 O O . GLU A 1 379 ? -4.404 22.292 -25.298 1.00 65.75 379 GLU A O 1
ATOM 3004 N N . LYS A 1 380 ? -3.910 20.479 -24.061 1.00 78.12 380 LYS A N 1
ATOM 3005 C CA . LYS A 1 380 ? -4.410 21.006 -22.790 1.00 78.12 380 LYS A CA 1
ATOM 3006 C C . LYS A 1 380 ? -3.245 21.597 -22.021 1.00 78.12 380 LYS A C 1
ATOM 3008 O O . LYS A 1 380 ? -2.443 20.858 -21.455 1.00 78.12 380 LYS A O 1
ATOM 3013 N N . ILE A 1 381 ? -3.190 22.919 -21.941 1.00 83.81 381 ILE A N 1
ATOM 3014 C CA . ILE A 1 381 ? -2.183 23.617 -21.143 1.00 83.81 381 ILE A CA 1
ATOM 3015 C C . ILE A 1 381 ? -2.783 23.945 -19.782 1.00 83.81 381 ILE A C 1
ATOM 3017 O O . ILE A 1 381 ? -3.815 24.607 -19.689 1.00 83.81 381 ILE A O 1
ATOM 3021 N N . ASN A 1 382 ? -2.156 23.469 -18.707 1.00 86.56 382 ASN A N 1
ATOM 3022 C CA . ASN A 1 382 ? -2.566 23.844 -17.359 1.00 86.56 382 ASN A CA 1
ATOM 3023 C C . ASN A 1 382 ? -2.044 25.247 -17.029 1.00 86.56 382 ASN A C 1
ATOM 3025 O O . ASN A 1 382 ? -0.838 25.450 -16.922 1.00 86.56 382 ASN A O 1
ATOM 3029 N N . ILE A 1 383 ? -2.960 26.192 -16.846 1.00 84.94 383 ILE A N 1
ATOM 3030 C CA . ILE A 1 383 ? -2.683 27.577 -16.446 1.00 84.94 383 ILE A CA 1
ATOM 3031 C C . ILE A 1 383 ? -2.993 27.836 -14.962 1.00 84.94 383 ILE A C 1
ATOM 3033 O O . ILE A 1 383 ? -2.767 28.939 -14.470 1.00 84.94 383 ILE A O 1
ATOM 3037 N N . GLY A 1 384 ? -3.518 26.837 -14.243 1.00 85.75 384 GLY A N 1
ATOM 3038 C CA . GLY A 1 384 ? -3.746 26.917 -12.801 1.00 85.75 384 GLY A CA 1
ATOM 3039 C C . GLY A 1 384 ? -2.457 26.698 -12.010 1.00 85.75 384 GLY A C 1
ATOM 3040 O O . GLY A 1 384 ? -1.629 25.856 -12.365 1.00 85.75 384 GLY A O 1
ATOM 3041 N N . LEU A 1 385 ? -2.308 27.404 -10.888 1.00 87.44 385 LEU A N 1
ATOM 3042 C CA . LEU A 1 385 ? -1.123 27.329 -10.027 1.00 87.44 385 LEU A CA 1
ATOM 3043 C C . LEU A 1 385 ? -0.948 25.962 -9.350 1.00 87.44 385 LEU A C 1
ATOM 3045 O O . LEU A 1 385 ? 0.109 25.693 -8.792 1.00 87.44 385 LEU A O 1
ATOM 3049 N N . SER A 1 386 ? -1.964 25.091 -9.407 1.00 90.12 386 SER A N 1
ATOM 3050 C CA . SER A 1 386 ? -1.909 23.696 -8.944 1.00 90.12 386 SER A CA 1
ATOM 3051 C C . SER A 1 386 ? -1.475 23.537 -7.485 1.00 90.12 386 SER A C 1
ATOM 3053 O O . SER A 1 386 ? -0.948 22.500 -7.095 1.00 90.12 386 SER A O 1
ATOM 3055 N N . LEU A 1 387 ? -1.742 24.556 -6.668 1.00 88.94 387 LEU A N 1
ATOM 3056 C CA . LEU A 1 387 ? -1.455 24.573 -5.238 1.00 88.94 387 LEU A CA 1
ATOM 3057 C C . LEU A 1 387 ? -2.427 23.668 -4.467 1.00 88.94 387 LEU A C 1
ATOM 3059 O O . LEU A 1 387 ? -2.072 23.112 -3.437 1.00 88.94 387 LEU A O 1
ATOM 3063 N N . LYS A 1 388 ? -3.636 23.477 -5.007 1.00 88.94 388 LYS A N 1
ATOM 3064 C CA . LYS A 1 388 ? -4.729 22.683 -4.447 1.00 88.94 388 LYS A CA 1
ATOM 3065 C C . LYS A 1 388 ? -5.210 21.632 -5.449 1.00 88.94 388 LYS A C 1
ATOM 3067 O O . LYS A 1 388 ? -5.715 21.952 -6.524 1.00 88.94 388 LYS A O 1
ATOM 3072 N N . LEU A 1 389 ? -5.169 20.358 -5.066 1.00 86.62 389 LEU A N 1
ATOM 3073 C CA . LEU A 1 389 ? -5.606 19.235 -5.903 1.00 86.62 389 LEU A CA 1
ATOM 3074 C C . LEU A 1 389 ? -6.726 18.444 -5.210 1.00 86.62 389 LEU A C 1
ATOM 3076 O O . LEU A 1 389 ? -6.551 17.290 -4.818 1.00 86.62 389 LEU A O 1
ATOM 3080 N N . SER A 1 390 ? -7.920 19.044 -5.097 1.00 83.44 390 SER A N 1
ATOM 3081 C CA . SER A 1 390 ? -9.060 18.472 -4.352 1.00 83.44 390 SER A CA 1
ATOM 3082 C C . SER A 1 390 ? -9.430 17.043 -4.757 1.00 83.44 390 SER A C 1
ATOM 3084 O O . SER A 1 390 ? -9.712 16.220 -3.891 1.00 83.44 390 SER A O 1
ATOM 3086 N N . LYS A 1 391 ? -9.417 16.737 -6.065 1.00 81.69 391 LYS A N 1
ATOM 3087 C CA . LYS A 1 391 ? -9.765 15.402 -6.590 1.00 81.69 391 LYS A CA 1
ATOM 3088 C C . LYS A 1 391 ? -8.750 14.327 -6.197 1.00 81.69 391 LYS A C 1
ATOM 3090 O O . LYS A 1 391 ? -9.123 13.170 -6.069 1.00 81.69 391 LYS A O 1
ATOM 3095 N N . ARG A 1 392 ? -7.482 14.709 -6.024 1.00 82.75 392 ARG A N 1
ATOM 3096 C CA . ARG A 1 392 ? -6.394 13.811 -5.607 1.00 82.75 392 ARG A CA 1
ATOM 3097 C C . ARG A 1 392 ? -6.144 13.853 -4.101 1.00 82.75 392 ARG A C 1
ATOM 3099 O O . ARG A 1 392 ? -5.273 13.142 -3.626 1.00 82.75 392 ARG A O 1
ATOM 3106 N N . ASN A 1 393 ? -6.896 14.678 -3.369 1.00 83.69 393 ASN A N 1
ATOM 3107 C CA . ASN A 1 393 ? -6.680 14.962 -1.955 1.00 83.69 393 ASN A CA 1
ATOM 3108 C C . ASN A 1 393 ? -5.226 15.365 -1.636 1.00 83.69 393 ASN A C 1
ATOM 3110 O O . ASN A 1 393 ? -4.637 14.868 -0.684 1.00 83.69 393 ASN A O 1
ATOM 3114 N N . GLN A 1 394 ? -4.647 16.232 -2.472 1.00 87.56 394 GLN A N 1
ATOM 3115 C CA . GLN A 1 394 ? -3.262 16.692 -2.352 1.00 87.56 394 GLN A CA 1
ATOM 3116 C C . GLN A 1 394 ? -3.205 18.211 -2.171 1.00 87.56 394 GLN A C 1
ATOM 3118 O O . GLN A 1 394 ? -3.989 18.949 -2.779 1.00 87.56 394 GLN A O 1
ATOM 3123 N N . GLU A 1 395 ? -2.251 18.654 -1.361 1.00 91.69 395 GLU A N 1
ATOM 3124 C CA . GLU A 1 395 ? -1.932 20.053 -1.083 1.00 91.69 395 GLU A CA 1
ATOM 3125 C C . GLU A 1 395 ? -0.452 20.320 -1.364 1.00 91.69 395 GLU A C 1
ATOM 3127 O O . GLU A 1 395 ? 0.373 19.405 -1.315 1.00 91.69 395 GLU A O 1
ATOM 3132 N N . VAL A 1 396 ? -0.119 21.570 -1.676 1.00 92.00 396 VAL A N 1
ATOM 3133 C CA . VAL A 1 396 ? 1.271 22.015 -1.799 1.00 92.00 396 VAL A CA 1
ATOM 3134 C C . VAL A 1 396 ? 1.716 22.642 -0.481 1.00 92.00 396 VAL A C 1
ATOM 3136 O O . VAL A 1 396 ? 1.121 23.633 -0.038 1.00 92.00 396 VAL A O 1
ATOM 3139 N N . ALA A 1 397 ? 2.766 22.055 0.109 1.00 89.12 397 ALA A N 1
ATOM 3140 C CA . ALA A 1 397 ? 3.373 22.479 1.371 1.00 89.12 397 ALA A CA 1
ATOM 3141 C C . ALA A 1 397 ? 3.666 23.980 1.372 1.00 89.12 397 ALA A C 1
ATOM 3143 O O . ALA A 1 397 ? 4.006 24.542 0.338 1.00 89.12 397 ALA A O 1
ATOM 3144 N N . ASP A 1 398 ? 3.503 24.625 2.522 1.00 90.44 398 ASP A N 1
ATOM 3145 C CA . ASP A 1 398 ? 3.696 26.063 2.738 1.00 90.44 398 ASP A CA 1
ATOM 3146 C C . ASP A 1 398 ? 2.753 27.006 1.975 1.00 90.44 398 ASP A C 1
ATOM 3148 O O . ASP A 1 398 ? 2.749 28.200 2.266 1.00 90.44 398 ASP A O 1
ATOM 3152 N N . TYR A 1 399 ? 1.914 26.520 1.051 1.00 90.62 399 TYR A N 1
ATOM 3153 C CA . TYR A 1 399 ? 0.996 27.344 0.251 1.00 90.62 399 TYR A CA 1
ATOM 3154 C C . TYR A 1 399 ? -0.471 27.098 0.596 1.00 90.62 399 TYR A C 1
ATOM 3156 O O . TYR A 1 399 ? -1.213 28.046 0.868 1.00 90.62 399 TYR A O 1
ATOM 3164 N N . THR A 1 400 ? -0.904 25.838 0.594 1.00 92.38 400 THR A N 1
ATOM 3165 C CA . THR A 1 400 ? -2.293 25.476 0.905 1.00 92.38 400 THR A CA 1
ATOM 3166 C C . THR A 1 400 ? -2.341 24.342 1.908 1.00 92.38 400 THR A C 1
ATOM 3168 O O . THR A 1 400 ? -1.427 23.528 1.971 1.00 92.38 400 THR A O 1
ATOM 3171 N N . ARG A 1 401 ? -3.426 24.300 2.677 1.00 90.75 401 ARG A N 1
ATOM 3172 C CA . ARG A 1 401 ? -3.679 23.261 3.667 1.00 90.75 401 ARG A CA 1
ATOM 3173 C C . ARG A 1 401 ? -5.144 22.858 3.640 1.00 90.75 401 ARG A C 1
ATOM 3175 O O . ARG A 1 401 ? -6.020 23.725 3.644 1.00 90.75 401 ARG A O 1
ATOM 3182 N N . ARG A 1 402 ? -5.430 21.562 3.633 1.00 88.88 402 ARG A N 1
ATOM 3183 C CA . ARG A 1 402 ? -6.778 21.009 3.751 1.00 88.88 402 ARG A CA 1
ATOM 3184 C C . ARG A 1 402 ? -7.036 20.593 5.196 1.00 88.88 402 ARG A C 1
ATOM 3186 O O . ARG A 1 402 ? -6.282 19.828 5.785 1.00 88.88 402 ARG A O 1
ATOM 3193 N N . LEU A 1 403 ? -8.127 21.092 5.763 1.00 87.69 403 LEU A N 1
ATOM 3194 C CA . LEU A 1 403 ? -8.599 20.707 7.090 1.00 87.69 403 LEU A CA 1
ATOM 3195 C C . LEU A 1 403 ? -9.437 19.421 7.023 1.00 87.69 403 LEU A C 1
ATOM 3197 O O . LEU A 1 403 ? -10.005 19.090 5.980 1.00 87.69 403 LEU A O 1
ATOM 3201 N N . GLU A 1 404 ? -9.569 18.725 8.154 1.00 82.19 404 GLU A N 1
ATOM 3202 C CA . GLU A 1 404 ? -10.357 17.483 8.271 1.00 82.19 404 GLU A CA 1
ATOM 3203 C C . GLU A 1 404 ? -11.837 17.680 7.911 1.00 82.19 404 GLU A C 1
ATOM 3205 O O . GLU A 1 404 ? -12.462 16.813 7.306 1.00 82.19 404 GLU A O 1
ATOM 3210 N N . ASN A 1 405 ? -12.378 18.868 8.186 1.00 82.94 405 ASN A N 1
ATOM 3211 C CA . ASN A 1 405 ? -13.733 19.275 7.801 1.00 82.94 405 ASN A CA 1
ATOM 3212 C C . ASN A 1 405 ? -13.892 19.573 6.290 1.00 82.94 405 ASN A C 1
ATOM 3214 O O . ASN A 1 405 ? -14.970 19.954 5.842 1.00 82.94 405 ASN A O 1
ATOM 3218 N N . GLY A 1 406 ? -12.828 19.422 5.496 1.00 80.44 406 GLY A N 1
ATOM 3219 C CA . GLY A 1 406 ? -12.832 19.589 4.044 1.00 80.44 406 GLY A CA 1
ATOM 3220 C C . GLY A 1 406 ? -12.580 21.013 3.541 1.00 80.44 406 GLY A C 1
ATOM 3221 O O . GLY A 1 406 ? -12.443 21.193 2.325 1.00 80.44 406 GLY A O 1
ATOM 3222 N N . TYR A 1 407 ? -12.476 22.008 4.428 1.00 87.00 407 TYR A N 1
ATOM 3223 C CA . TYR A 1 407 ? -12.155 23.386 4.049 1.00 87.00 407 TYR A CA 1
ATOM 3224 C C . TYR A 1 407 ? -10.666 23.572 3.730 1.00 87.00 407 TYR A C 1
ATOM 3226 O O . TYR A 1 407 ? -9.808 22.818 4.186 1.00 87.00 407 TYR A O 1
ATOM 3234 N N . TRP A 1 408 ? -10.366 24.596 2.926 1.00 89.25 408 TRP A N 1
ATOM 3235 C CA . TRP A 1 408 ? -9.010 24.932 2.490 1.00 89.25 408 TRP A CA 1
ATOM 3236 C C . TRP A 1 408 ? -8.531 26.228 3.132 1.00 89.25 408 TRP A C 1
ATOM 3238 O O . TRP A 1 408 ? -9.254 27.227 3.144 1.00 89.25 408 TRP A O 1
ATOM 3248 N N . GLN A 1 409 ? -7.294 26.202 3.609 1.00 91.88 409 GLN A N 1
ATOM 3249 C CA . GLN A 1 409 ? -6.559 27.348 4.114 1.00 91.88 409 GLN A CA 1
ATOM 3250 C C . GLN A 1 409 ? -5.392 27.688 3.185 1.00 91.88 409 GLN A C 1
ATOM 3252 O O . GLN A 1 409 ? -4.847 26.819 2.503 1.00 91.88 409 GLN A O 1
ATOM 3257 N N . TYR A 1 410 ? -5.017 28.962 3.176 1.00 92.12 410 TYR A N 1
ATOM 3258 C CA . TYR A 1 410 ? -3.969 29.534 2.338 1.00 92.12 410 TYR A CA 1
ATOM 3259 C C . TYR A 1 410 ? -2.976 30.279 3.228 1.00 92.12 410 TYR A C 1
ATOM 3261 O O . TYR A 1 410 ? -3.381 30.981 4.155 1.00 92.12 410 TYR A O 1
ATOM 3269 N N . SER A 1 411 ? -1.684 30.129 2.967 1.00 93.44 411 SER A N 1
ATOM 3270 C CA . SER A 1 411 ? -0.644 30.841 3.712 1.00 93.44 411 SER A CA 1
ATOM 3271 C C . SER A 1 411 ? -0.418 32.261 3.174 1.00 93.44 411 SER A C 1
ATOM 3273 O O . SER A 1 411 ? -0.878 32.621 2.084 1.00 93.44 411 SER A O 1
ATOM 3275 N N . MET A 1 412 ? 0.362 33.073 3.896 1.00 88.88 412 MET A N 1
ATOM 3276 C CA . MET A 1 412 ? 0.843 34.362 3.370 1.00 88.88 412 MET A CA 1
ATOM 3277 C C . MET A 1 412 ? 1.688 34.209 2.096 1.00 88.88 412 MET A C 1
ATOM 3279 O O . MET A 1 412 ? 1.583 35.048 1.200 1.00 88.88 412 MET A O 1
ATOM 3283 N N . LEU A 1 413 ? 2.469 33.131 1.971 1.00 90.00 413 LEU A N 1
ATOM 3284 C CA . LEU A 1 413 ? 3.274 32.851 0.776 1.00 90.00 413 LEU A CA 1
ATOM 3285 C C . LEU A 1 413 ? 2.383 32.612 -0.448 1.00 90.00 413 LEU A C 1
ATOM 3287 O O . LEU A 1 413 ? 2.661 33.120 -1.534 1.00 90.00 413 LEU A O 1
ATOM 3291 N N . CYS A 1 414 ? 1.252 31.923 -0.265 1.00 90.38 414 CYS A N 1
ATOM 3292 C CA . CYS A 1 414 ? 0.255 31.759 -1.320 1.00 90.38 414 CYS A CA 1
ATOM 3293 C C . CYS A 1 414 ? -0.324 33.091 -1.784 1.00 90.38 414 CYS A C 1
ATOM 3295 O O . CYS A 1 414 ? -0.462 33.307 -2.987 1.00 90.38 414 CYS A O 1
ATOM 3297 N N . VAL A 1 415 ? -0.619 34.005 -0.862 1.00 88.88 415 VAL A N 1
ATOM 3298 C CA . VAL A 1 415 ? -1.114 35.343 -1.211 1.00 88.88 415 VAL A CA 1
ATOM 3299 C C . VAL A 1 415 ? -0.064 36.145 -1.986 1.00 88.88 415 VAL A C 1
ATOM 3301 O O . VAL A 1 415 ? -0.393 36.772 -2.992 1.00 88.88 415 VAL A O 1
ATOM 3304 N N . GLN A 1 416 ? 1.205 36.096 -1.576 1.00 88.50 416 GLN A N 1
ATOM 3305 C CA . GLN A 1 416 ? 2.307 36.763 -2.282 1.00 88.50 416 GLN A CA 1
ATOM 3306 C C . GLN A 1 416 ? 2.520 36.205 -3.695 1.00 88.50 416 GLN A C 1
ATOM 3308 O O . GLN A 1 416 ? 2.700 36.970 -4.649 1.00 88.50 416 GLN A O 1
ATOM 3313 N N . LEU A 1 417 ? 2.453 34.880 -3.844 1.00 89.44 417 LEU A N 1
ATOM 3314 C CA . LEU A 1 417 ? 2.544 34.209 -5.138 1.00 89.44 417 LEU A CA 1
ATOM 3315 C C . LEU A 1 417 ? 1.372 34.594 -6.046 1.00 89.44 417 LEU A C 1
ATOM 3317 O O . LEU A 1 417 ? 1.581 34.933 -7.208 1.00 89.44 417 LEU A O 1
ATOM 3321 N N . LEU A 1 418 ? 0.151 34.607 -5.512 1.00 87.50 418 LEU A N 1
ATOM 3322 C CA . LEU A 1 418 ? -1.047 35.005 -6.252 1.00 87.50 418 LEU A CA 1
ATOM 3323 C C . LEU A 1 418 ? -1.008 36.474 -6.680 1.00 87.50 418 LEU A C 1
ATOM 3325 O O . LEU A 1 418 ? -1.385 36.781 -7.808 1.00 87.50 418 LEU A O 1
ATOM 3329 N N . ASN A 1 419 ? -0.502 37.374 -5.834 1.00 86.31 419 ASN A N 1
ATOM 3330 C CA . ASN A 1 419 ? -0.291 38.776 -6.205 1.00 86.31 419 ASN A CA 1
ATOM 3331 C C . ASN A 1 419 ? 0.755 38.915 -7.320 1.00 86.31 419 ASN A C 1
ATOM 3333 O O . ASN A 1 419 ? 0.568 39.686 -8.258 1.00 86.31 419 ASN A O 1
ATOM 3337 N N . SER A 1 420 ? 1.827 38.125 -7.262 1.00 86.00 420 SER A N 1
ATOM 3338 C CA . SER A 1 420 ? 2.859 38.095 -8.304 1.00 86.00 420 SER A CA 1
ATOM 3339 C C . SER A 1 420 ? 2.323 37.531 -9.627 1.00 86.00 420 SER A C 1
ATOM 3341 O O . SER A 1 420 ? 2.626 38.069 -10.691 1.00 86.00 420 SER A O 1
ATOM 3343 N N . TYR A 1 421 ? 1.489 36.489 -9.572 1.00 84.94 421 TYR A N 1
ATOM 3344 C CA . TYR A 1 421 ? 0.773 35.943 -10.727 1.00 84.94 421 TYR A CA 1
ATOM 3345 C C . TYR A 1 421 ? -0.195 36.977 -11.317 1.00 84.94 421 TYR A C 1
ATOM 3347 O O . TYR A 1 421 ? -0.193 37.211 -12.523 1.00 84.94 421 TYR A O 1
ATOM 3355 N N . ARG A 1 422 ? -0.950 37.678 -10.462 1.00 80.69 422 ARG A N 1
ATOM 3356 C CA . ARG A 1 422 ? -1.853 38.759 -10.869 1.00 80.69 422 ARG A CA 1
ATOM 3357 C C . ARG A 1 422 ? -1.129 39.882 -11.595 1.00 80.69 422 ARG A C 1
ATOM 3359 O O . ARG A 1 422 ? -1.586 40.291 -12.654 1.00 80.69 422 ARG A O 1
ATOM 3366 N N . ASN A 1 423 ? 0.001 40.339 -11.065 1.00 80.50 423 ASN A N 1
ATOM 3367 C CA . ASN A 1 423 ? 0.769 41.429 -11.664 1.00 80.50 423 ASN A CA 1
ATOM 3368 C C . ASN A 1 423 ? 1.384 41.049 -13.021 1.00 80.50 423 ASN A C 1
ATOM 3370 O O . ASN A 1 423 ? 1.548 41.914 -13.874 1.00 80.50 423 ASN A O 1
ATOM 3374 N N . LYS A 1 424 ? 1.715 39.769 -13.237 1.00 81.06 424 LYS A N 1
ATOM 3375 C CA . LYS A 1 424 ? 2.270 39.281 -14.511 1.00 81.06 424 LYS A CA 1
ATOM 3376 C C . LYS A 1 424 ? 1.202 38.960 -15.561 1.00 81.06 424 LYS A C 1
ATOM 3378 O O . LYS A 1 424 ? 1.485 39.053 -16.749 1.00 81.06 424 LYS A O 1
ATOM 3383 N N . CYS A 1 425 ? -0.008 38.595 -15.140 1.00 69.44 425 CYS A N 1
ATOM 3384 C CA . CYS A 1 425 ? -1.077 38.095 -16.010 1.00 69.44 425 CYS A CA 1
ATOM 3385 C C . CYS A 1 425 ? -2.373 38.921 -15.876 1.00 69.44 425 CYS A C 1
ATOM 3387 O O . CYS A 1 425 ? -3.468 38.357 -15.832 1.00 69.44 425 CYS A O 1
ATOM 3389 N N . VAL A 1 426 ? -2.258 40.256 -15.803 1.00 60.44 426 VAL A N 1
ATOM 3390 C CA . VAL A 1 426 ? -3.387 41.182 -15.557 1.00 60.44 426 VAL A CA 1
ATOM 3391 C C . VAL A 1 426 ? -4.526 40.997 -16.575 1.00 60.44 426 VAL A C 1
ATOM 3393 O O . VAL A 1 426 ? -5.693 40.991 -16.187 1.00 60.44 426 VAL A O 1
ATOM 3396 N N . GLU A 1 427 ? -4.214 40.755 -17.852 1.00 53.94 427 GLU A N 1
ATOM 3397 C CA . GLU A 1 427 ? -5.227 40.535 -18.900 1.00 53.94 427 GLU A CA 1
ATOM 3398 C C . GLU A 1 427 ? -5.964 39.187 -18.773 1.00 53.94 427 GLU A C 1
ATOM 3400 O O . GLU A 1 427 ? -7.167 39.118 -19.019 1.00 53.94 427 GLU A O 1
ATOM 3405 N N . GLN A 1 428 ? -5.296 38.117 -18.324 1.00 54.22 428 GLN A N 1
ATOM 3406 C CA . GLN A 1 428 ? -5.908 36.780 -18.214 1.00 54.22 428 GLN A CA 1
ATOM 3407 C C . GLN A 1 428 ? -6.901 36.667 -17.046 1.00 54.22 428 GLN A C 1
ATOM 3409 O O . GLN A 1 428 ? -7.854 35.884 -17.103 1.00 54.22 428 GLN A O 1
ATOM 3414 N N . LEU A 1 429 ? -6.705 37.458 -15.987 1.00 53.09 429 LEU A N 1
ATOM 3415 C CA . LEU A 1 429 ? -7.602 37.485 -14.828 1.00 53.09 429 LEU A CA 1
ATOM 3416 C C . LEU A 1 429 ? -8.890 38.269 -15.097 1.00 53.09 429 LEU A C 1
ATOM 3418 O O . LEU A 1 429 ? -9.950 37.839 -14.643 1.00 53.09 429 LEU A O 1
ATOM 3422 N N . ASN A 1 430 ? -8.817 39.343 -15.887 1.00 52.03 430 ASN A N 1
ATOM 3423 C CA . ASN A 1 430 ? -10.002 40.077 -16.341 1.00 52.03 430 ASN A CA 1
ATOM 3424 C C . ASN A 1 430 ? -10.814 39.247 -17.356 1.00 52.03 430 ASN A C 1
ATOM 3426 O O . ASN A 1 430 ? -12.039 39.205 -17.296 1.00 52.03 430 ASN A O 1
ATOM 3430 N N . PHE A 1 431 ? -10.139 38.484 -18.227 1.00 47.44 431 PHE A N 1
ATOM 3431 C CA . PHE A 1 431 ? -10.805 37.551 -19.147 1.00 47.44 431 PHE A CA 1
ATOM 3432 C C . PHE A 1 431 ? -11.520 36.403 -18.411 1.00 47.44 431 PHE A C 1
ATOM 3434 O O . PHE A 1 431 ? -12.559 35.911 -18.855 1.00 47.44 431 PHE A O 1
ATOM 3441 N N . SER A 1 432 ? -10.972 35.987 -17.263 1.00 51.06 432 SER A N 1
ATOM 3442 C CA . SER A 1 432 ? -11.633 35.062 -16.343 1.00 51.06 432 SER A CA 1
ATOM 3443 C C . SER A 1 432 ? -12.891 35.683 -15.725 1.00 51.06 432 SER A C 1
ATOM 3445 O O . SER A 1 432 ? -13.960 35.084 -15.811 1.00 51.06 432 SER A O 1
ATOM 3447 N N . SER A 1 433 ? -12.817 36.869 -15.113 1.00 50.91 433 SER A N 1
ATOM 3448 C CA . SER A 1 433 ? -13.970 37.429 -14.388 1.00 50.91 433 SER A CA 1
ATOM 3449 C C . SER A 1 433 ? -15.223 37.600 -15.258 1.00 50.91 433 SER A C 1
ATOM 3451 O O . SER A 1 433 ? -16.317 37.309 -14.778 1.00 50.91 433 SER A O 1
ATOM 3453 N N . ASP A 1 434 ? -15.064 37.970 -16.533 1.00 45.12 434 ASP A N 1
ATOM 3454 C CA . ASP A 1 434 ? -16.190 38.285 -17.428 1.00 45.12 434 ASP A CA 1
ATOM 3455 C C . ASP A 1 434 ? -16.823 37.060 -18.113 1.00 45.12 434 ASP A C 1
ATOM 3457 O O . ASP A 1 434 ? -18.021 37.060 -18.395 1.00 45.12 434 ASP A O 1
ATOM 3461 N N . LYS A 1 435 ? -16.070 35.972 -18.348 1.00 48.25 435 LYS A N 1
ATOM 3462 C CA . LYS A 1 435 ? -16.644 34.705 -18.855 1.00 48.25 435 LYS A CA 1
ATOM 3463 C C . LYS A 1 435 ? -17.142 33.773 -17.747 1.00 48.25 435 LYS A C 1
ATOM 3465 O O . LYS A 1 435 ? -17.904 32.853 -18.031 1.00 48.25 435 LYS A O 1
ATOM 3470 N N . PHE A 1 436 ? -16.741 33.984 -16.492 1.00 47.41 436 PHE A N 1
ATOM 3471 C CA . PHE A 1 436 ? -17.108 33.097 -15.379 1.00 47.41 436 PHE A CA 1
ATOM 3472 C C . PHE A 1 436 ? -18.371 33.507 -14.609 1.00 47.41 436 PHE A C 1
ATOM 3474 O O . PHE A 1 436 ? -18.800 32.757 -13.735 1.00 47.41 436 PHE A O 1
ATOM 3481 N N . THR A 1 437 ? -19.011 34.623 -14.964 1.00 35.94 437 THR A N 1
ATOM 3482 C CA . THR A 1 437 ? -20.352 35.013 -14.486 1.00 35.94 437 THR A CA 1
ATOM 3483 C C . THR A 1 437 ? -21.501 34.386 -15.288 1.00 35.94 437 THR A C 1
ATOM 3485 O O . THR A 1 437 ? -22.651 34.513 -14.876 1.00 35.94 437 THR A O 1
ATOM 3488 N N . SER A 1 438 ? -21.223 33.676 -16.391 1.00 29.41 438 SER A N 1
ATOM 3489 C CA . SER A 1 438 ? -22.247 33.143 -17.314 1.00 29.41 438 SER A CA 1
ATOM 3490 C C . SER A 1 438 ? -22.286 31.615 -17.468 1.00 29.41 438 SER A C 1
ATOM 3492 O O . SER A 1 438 ? -22.997 31.109 -18.334 1.00 29.41 438 SER A O 1
ATOM 3494 N N . LEU A 1 439 ? -21.585 30.854 -16.623 1.00 27.17 439 LEU A N 1
ATOM 3495 C CA . LEU A 1 439 ? -21.674 29.387 -16.605 1.00 27.17 439 LEU A CA 1
ATOM 3496 C C . LEU A 1 439 ? -22.293 28.918 -15.274 1.00 27.17 439 LEU A C 1
ATOM 3498 O O . LEU A 1 439 ? -21.748 29.291 -14.231 1.00 27.17 439 LEU A O 1
ATOM 3502 N N . PRO A 1 440 ? -23.409 28.159 -15.302 1.00 30.73 440 PRO A N 1
ATOM 3503 C CA . PRO A 1 440 ? -24.118 27.709 -14.101 1.00 30.73 440 PRO A CA 1
ATOM 3504 C C . PRO A 1 440 ? -23.284 26.804 -13.184 1.00 30.73 440 PRO A C 1
ATOM 3506 O O . PRO A 1 440 ? -22.380 26.088 -13.684 1.00 30.73 440 PRO A O 1
#

Secondary structure (DSSP, 8-state):
---TT-TTGGGS-SS-EEE-TT-SSGGGSEEE-PPPPHHHHHHHHHTTGGG--HHHHHHTSPPPEEEEE--SSSS-EEEEEPTTTT---GGG---SSPTT--TTSBPTTS--STTS----------SS--------PPPPHHHHHHHHTT-EEEESTTS-EEEEEEEEEETTEEEEE-TTSPEEEEE--HHHHHHHHHHHHHHHHHHHHHH----TT---EEEEEEEEEEEEEEETTEEEEEEEE--GGGPEEEEGGG-B-S--B--SS----EEHHHHS-TT-EEE---TTSTTTT-EEEEEEE-TTSPEEEEE---PPP--HHHHHTHHHHSPPEEEHHHHHHHHT--HHHHHHHTS--EEEE-----TTSTTS--EEEE-S---EEGGGTEE-TTTEEE-TTS-EEEEHHHHHHHHHHHHH-HHHHHHHHHHTTS--

pLDDT: mean 80.79, std 14.17, range [27.17, 96.5]

Organism: NCBI:txid51022